Protein AF-A0A7R9JAC0-F1 (afdb_monomer)

InterPro domains:
  IPR019527 RZZ complex, subunit KNTC1/ROD, C-terminal [PF10493] (324-515)
  IPR019527 RZZ complex, subunit KNTC1/ROD, C-terminal [PF10493] (550-724)
  IPR052802 Kinetochore-associated protein 1 [PTHR15688] (11-512)
  IPR055405 KNTC1, third ARM-repeats domain [PF24515] (65-275)

pLDDT: mean 70.03, std 12.66, range [23.19, 86.62]

Foldseek 3Di:
DVVLVVCLVVLLVVLVVCLVVVVLVVLVVVLVVLVVVVVVCVVVPPDDPVCVPPVVVSSVSSLVSSLLSNLVDQLPDPHRPLVVNLVSLVSDDPVVSVVSLVVQCVVCLQPLSSNLSSLSSVLVNCVVVVPCPCNVVSLLSNLLSVVLVVCPVVPDGSNCSSVDDPVVVLVSLLLDPPNDLVNLVVSCVSVVHDSQVSLLVSLLNLLAVDDFDWDFDADPVRDTATDRPDDLPVSLVRNVVSVVPHDPVCLVVVVVSLVVSVLQHQQLPLSSVLSSLVVCCVRPVPHPPLSNVLSVLQNVDWADAADDPLNVVVVCVSDPPDDDDPSRRTTDGRVVLVVPPVVSVLVRCLLRQALVCLVSCLVSCVSSVHDSLSSLLSRLLNHLCVVQVPDQPDDEDADDDDPVVVVSNVVSLVRDPDLVSSLVSLVSSLVSDHQYLVSLVSLVVSLVSLVVNCVVPVDPVSVVVNVVSLLVNQLSVQCHLCVVVVNNDPVLNVCSSPVVVSLQVLLPDVVLVPPQDDDDDDDDPPDDPPDDPDDDQPDDDDGPSLVSVLCSLVVNDDLVVSLLVLLCVQPPPPDPPDALSSNLSSLVSNVSNDDQVVNCVNNVDHPVVSVVSSVLSVLQNLCVVVVHHDDPCSVVDDLVVVLVVLCVSCVQDPSSLLSSLVSCLVVVPDDLVRLQSSLQNCLVVLVLVSLVVRLVSCPVPPVNCPHPSSVSSVVSNVCVVVVD

Secondary structure (DSSP, 8-state):
-HHHHHHHHHHHHHHHHHHHTT-HHHHHHHHHHHHHHHHTTTTSTTS-HHIIIIIHHHHHHHHHHHHHHHHHHHHTSSS--HHHHHHHHTTS-HHHHHHHHHHHHHHHTT-HHHHHHHHHHHHHHHHHHT--TTHHHHHHHHHHHHHHHHGGGGT--HHHHHH--HHHHHHHHHT-TT--HHHHHHHHHHHT--HHHHHHHHHHHHHHS----EEEEE-TTS-EEEEE-S-HHHHHHHHHHHHHHS-GGGHHHHHHHHHHHHHHS-TT-HHHHHHHHHHHHHHH----HHHHHHHHHHHHPPPSSPPPHHHHHHHHHHSTT-PPPGGGGTS--SHHHHS--HHHHHHHHHTT--TTTHHHHHHHHHHHT--HHHHHHHHHHHHHHHHHSS---SS-B-S-S-HHHHHHHHHHHTT-S-HHHHHHHHHHHHHHSPTBHHHHHHHHHHHHHHHHHHHHH--HHHHHHHHHHHHHHHHHHHHHHHHHTT---HHHHHHTT-HHHHHHHHHH-HHHHTTTSS-----------TT--------SS--HHHHHHHHHHHHHS-HHHHHHHHHHHHH--S-TT--HHHHHHHHHHHHHHS-HHHHHHHHSS-HHHHHHHHHHHHHHHHHHHTT----GGGTTS-HHHHHHHHHHH-TT-HHHHHHHHHHHHHTT---HHHHHHHHHHHHHTT-HHHHHHHHHHHTT-HHHHTSHHHHHHHHHHHHHHHH-

Mean predicted aligned error: 19.66 Å

Organism: Timema californicum (NCBI:txid61474)

Structure (mmCIF, N/CA/C/O backbone):
data_AF-A0A7R9JAC0-F1
#
_entry.id   AF-A0A7R9JAC0-F1
#
loop_
_atom_site.group_PDB
_atom_site.id
_atom_site.type_symbol
_atom_site.label_atom_id
_atom_site.label_alt_id
_atom_site.label_comp_id
_atom_site.label_asym_id
_atom_site.label_entity_id
_atom_site.label_seq_id
_atom_site.pdbx_PDB_ins_code
_atom_site.Cartn_x
_atom_site.Cartn_y
_atom_site.Cartn_z
_atom_site.occupancy
_atom_site.B_iso_or_equiv
_atom_site.auth_seq_id
_atom_site.auth_comp_id
_atom_site.auth_asym_id
_atom_site.auth_atom_id
_atom_site.pdbx_PDB_model_num
ATOM 1 N N . MET A 1 1 ? -44.634 -33.102 89.431 1.00 35.59 1 MET A N 1
ATOM 2 C CA . MET A 1 1 ? -43.216 -32.984 89.009 1.00 35.59 1 MET A CA 1
ATOM 3 C C . MET A 1 1 ? -42.682 -34.256 88.358 1.00 35.59 1 MET A C 1
ATOM 5 O O . MET A 1 1 ? -42.260 -34.156 87.219 1.00 35.59 1 MET A O 1
ATOM 9 N N . ALA A 1 2 ? -42.752 -35.435 88.994 1.00 31.80 2 ALA A N 1
ATOM 10 C CA . ALA A 1 2 ? -42.293 -36.702 88.397 1.00 31.80 2 ALA A CA 1
ATOM 11 C C . ALA A 1 2 ? -42.975 -37.049 87.053 1.00 31.80 2 ALA A C 1
ATOM 13 O O . ALA A 1 2 ? -42.302 -37.477 86.126 1.00 31.80 2 ALA A O 1
ATOM 14 N N . ALA A 1 3 ? -44.275 -36.771 86.895 1.00 39.00 3 ALA A N 1
ATOM 15 C CA . ALA A 1 3 ? -44.980 -36.955 85.618 1.00 39.00 3 ALA A CA 1
ATOM 16 C C . ALA A 1 3 ? -44.474 -36.017 84.502 1.00 39.00 3 ALA A C 1
ATOM 18 O O . ALA A 1 3 ? -44.334 -36.452 83.366 1.00 39.00 3 ALA A O 1
ATOM 19 N N . ILE A 1 4 ? -44.131 -34.767 84.847 1.00 45.56 4 ILE A N 1
ATOM 20 C CA . ILE A 1 4 ? -43.569 -33.763 83.921 1.00 45.56 4 ILE A CA 1
ATOM 21 C C . ILE A 1 4 ? -42.129 -34.141 83.528 1.00 45.56 4 ILE A C 1
ATOM 23 O O . ILE A 1 4 ? -41.740 -33.997 82.375 1.00 45.56 4 ILE A O 1
ATOM 27 N N . LEU A 1 5 ? -41.359 -34.674 84.481 1.00 38.34 5 LEU A N 1
ATOM 28 C CA . LEU A 1 5 ? -40.018 -35.237 84.291 1.00 38.34 5 LEU A CA 1
ATOM 29 C C . LEU A 1 5 ? -40.042 -36.459 83.359 1.00 38.34 5 LEU A C 1
ATOM 31 O O . LEU A 1 5 ? -39.348 -36.473 82.352 1.00 38.34 5 LEU A O 1
ATOM 35 N N . VAL A 1 6 ? -40.884 -37.460 83.643 1.00 40.97 6 VAL A N 1
ATOM 36 C CA . VAL A 1 6 ? -41.015 -38.677 82.819 1.00 40.97 6 VAL A CA 1
ATOM 37 C C . VAL A 1 6 ? -41.537 -38.346 81.420 1.00 40.97 6 VAL A C 1
ATOM 39 O O . VAL A 1 6 ? -41.094 -38.958 80.448 1.00 40.97 6 VAL A O 1
ATOM 42 N N . SER A 1 7 ? -42.427 -37.356 81.289 1.00 50.53 7 SER A N 1
ATOM 43 C CA . SER A 1 7 ? -42.820 -36.855 79.975 1.00 50.53 7 SER A CA 1
ATOM 44 C C . SER A 1 7 ? -41.661 -36.141 79.279 1.00 50.53 7 SER A C 1
ATOM 46 O O . SER A 1 7 ? -41.383 -36.471 78.138 1.00 50.53 7 SER A O 1
ATOM 48 N N . ALA A 1 8 ? -40.918 -35.246 79.941 1.00 46.00 8 ALA A N 1
ATOM 49 C CA . ALA A 1 8 ? -39.802 -34.518 79.322 1.00 46.00 8 ALA A CA 1
ATOM 50 C C . ALA A 1 8 ? -38.689 -35.459 78.815 1.00 46.00 8 ALA A C 1
ATOM 52 O O . ALA A 1 8 ? -38.255 -35.333 77.668 1.00 46.00 8 ALA A O 1
ATOM 53 N N . PHE A 1 9 ? -38.311 -36.464 79.614 1.00 45.25 9 PHE A N 1
ATOM 54 C CA . PHE A 1 9 ? -37.323 -37.486 79.246 1.00 45.25 9 PHE A CA 1
ATOM 55 C C . PHE A 1 9 ? -37.780 -38.391 78.090 1.00 45.25 9 PHE A C 1
ATOM 57 O O . PHE A 1 9 ? -36.957 -38.797 77.271 1.00 45.25 9 PHE A O 1
ATOM 64 N N . LYS A 1 10 ? -39.083 -38.696 77.981 1.00 54.47 10 LYS A N 1
ATOM 65 C CA . LYS A 1 10 ? -39.647 -39.455 76.846 1.00 54.47 10 LYS A CA 1
ATOM 66 C C . LYS A 1 10 ? -39.870 -38.594 75.601 1.00 54.47 10 LYS A C 1
ATOM 68 O O . LYS A 1 10 ? -39.819 -39.117 74.492 1.00 54.47 10 LYS A O 1
ATOM 73 N N . ILE A 1 11 ? -40.094 -37.289 75.762 1.00 56.78 11 ILE A N 1
ATOM 74 C CA . ILE A 1 11 ? -40.355 -36.359 74.656 1.00 56.78 11 ILE A CA 1
ATOM 75 C C . ILE A 1 11 ? -39.083 -36.098 73.840 1.00 56.78 11 ILE A C 1
ATOM 77 O O . ILE A 1 11 ? -39.183 -35.969 72.629 1.00 56.78 11 ILE A O 1
ATOM 81 N N . SER A 1 12 ? -37.887 -36.082 74.437 1.00 53.69 12 SER A N 1
ATOM 82 C CA . SER A 1 12 ? -36.631 -35.864 73.690 1.00 53.69 12 SER A CA 1
ATOM 83 C C . SER A 1 12 ? -36.384 -36.879 72.548 1.00 53.69 12 SER A C 1
ATOM 85 O O . SER A 1 12 ? -36.234 -36.456 71.397 1.00 53.69 12 SER A O 1
ATOM 87 N N . PRO A 1 13 ? -36.416 -38.210 72.779 1.00 58.22 13 PRO A N 1
ATOM 88 C CA . PRO A 1 13 ? -36.330 -39.186 71.691 1.00 58.22 13 PRO A CA 1
ATOM 89 C C . PRO A 1 13 ? -37.547 -39.135 70.756 1.00 58.22 13 PRO A C 1
ATOM 91 O O . PRO A 1 13 ? -37.382 -39.311 69.552 1.00 58.22 13 PRO A O 1
ATOM 94 N N . LEU A 1 14 ? -38.743 -38.826 71.274 1.00 60.69 14 LEU A N 1
ATOM 95 C CA . LEU A 1 14 ? -39.956 -38.669 70.465 1.00 60.69 14 LEU A CA 1
ATOM 96 C C . LEU A 1 14 ? -39.835 -37.503 69.472 1.00 60.69 14 LEU A C 1
ATOM 98 O O . LEU A 1 14 ? -40.202 -37.645 68.316 1.00 60.69 14 LEU A O 1
ATOM 102 N N . VAL A 1 15 ? -39.259 -36.373 69.881 1.00 57.81 15 VAL A N 1
ATOM 103 C CA . VAL A 1 15 ? -38.991 -35.211 69.020 1.00 57.81 15 VAL A CA 1
ATOM 104 C C . VAL A 1 15 ? -37.997 -35.566 67.918 1.00 57.81 15 VAL A C 1
ATOM 106 O O . VAL A 1 15 ? -38.201 -35.175 66.772 1.00 57.81 15 VAL A O 1
ATOM 109 N N . ASN A 1 16 ? -36.972 -36.364 68.227 1.00 59.00 16 ASN A N 1
ATOM 110 C CA . ASN A 1 16 ? -36.024 -36.847 67.221 1.00 59.00 16 ASN A CA 1
ATOM 111 C C . ASN A 1 16 ? -36.681 -37.806 66.210 1.00 59.00 16 ASN A C 1
ATOM 113 O O . ASN A 1 16 ? -36.340 -37.767 65.028 1.00 59.00 16 ASN A O 1
ATOM 117 N N . ILE A 1 17 ? -37.622 -38.649 66.650 1.00 59.38 17 ILE A N 1
ATOM 118 C CA . ILE A 1 17 ? -38.405 -39.540 65.777 1.00 59.38 17 ILE A CA 1
ATOM 119 C C . ILE A 1 17 ? -39.371 -38.722 64.912 1.00 59.38 17 ILE A C 1
ATOM 121 O O . ILE A 1 17 ? -39.333 -38.833 63.693 1.00 59.38 17 ILE A O 1
ATOM 125 N N . LEU A 1 18 ? -40.139 -37.810 65.512 1.00 59.94 18 LEU A N 1
ATOM 126 C CA . LEU A 1 18 ? -41.065 -36.918 64.806 1.00 59.94 18 LEU A CA 1
ATOM 127 C C . LEU A 1 18 ? -40.346 -36.006 63.800 1.00 59.94 18 LEU A C 1
ATOM 129 O O . LEU A 1 18 ? -40.906 -35.670 62.759 1.00 59.94 18 LEU A O 1
ATOM 133 N N . GLN A 1 19 ? -39.097 -35.620 64.082 1.00 57.91 19 GLN A N 1
ATOM 134 C CA . GLN A 1 19 ? -38.242 -34.908 63.135 1.00 57.91 19 GLN A CA 1
ATOM 135 C C . GLN A 1 19 ? -37.812 -35.801 61.961 1.00 57.91 19 GLN A C 1
ATOM 137 O O . GLN A 1 19 ? -37.778 -35.319 60.830 1.00 57.91 19 GLN A O 1
ATOM 142 N N . ARG A 1 20 ? -37.473 -37.074 62.212 1.00 57.97 20 ARG A N 1
ATOM 143 C CA . ARG A 1 20 ? -37.121 -38.048 61.160 1.00 57.97 20 ARG A CA 1
ATOM 144 C C . ARG A 1 20 ? -38.319 -38.411 60.279 1.00 57.97 20 ARG A C 1
ATOM 146 O O . ARG A 1 20 ? -38.132 -38.614 59.088 1.00 57.97 20 ARG A O 1
ATOM 153 N N . GLU A 1 21 ? -39.516 -38.452 60.854 1.00 66.88 21 GLU A N 1
ATOM 154 C CA . GLU A 1 21 ? -40.770 -38.818 60.180 1.00 66.88 21 GLU A CA 1
ATOM 155 C C . GLU A 1 21 ? -41.539 -37.611 59.605 1.00 66.88 21 GLU A C 1
ATOM 157 O O . GLU A 1 21 ? -42.663 -37.751 59.136 1.00 66.88 21 GLU A O 1
ATOM 162 N N . GLU A 1 22 ? -40.948 -36.410 59.616 1.00 63.81 22 GLU A N 1
ATOM 163 C CA . GLU A 1 22 ? -41.544 -35.184 59.055 1.00 63.81 22 GLU A CA 1
ATOM 164 C C . GLU A 1 22 ? -42.886 -34.738 59.687 1.00 63.81 22 GLU A C 1
ATOM 166 O O . GLU A 1 22 ? -43.666 -33.983 59.097 1.00 63.81 22 GLU A O 1
ATOM 171 N N . HIS A 1 23 ? -43.152 -35.115 60.935 1.00 70.81 23 HIS A N 1
ATOM 172 C CA . HIS A 1 23 ? -44.379 -34.776 61.658 1.00 70.81 23 HIS A CA 1
ATOM 173 C C . HIS A 1 23 ? -44.309 -33.378 62.322 1.00 70.81 23 HIS A C 1
ATOM 175 O O . HIS A 1 23 ? -44.326 -33.216 63.547 1.00 70.81 23 HIS A O 1
ATOM 181 N N . TYR A 1 24 ? -44.234 -32.325 61.499 1.00 65.69 24 TYR A N 1
ATOM 182 C CA . TYR A 1 24 ? -44.005 -30.937 61.944 1.00 65.69 24 TYR A CA 1
ATOM 183 C C . TYR A 1 24 ? -45.182 -30.281 62.682 1.00 65.69 24 TYR A C 1
ATOM 185 O O . TYR A 1 24 ? -44.966 -29.438 63.550 1.00 65.69 24 TYR A O 1
ATOM 193 N N . PHE A 1 25 ? -46.424 -30.665 62.378 1.00 63.97 25 PHE A N 1
ATOM 194 C CA . PHE A 1 25 ? -47.607 -30.129 63.065 1.00 63.97 25 PHE A CA 1
ATOM 195 C C . PHE A 1 25 ? -47.641 -30.547 64.543 1.00 63.97 25 PHE A C 1
ATOM 197 O O . PHE A 1 25 ? -47.858 -29.728 65.432 1.00 63.97 25 PHE A O 1
ATOM 204 N N . THR A 1 26 ? -47.317 -31.806 64.819 1.00 63.38 26 THR A N 1
ATOM 205 C CA . THR A 1 26 ? -47.134 -32.337 66.176 1.00 63.38 26 THR A CA 1
ATOM 206 C C . THR A 1 26 ? -45.950 -31.693 66.892 1.00 63.38 26 THR A C 1
ATOM 208 O O . THR A 1 26 ? -46.056 -31.397 68.077 1.00 63.38 26 THR A O 1
ATOM 211 N N . LEU A 1 27 ? -44.850 -31.383 66.194 1.00 66.25 27 LEU A N 1
ATOM 212 C CA . LEU A 1 27 ? -43.740 -30.617 66.781 1.00 66.25 27 LEU A CA 1
ATOM 213 C C . LEU A 1 27 ? -44.171 -29.201 67.202 1.00 66.25 27 LEU A C 1
ATOM 215 O O . LEU A 1 27 ? -43.768 -28.737 68.267 1.00 66.25 27 LEU A O 1
ATOM 219 N N . LEU A 1 28 ? -45.022 -28.534 66.413 1.00 64.44 28 LEU A N 1
ATOM 220 C CA . LEU A 1 28 ? -45.601 -27.232 66.763 1.00 64.44 28 LEU A CA 1
ATOM 221 C C . LEU A 1 28 ? -46.513 -27.328 67.994 1.00 64.44 28 LEU A C 1
ATOM 223 O O . LEU A 1 28 ? -46.417 -26.494 68.891 1.00 64.44 28 LEU A O 1
ATOM 227 N N . GLN A 1 29 ? -47.358 -28.360 68.068 1.00 66.62 29 GLN A N 1
ATOM 228 C CA . GLN A 1 29 ? -48.211 -28.616 69.233 1.00 66.62 29 GLN A CA 1
ATOM 229 C C . GLN A 1 29 ? -47.390 -28.880 70.502 1.00 66.62 29 GLN A C 1
ATOM 231 O O . GLN A 1 29 ? -47.723 -28.352 71.561 1.00 66.62 29 GLN A O 1
ATOM 236 N N . VAL A 1 30 ? -46.285 -29.625 70.395 1.00 67.19 30 VAL A N 1
ATOM 237 C CA . VAL A 1 30 ? -45.339 -29.844 71.503 1.00 67.19 30 VAL A CA 1
ATOM 238 C C . VAL A 1 30 ? -44.697 -28.524 71.950 1.00 67.19 30 VAL A C 1
ATOM 240 O O . VAL A 1 30 ? -44.568 -28.282 73.149 1.00 67.19 30 VAL A O 1
ATOM 243 N N . LEU A 1 31 ? -44.342 -27.639 71.015 1.00 67.75 31 LEU A N 1
ATOM 244 C CA . LEU A 1 31 ? -43.775 -26.316 71.310 1.00 67.75 31 LEU A CA 1
ATOM 245 C C . LEU A 1 31 ? -44.787 -25.366 71.965 1.00 67.75 31 LEU A C 1
ATOM 247 O O . LEU A 1 31 ? -44.444 -24.657 72.909 1.00 67.75 31 LEU A O 1
ATOM 251 N N . LEU A 1 32 ? -46.036 -25.371 71.498 1.00 65.19 32 LEU A N 1
ATOM 252 C CA . LEU A 1 32 ? -47.132 -24.613 72.103 1.00 65.19 32 LEU A CA 1
ATOM 253 C C . LEU A 1 32 ? -47.416 -25.113 73.521 1.00 65.19 32 LEU A C 1
ATOM 255 O O . LEU A 1 32 ? -47.450 -24.302 74.441 1.00 65.19 32 LEU A O 1
ATOM 259 N N . ALA A 1 33 ? -47.514 -26.433 73.711 1.00 65.94 33 ALA A N 1
ATOM 260 C CA . ALA A 1 33 ? -47.693 -27.053 75.023 1.00 65.94 33 ALA A CA 1
ATOM 261 C C . ALA A 1 33 ? -46.543 -26.696 75.982 1.00 65.94 33 ALA A C 1
ATOM 263 O O . ALA A 1 33 ? -46.777 -26.345 77.142 1.00 65.94 33 ALA A O 1
ATOM 264 N N . TYR A 1 34 ? -45.303 -26.703 75.486 1.00 68.25 34 TYR A N 1
ATOM 265 C CA . TYR A 1 34 ? -44.129 -26.255 76.229 1.00 68.25 34 TYR A CA 1
ATOM 266 C C . TYR A 1 34 ? -44.223 -24.776 76.630 1.00 68.25 34 TYR A C 1
ATOM 268 O O . TYR A 1 34 ? -44.046 -24.445 77.802 1.00 68.25 34 TYR A O 1
ATOM 276 N N . ASN A 1 35 ? -44.530 -23.880 75.686 1.00 64.81 35 ASN A N 1
ATOM 277 C CA . ASN A 1 35 ? -44.639 -22.446 75.957 1.00 64.81 35 ASN A CA 1
ATOM 278 C C . ASN A 1 35 ? -45.784 -22.142 76.929 1.00 64.81 35 ASN A C 1
ATOM 280 O O . ASN A 1 35 ? -45.596 -21.334 77.834 1.00 64.81 35 ASN A O 1
ATOM 284 N N . THR A 1 36 ? -46.925 -22.834 76.828 1.00 63.31 36 THR A N 1
ATOM 285 C CA . THR A 1 36 ? -48.008 -22.726 77.817 1.00 63.31 36 THR A CA 1
ATOM 286 C C . THR A 1 36 ? -47.572 -23.228 79.192 1.00 63.31 36 THR A C 1
ATOM 288 O O . THR A 1 36 ? -47.821 -22.560 80.193 1.00 63.31 36 THR A O 1
ATOM 291 N N . ALA A 1 37 ? -46.837 -24.344 79.264 1.00 62.00 37 ALA A N 1
ATOM 292 C CA . ALA A 1 37 ? -46.314 -24.870 80.523 1.00 62.00 37 ALA A CA 1
ATOM 293 C C . ALA A 1 37 ? -45.280 -23.926 81.167 1.00 62.00 37 ALA A C 1
ATOM 295 O O . ALA A 1 37 ? -45.246 -23.793 82.389 1.00 62.00 37 ALA A O 1
ATOM 296 N N . MET A 1 38 ? -44.468 -23.234 80.360 1.00 61.59 38 MET A N 1
ATOM 297 C CA . MET A 1 38 ? -43.506 -22.226 80.821 1.00 61.59 38 MET A CA 1
ATOM 298 C C . MET A 1 38 ? -44.163 -20.889 81.189 1.00 61.59 38 MET A C 1
ATOM 300 O O . MET A 1 38 ? -43.736 -20.251 82.150 1.00 61.59 38 MET A O 1
ATOM 304 N N . TYR A 1 39 ? -45.217 -20.470 80.487 1.00 57.50 39 TYR A N 1
ATOM 305 C CA . TYR A 1 39 ? -45.991 -19.270 80.818 1.00 57.50 39 TYR A CA 1
ATOM 306 C C . TYR A 1 39 ? -46.729 -19.447 82.153 1.00 57.50 39 TYR A C 1
ATOM 308 O O . TYR A 1 39 ? -46.588 -18.628 83.061 1.00 57.50 39 TYR A O 1
ATOM 316 N N . HIS A 1 40 ? -47.379 -20.599 82.353 1.00 56.12 40 HIS A N 1
ATOM 317 C CA . HIS A 1 40 ? -47.977 -20.984 83.637 1.00 56.12 40 HIS A CA 1
ATOM 318 C C . HIS A 1 40 ? -46.945 -21.256 84.751 1.00 56.12 40 HIS A C 1
ATOM 320 O O . HIS A 1 40 ? -47.332 -21.472 85.895 1.00 56.12 40 HIS A O 1
ATOM 326 N N . ARG A 1 41 ? -45.633 -21.214 84.464 1.00 55.75 41 ARG A N 1
ATOM 327 C CA . ARG A 1 41 ? -44.547 -21.376 85.449 1.00 55.75 41 ARG A CA 1
ATOM 328 C C . ARG A 1 41 ? -44.141 -20.065 86.124 1.00 55.75 41 ARG A C 1
ATOM 330 O O . ARG A 1 41 ? -43.498 -20.121 87.173 1.00 55.75 41 ARG A O 1
ATOM 337 N N . GLN A 1 42 ? -44.506 -18.890 85.591 1.00 51.41 42 GLN A N 1
ATOM 338 C CA . GLN A 1 42 ? -44.229 -17.610 86.268 1.00 51.41 42 GLN A CA 1
ATOM 339 C C . GLN A 1 42 ? -44.843 -17.542 87.682 1.00 51.41 42 GLN A C 1
ATOM 341 O O . GLN A 1 42 ? -44.298 -16.843 88.531 1.00 51.41 42 GLN A O 1
ATOM 346 N N . SER A 1 43 ? -45.867 -18.351 87.977 1.00 48.72 43 SER A N 1
ATOM 347 C CA . SER A 1 43 ? -46.468 -18.509 89.310 1.00 48.72 43 SER A CA 1
ATOM 348 C C . SER A 1 43 ? -45.754 -19.507 90.246 1.00 48.72 43 SER A C 1
ATOM 350 O O . SER A 1 43 ? -46.060 -19.536 91.432 1.00 48.72 43 SER A O 1
ATOM 352 N N . LEU A 1 44 ? -44.791 -20.311 89.767 1.00 49.44 44 LEU A N 1
ATOM 353 C CA . LEU A 1 44 ? -44.183 -21.439 90.510 1.00 49.44 44 LEU A CA 1
ATOM 354 C C . LEU A 1 44 ? -42.671 -21.289 90.781 1.00 49.44 44 LEU A C 1
ATOM 356 O O . LEU A 1 44 ? -42.025 -22.216 91.273 1.00 49.44 44 LEU A O 1
ATOM 360 N N . LYS A 1 45 ? -42.073 -20.130 90.474 1.00 47.81 45 LYS A N 1
ATOM 361 C CA . LYS A 1 45 ? -40.614 -19.897 90.543 1.00 47.81 45 LYS A CA 1
ATOM 362 C C . LYS A 1 45 ? -39.978 -19.971 91.941 1.00 47.81 45 LYS A C 1
ATOM 364 O O . LYS A 1 45 ? -38.754 -19.913 92.020 1.00 47.81 45 LYS A O 1
ATOM 369 N N . GLN A 1 46 ? -40.737 -20.106 93.027 1.00 48.72 46 GLN A N 1
ATOM 370 C CA . GLN A 1 46 ? -40.182 -19.900 94.369 1.00 48.72 46 GLN A CA 1
ATOM 371 C C . GLN A 1 46 ? -39.657 -21.140 95.118 1.00 48.72 46 GLN A C 1
ATOM 373 O O . GLN A 1 46 ? -39.089 -20.932 96.182 1.00 48.72 46 GLN A O 1
ATOM 378 N N . GLN A 1 47 ? -39.764 -22.394 94.637 1.00 50.59 47 GLN A N 1
ATOM 379 C CA . GLN A 1 47 ? -39.557 -23.528 95.574 1.00 50.59 47 GLN A CA 1
ATOM 380 C C . GLN A 1 47 ? -38.737 -24.777 95.175 1.00 50.59 47 GLN A C 1
ATOM 382 O O . GLN A 1 47 ? -38.741 -25.714 95.961 1.00 50.59 47 GLN A O 1
ATOM 387 N N . ASN A 1 48 ? -37.980 -24.873 94.067 1.00 55.84 48 ASN A N 1
ATOM 388 C CA . ASN A 1 48 ? -37.176 -26.105 93.852 1.00 55.84 48 ASN A CA 1
ATOM 389 C C . ASN A 1 48 ? -35.829 -25.939 93.122 1.00 55.84 48 ASN A C 1
ATOM 391 O O . ASN A 1 48 ? -35.796 -25.638 91.929 1.00 55.84 48 ASN A O 1
ATOM 395 N N . SER A 1 49 ? -34.723 -26.243 93.821 1.00 53.62 49 SER A N 1
ATOM 396 C CA . SER A 1 49 ? -33.347 -26.310 93.284 1.00 53.62 49 SER A CA 1
ATOM 397 C C . SER A 1 49 ? -33.160 -27.454 92.275 1.00 53.62 49 SER A C 1
ATOM 399 O O . SER A 1 49 ? -32.553 -27.257 91.226 1.00 53.62 49 SER A O 1
ATOM 401 N N . PHE A 1 50 ? -33.794 -28.607 92.515 1.00 53.94 50 PHE A N 1
ATOM 402 C CA . PHE A 1 50 ? -33.741 -29.786 91.637 1.00 53.94 50 PHE A CA 1
ATOM 403 C C . PHE A 1 50 ? -34.309 -29.529 90.230 1.00 53.94 50 PHE A C 1
ATOM 405 O O . PHE A 1 50 ? -33.824 -30.064 89.231 1.00 53.94 50 PHE A O 1
ATOM 412 N N . TYR A 1 51 ? -35.334 -28.678 90.132 1.00 56.44 51 TYR A N 1
ATOM 413 C CA . TYR A 1 51 ? -35.945 -28.325 88.851 1.00 56.44 51 TYR A CA 1
ATOM 414 C C . TYR A 1 51 ? -34.977 -27.505 87.984 1.00 56.44 51 TYR A C 1
ATOM 416 O O . TYR A 1 51 ? -34.873 -27.745 86.782 1.00 56.44 51 TYR A O 1
ATOM 424 N N . LYS A 1 52 ? -34.250 -26.568 88.605 1.00 57.25 52 LYS A N 1
ATOM 425 C CA . LYS A 1 52 ? -33.260 -25.707 87.945 1.00 57.25 52 LYS A CA 1
ATOM 426 C C . LYS A 1 52 ? -32.054 -26.495 87.422 1.00 57.25 52 LYS A C 1
ATOM 428 O O . LYS A 1 52 ? -31.543 -26.169 86.359 1.00 57.25 52 LYS A O 1
ATOM 433 N N . GLU A 1 53 ? -31.616 -27.525 88.150 1.00 55.22 53 GLU A N 1
ATOM 434 C CA . GLU A 1 53 ? -30.397 -28.277 87.815 1.00 55.22 53 GLU A CA 1
ATOM 435 C C . GLU A 1 53 ? -30.600 -29.407 86.796 1.00 55.22 53 GLU A C 1
ATOM 437 O O . GLU A 1 53 ? -29.703 -29.645 85.992 1.00 55.22 53 GLU A O 1
ATOM 442 N N . LYS A 1 54 ? -31.745 -30.109 86.804 1.00 58.69 54 LYS A N 1
ATOM 443 C CA . LYS A 1 54 ? -31.960 -31.288 85.933 1.00 58.69 54 LYS A CA 1
ATOM 444 C C . LYS A 1 54 ? -33.078 -31.132 84.906 1.00 58.69 54 LYS A C 1
ATOM 446 O O . LYS A 1 54 ? -32.926 -31.549 83.767 1.00 58.69 54 LYS A O 1
ATOM 451 N N . VAL A 1 55 ? -34.194 -30.512 85.285 1.00 61.53 55 VAL A N 1
ATOM 452 C CA . VAL A 1 55 ? -35.408 -30.481 84.448 1.00 61.53 55 VAL A CA 1
ATOM 453 C C . VAL A 1 55 ? -35.352 -29.361 83.417 1.00 61.53 55 VAL A C 1
ATOM 455 O O . VAL A 1 55 ? -35.690 -29.556 82.255 1.00 61.53 55 VAL A O 1
ATOM 458 N N . GLU A 1 56 ? -34.902 -28.183 83.839 1.00 64.25 56 GLU A N 1
ATOM 459 C CA . GLU A 1 56 ? -34.737 -27.004 82.990 1.00 64.25 56 GLU A CA 1
ATOM 460 C C . GLU A 1 56 ? -33.777 -27.211 81.799 1.00 64.25 56 GLU A C 1
ATOM 462 O O . GLU A 1 56 ? -34.173 -26.862 80.685 1.00 64.25 56 GLU A O 1
ATOM 467 N N . PRO A 1 57 ? -32.581 -27.820 81.951 1.00 66.19 57 PRO A N 1
ATOM 468 C CA . PRO A 1 57 ? -31.696 -28.074 80.810 1.00 66.19 57 PRO A CA 1
ATOM 469 C C . PRO A 1 57 ? -32.251 -29.108 79.819 1.00 66.19 57 PRO A C 1
ATOM 471 O O . PRO A 1 57 ? -32.074 -28.950 78.611 1.00 66.19 57 PRO A O 1
ATOM 474 N N . GLU A 1 58 ? -32.965 -30.134 80.283 1.00 65.62 58 GLU A N 1
ATOM 475 C CA . GLU A 1 58 ? -33.581 -31.130 79.396 1.00 65.62 58 GLU A CA 1
ATOM 476 C C . GLU A 1 58 ? -34.779 -30.570 78.636 1.00 65.62 58 GLU A C 1
ATOM 478 O O . GLU A 1 58 ? -34.892 -30.758 77.426 1.00 65.62 58 GLU A O 1
ATOM 483 N N . LEU A 1 59 ? -35.632 -29.807 79.314 1.00 65.62 59 LEU A N 1
ATOM 484 C CA . LEU A 1 59 ? -36.720 -29.052 78.697 1.00 65.62 59 LEU A CA 1
ATOM 485 C C . LEU A 1 59 ? -36.194 -28.059 77.653 1.00 65.62 59 LEU A C 1
ATOM 487 O O . LEU A 1 59 ? -36.729 -27.985 76.546 1.00 65.62 59 LEU A O 1
ATOM 491 N N . TYR A 1 60 ? -35.099 -27.362 77.963 1.00 68.31 60 TYR A N 1
ATOM 492 C CA . TYR A 1 60 ? -34.426 -26.486 77.010 1.00 68.31 60 TYR A CA 1
ATOM 493 C C . TYR A 1 60 ? -33.851 -27.263 75.818 1.00 68.31 60 TYR A C 1
ATOM 495 O O . TYR A 1 60 ? -33.933 -26.792 74.686 1.00 68.31 60 TYR A O 1
ATOM 503 N N . SER A 1 61 ? -33.332 -28.479 76.030 1.00 69.44 61 SER A N 1
ATOM 504 C CA . SER A 1 61 ? -32.848 -29.347 74.946 1.00 69.44 61 SER A CA 1
ATOM 505 C C . SER A 1 61 ? -33.972 -29.787 73.997 1.00 69.44 61 SER A C 1
ATOM 507 O O . SER A 1 61 ? -33.793 -29.774 72.779 1.00 69.44 61 SER A O 1
ATOM 509 N N . VAL A 1 62 ? -35.157 -30.088 74.538 1.00 69.56 62 VAL A N 1
ATOM 510 C CA . VAL A 1 62 ? -36.358 -30.422 73.763 1.00 69.56 62 VAL A CA 1
ATOM 511 C C . VAL A 1 62 ? -36.823 -29.212 72.958 1.00 69.56 62 VAL A C 1
ATOM 513 O O . VAL A 1 62 ? -37.016 -29.324 71.748 1.00 69.56 62 VAL A O 1
ATOM 516 N N . LEU A 1 63 ? -36.929 -28.039 73.596 1.00 70.62 63 LEU A N 1
ATOM 517 C CA . LEU A 1 63 ? -37.259 -26.786 72.913 1.00 70.62 63 LEU A CA 1
ATOM 518 C C . LEU A 1 63 ? -36.266 -26.499 71.783 1.00 70.62 63 LEU A C 1
ATOM 520 O O . LEU A 1 63 ? -36.675 -26.197 70.666 1.00 70.62 63 LEU A O 1
ATOM 524 N N . LYS A 1 64 ? -34.969 -26.656 72.041 1.00 72.38 64 LYS A N 1
ATOM 525 C CA . LYS A 1 64 ? -33.903 -26.439 71.063 1.00 72.38 64 LYS A CA 1
ATOM 526 C C . LYS A 1 64 ? -34.029 -27.356 69.847 1.00 72.38 64 LYS A C 1
ATOM 528 O O . LYS A 1 64 ? -33.898 -26.875 68.722 1.00 72.38 64 LYS A O 1
ATOM 533 N N . ASN A 1 65 ? -34.320 -28.639 70.052 1.00 72.75 65 ASN A N 1
ATOM 534 C CA . ASN A 1 65 ? -34.506 -29.598 68.961 1.00 72.75 65 ASN A CA 1
ATOM 535 C C . ASN A 1 65 ? -35.775 -29.292 68.149 1.00 72.75 65 ASN A C 1
ATOM 537 O O . ASN A 1 65 ? -35.726 -29.278 66.918 1.00 72.75 65 ASN A O 1
ATOM 541 N N . CYS A 1 66 ? -36.882 -28.956 68.819 1.00 70.81 66 CYS A N 1
ATOM 542 C CA . CYS A 1 66 ? -38.125 -28.555 68.159 1.00 70.81 66 CYS A CA 1
ATOM 543 C C . CYS A 1 66 ? -37.954 -27.264 67.344 1.00 70.81 66 CYS A C 1
ATOM 545 O O . CYS A 1 66 ? -38.348 -27.215 66.178 1.00 70.81 66 CYS A O 1
ATOM 547 N N . VAL A 1 67 ? -37.321 -26.238 67.925 1.00 74.75 67 VAL A N 1
ATOM 548 C CA . VAL A 1 67 ? -37.009 -24.975 67.240 1.00 74.75 67 VAL A CA 1
ATOM 549 C C . VAL A 1 67 ? -36.102 -25.235 66.043 1.00 74.75 67 VAL A C 1
ATOM 551 O O . VAL A 1 67 ? -36.376 -24.721 64.965 1.00 74.75 67 VAL A O 1
ATOM 554 N N . HIS A 1 68 ? -35.071 -26.073 66.179 1.00 74.75 68 HIS A N 1
ATOM 555 C CA . HIS A 1 68 ? -34.178 -26.415 65.073 1.00 74.75 68 HIS A CA 1
ATOM 556 C C . HIS A 1 68 ? -34.917 -27.103 63.912 1.00 74.75 68 HIS A C 1
ATOM 558 O O . HIS A 1 68 ? -34.765 -26.700 62.757 1.00 74.75 68 HIS A O 1
ATOM 564 N N . ALA A 1 69 ? -35.744 -28.110 64.208 1.00 71.88 69 ALA A N 1
ATOM 565 C CA . ALA A 1 69 ? -36.500 -28.857 63.204 1.00 71.88 69 ALA A CA 1
ATOM 566 C C . ALA A 1 69 ? -37.517 -27.973 62.461 1.00 71.88 69 ALA A C 1
ATOM 568 O O . ALA A 1 69 ? -37.593 -28.007 61.229 1.00 71.88 69 ALA A O 1
ATOM 569 N N . LEU A 1 70 ? -38.268 -27.150 63.200 1.00 73.75 70 LEU A N 1
ATOM 570 C CA . LEU A 1 70 ? -39.262 -26.243 62.626 1.00 73.75 70 LEU A CA 1
ATOM 571 C C . LEU A 1 70 ? -38.611 -25.091 61.862 1.00 73.75 70 LEU A C 1
ATOM 573 O O . LEU A 1 70 ? -39.054 -24.767 60.762 1.00 73.75 70 LEU A O 1
ATOM 577 N N . PHE A 1 71 ? -37.529 -24.517 62.393 1.00 79.38 71 PHE A N 1
ATOM 578 C CA . PHE A 1 71 ? -36.790 -23.444 61.735 1.00 79.38 71 PHE A CA 1
ATOM 579 C C . PHE A 1 71 ? -36.305 -23.874 60.350 1.00 79.38 71 PHE A C 1
ATOM 581 O O . PHE A 1 71 ? -36.562 -23.170 59.379 1.00 79.38 71 PHE A O 1
ATOM 588 N N . LEU A 1 72 ? -35.665 -25.044 60.227 1.00 74.56 72 LEU A N 1
ATOM 589 C CA . LEU A 1 72 ? -35.177 -25.530 58.934 1.00 74.56 72 LEU A CA 1
ATOM 590 C C . LEU A 1 72 ? -36.319 -25.790 57.941 1.00 74.56 72 LEU A C 1
ATOM 592 O O . LEU A 1 72 ? -36.196 -25.430 56.771 1.00 74.56 72 LEU A O 1
ATOM 596 N N . LYS A 1 73 ? -37.446 -26.365 58.384 1.00 75.69 73 LYS A N 1
ATOM 597 C CA . LYS A 1 73 ? -38.589 -26.642 57.496 1.00 75.69 73 LYS A CA 1
ATOM 598 C C . LYS A 1 73 ? -39.245 -25.359 56.990 1.00 75.69 73 LYS A C 1
ATOM 600 O O . LYS A 1 73 ? -39.513 -25.251 55.794 1.00 75.69 73 LYS A O 1
ATOM 605 N N . VAL A 1 74 ? -39.479 -24.390 57.877 1.00 75.88 74 VAL A N 1
ATOM 606 C CA . VAL A 1 74 ? -40.131 -23.121 57.520 1.00 75.88 74 VAL A CA 1
ATOM 607 C C . VAL A 1 74 ? -39.186 -22.239 56.706 1.00 75.88 74 VAL A C 1
ATOM 609 O O . VAL A 1 74 ? -39.582 -21.748 55.650 1.00 75.88 74 VAL A O 1
ATOM 612 N N . ALA A 1 75 ? -37.916 -22.113 57.107 1.00 73.25 75 ALA A N 1
ATOM 613 C CA . ALA A 1 75 ? -36.927 -21.310 56.386 1.00 73.25 75 ALA A CA 1
ATOM 614 C C . ALA A 1 75 ? -36.606 -21.868 54.985 1.00 73.25 75 ALA A C 1
ATOM 616 O O . ALA A 1 75 ? -36.260 -21.105 54.082 1.00 73.25 75 ALA A O 1
ATOM 617 N N . TRP A 1 76 ? -36.722 -23.186 54.773 1.00 76.56 76 TRP A N 1
ATOM 618 C CA . TRP A 1 76 ? -36.518 -23.823 53.463 1.00 76.56 76 TRP A CA 1
ATOM 619 C C . TRP A 1 76 ? -37.796 -24.016 52.639 1.00 76.56 76 TRP A C 1
ATOM 621 O O . TRP A 1 76 ? -37.726 -24.578 51.537 1.00 76.56 76 TRP A O 1
ATOM 631 N N . GLY A 1 77 ? -38.941 -23.551 53.142 1.00 71.75 77 GLY A N 1
ATOM 632 C CA . GLY A 1 77 ? -40.221 -23.598 52.446 1.00 71.75 77 GLY A CA 1
ATOM 633 C C . GLY A 1 77 ? -40.233 -22.786 51.145 1.00 71.75 77 GLY A C 1
ATOM 634 O O . GLY A 1 77 ? -39.398 -21.913 50.910 1.00 71.75 77 GLY A O 1
ATOM 635 N N . ARG A 1 78 ? -41.217 -23.055 50.272 1.00 67.06 78 ARG A N 1
ATOM 636 C CA . ARG A 1 78 ? -41.416 -22.278 49.026 1.00 67.06 78 ARG A CA 1
ATOM 637 C C . ARG A 1 78 ? -41.758 -20.807 49.305 1.00 67.06 78 ARG A C 1
ATOM 639 O O . ARG A 1 78 ? -41.395 -19.945 48.510 1.00 67.06 78 ARG A O 1
ATOM 646 N N . LYS A 1 79 ? -42.451 -20.548 50.416 1.00 73.19 79 LYS A N 1
ATOM 647 C CA . LYS A 1 79 ? -42.751 -19.227 50.976 1.00 73.19 79 LYS A CA 1
ATOM 648 C C . LYS A 1 79 ? -42.379 -19.267 52.464 1.00 73.19 79 LYS A C 1
ATOM 650 O O . LYS A 1 79 ? -43.179 -19.771 53.247 1.00 73.19 79 LYS A O 1
ATOM 655 N N . PRO A 1 80 ? -41.158 -18.863 52.838 1.00 77.38 80 PRO A N 1
ATOM 656 C CA . PRO A 1 80 ? -40.743 -18.879 54.231 1.00 77.38 80 PRO A CA 1
ATOM 657 C C . PRO A 1 80 ? -41.466 -17.777 55.003 1.00 77.38 80 PRO A C 1
ATOM 659 O O . PRO A 1 80 ? -41.478 -16.622 54.574 1.00 77.38 80 PRO A O 1
ATOM 662 N N . ASP A 1 81 ? -42.058 -18.145 56.136 1.00 81.00 81 ASP A N 1
ATOM 663 C CA . ASP A 1 81 ? -42.638 -17.201 57.086 1.00 81.00 81 ASP A CA 1
ATOM 664 C C . ASP A 1 81 ? -41.514 -16.631 57.962 1.00 81.00 81 ASP A C 1
ATOM 666 O O . ASP A 1 81 ? -41.008 -17.281 58.881 1.00 81.00 81 ASP A O 1
ATOM 670 N N . ILE A 1 82 ? -41.060 -15.431 57.596 1.00 77.94 82 ILE A N 1
ATOM 671 C CA . ILE A 1 82 ? -39.914 -14.772 58.228 1.00 77.94 82 ILE A CA 1
ATOM 672 C C . ILE A 1 82 ? -40.250 -14.402 59.676 1.00 77.94 82 ILE A C 1
ATOM 674 O O . ILE A 1 82 ? -39.412 -14.595 60.554 1.00 77.94 82 ILE A O 1
ATOM 678 N N . GLU A 1 83 ? -41.465 -13.921 59.937 1.00 76.81 83 GLU A N 1
ATOM 679 C CA . GLU A 1 83 ? -41.909 -13.500 61.268 1.00 76.81 83 GLU A CA 1
ATOM 680 C C . GLU A 1 83 ? -42.004 -14.700 62.209 1.00 76.81 83 GLU A C 1
ATOM 682 O O . GLU A 1 83 ? -41.469 -14.664 63.321 1.00 76.81 83 GLU A O 1
ATOM 687 N N . PHE A 1 84 ? -42.571 -15.810 61.731 1.00 79.50 84 PHE A N 1
ATOM 688 C CA . PHE A 1 84 ? -42.617 -17.050 62.494 1.00 79.50 84 PHE A CA 1
ATOM 689 C C . PHE A 1 84 ? -41.211 -17.597 62.777 1.00 79.50 84 PHE A C 1
ATOM 691 O O . PHE A 1 84 ? -40.899 -17.935 63.921 1.00 79.50 84 PHE A O 1
ATOM 698 N N . CYS A 1 85 ? -40.312 -17.617 61.789 1.00 79.94 85 CYS A N 1
ATOM 699 C CA . CYS A 1 85 ? -38.923 -18.028 62.006 1.00 79.94 85 CYS A CA 1
ATOM 700 C C . CYS A 1 85 ? -38.194 -17.146 63.030 1.00 79.94 85 CYS A C 1
ATOM 702 O O . CYS A 1 85 ? -37.465 -17.673 63.870 1.00 79.94 85 CYS A O 1
ATOM 704 N N . VAL A 1 86 ? -38.385 -15.826 62.989 1.00 79.50 86 VAL A N 1
ATOM 705 C CA . VAL A 1 86 ? -37.808 -14.903 63.977 1.00 79.50 86 VAL A CA 1
ATOM 706 C C . VAL A 1 86 ? -38.387 -15.176 65.365 1.00 79.50 86 VAL A C 1
ATOM 708 O O . VAL A 1 86 ? -37.623 -15.257 66.324 1.00 79.50 86 VAL A O 1
ATOM 711 N N . SER A 1 87 ? -39.698 -15.411 65.477 1.00 76.88 87 SER A N 1
ATOM 712 C CA . SER A 1 87 ? -40.343 -15.752 66.752 1.00 76.88 87 SER A CA 1
ATOM 713 C C . SER A 1 87 ? -39.780 -17.038 67.375 1.00 76.88 87 SER A C 1
ATOM 715 O O . SER A 1 87 ? -39.536 -17.083 68.578 1.00 76.88 87 SER A O 1
ATOM 717 N N . LEU A 1 88 ? -39.471 -18.049 66.553 1.00 77.25 88 LEU A N 1
ATOM 718 C CA . LEU A 1 88 ? -38.813 -19.280 66.991 1.00 77.25 88 LEU A CA 1
ATOM 719 C C . LEU A 1 88 ? -37.376 -19.032 67.474 1.00 77.25 88 LEU A C 1
ATOM 721 O O . LEU A 1 88 ? -36.948 -19.630 68.459 1.00 77.25 88 LEU A O 1
ATOM 725 N N . LEU A 1 89 ? -36.630 -18.147 66.805 1.00 79.81 89 LEU A N 1
ATOM 726 C CA . LEU A 1 89 ? -35.262 -17.795 67.200 1.00 79.81 89 LEU A CA 1
ATOM 727 C C . LEU A 1 89 ? -35.208 -16.959 68.485 1.00 79.81 89 LEU A C 1
ATOM 729 O O . LEU A 1 89 ? -34.247 -17.093 69.237 1.00 79.81 89 LEU A O 1
ATOM 733 N N . LEU A 1 90 ? -36.229 -16.147 68.777 1.00 79.62 90 LEU A N 1
ATOM 734 C CA . LEU A 1 90 ? -36.329 -15.387 70.033 1.00 79.62 90 LEU A CA 1
ATOM 735 C C . LEU A 1 90 ? -36.488 -16.285 71.275 1.00 79.62 90 LEU A C 1
ATOM 737 O O . LEU A 1 90 ? -36.235 -15.834 72.388 1.00 79.62 90 LEU A O 1
ATOM 741 N N . LEU A 1 91 ? -36.867 -17.558 71.101 1.00 76.75 91 LEU A N 1
ATOM 742 C CA . LEU A 1 91 ? -36.931 -18.549 72.185 1.00 76.75 91 LEU A CA 1
ATOM 743 C C . LEU A 1 91 ? -35.549 -19.111 72.573 1.00 76.75 91 LEU A C 1
ATOM 745 O O . LEU A 1 91 ? -35.425 -19.814 73.577 1.00 76.75 91 LEU A O 1
ATOM 749 N N . LEU A 1 92 ? -34.512 -18.835 71.776 1.00 78.06 92 LEU A N 1
ATOM 750 C CA . LEU A 1 92 ? -33.146 -19.316 71.981 1.00 78.06 92 LEU A CA 1
ATOM 751 C C . LEU A 1 92 ? -32.234 -18.208 72.521 1.00 78.06 92 LEU A C 1
ATOM 753 O O . LEU A 1 92 ? -32.542 -17.022 72.460 1.00 78.06 92 LEU A O 1
ATOM 757 N N . ASN A 1 93 ? -31.067 -18.595 73.045 1.00 78.50 93 ASN A N 1
ATOM 758 C CA . ASN A 1 93 ? -30.055 -17.622 73.453 1.00 78.50 93 ASN A CA 1
ATOM 759 C C . ASN A 1 93 ? -29.297 -17.051 72.232 1.00 78.50 93 ASN A C 1
ATOM 761 O O . ASN A 1 93 ? -29.154 -17.708 71.199 1.00 78.50 93 ASN A O 1
ATOM 765 N N . THR A 1 94 ? -28.753 -15.837 72.362 1.00 74.50 94 THR A N 1
ATOM 766 C CA . THR A 1 94 ? -28.084 -15.116 71.261 1.00 74.50 94 THR A CA 1
ATOM 767 C C . THR A 1 94 ? -26.914 -15.888 70.643 1.00 74.50 94 THR A C 1
ATOM 769 O O . THR A 1 94 ? -26.784 -15.925 69.420 1.00 74.50 94 THR A O 1
ATOM 772 N N . LYS A 1 95 ? -26.083 -16.556 71.457 1.00 75.94 95 LYS A N 1
ATOM 773 C CA . LYS A 1 95 ? -24.928 -17.347 70.984 1.00 75.94 95 LYS A CA 1
ATOM 774 C C . LYS A 1 95 ? -25.355 -18.538 70.120 1.00 75.94 95 LYS A C 1
ATOM 776 O O . LYS A 1 95 ? -24.721 -18.834 69.107 1.00 75.94 95 LYS A O 1
ATOM 78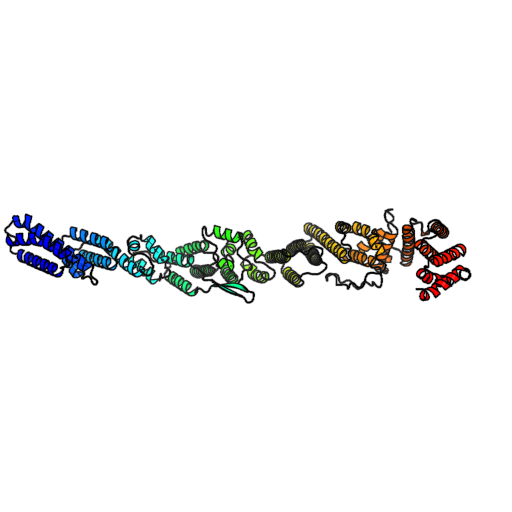1 N N . GLU A 1 96 ? -26.429 -19.217 70.504 1.00 74.69 96 GLU A N 1
ATOM 782 C CA . GLU A 1 96 ? -26.981 -20.349 69.766 1.00 74.69 96 GLU A CA 1
ATOM 783 C C . GLU A 1 96 ? -27.642 -19.908 68.469 1.00 74.69 96 GLU A C 1
ATOM 785 O O . GLU A 1 96 ? -27.413 -20.542 67.440 1.00 74.69 96 GLU A O 1
ATOM 790 N N . VAL A 1 97 ? -28.379 -18.795 68.481 1.00 78.25 97 VAL A N 1
ATOM 791 C CA . VAL A 1 97 ? -28.972 -18.226 67.265 1.00 78.25 97 VAL A CA 1
ATOM 792 C C . VAL A 1 97 ? -27.895 -17.921 66.226 1.00 78.25 97 VAL A C 1
ATOM 794 O O . VAL A 1 97 ? -28.037 -18.332 65.077 1.00 78.25 97 VAL A O 1
ATOM 797 N N . PHE A 1 98 ? -26.772 -17.303 66.611 1.00 75.94 98 PHE A N 1
ATOM 798 C CA . PHE A 1 98 ? -25.666 -17.068 65.673 1.00 75.94 98 PHE A CA 1
ATOM 799 C C . PHE A 1 98 ? -25.044 -18.368 65.149 1.00 75.94 98 PHE A C 1
ATOM 801 O O . PHE A 1 98 ? -24.752 -18.467 63.956 1.00 75.94 98 PHE A O 1
ATOM 808 N N . LYS A 1 99 ? -24.893 -19.399 65.992 1.00 78.94 99 LYS A N 1
ATOM 809 C CA . LYS A 1 99 ? -24.428 -20.726 65.548 1.00 78.94 99 LYS A CA 1
ATOM 810 C C . LYS A 1 99 ? -25.396 -21.346 64.532 1.00 78.94 99 LYS A C 1
ATOM 812 O O . LYS A 1 99 ? -24.957 -21.909 63.527 1.00 78.94 99 LYS A O 1
ATOM 817 N N . TYR A 1 100 ? -26.702 -21.215 64.751 1.00 75.56 100 TYR A N 1
ATOM 818 C CA . TYR A 1 100 ? -27.724 -21.706 63.828 1.00 75.56 100 TYR A CA 1
ATOM 819 C C . TYR A 1 100 ? -27.775 -20.916 62.524 1.00 75.56 100 TYR A C 1
ATOM 821 O O . TYR A 1 100 ? -27.801 -21.523 61.458 1.00 75.56 100 TYR A O 1
ATOM 829 N N . LEU A 1 101 ? -27.717 -19.587 62.577 1.00 77.88 101 LEU A N 1
ATOM 830 C CA . LEU A 1 101 ? -27.687 -18.756 61.376 1.00 77.88 101 LEU A CA 1
ATOM 831 C C . LEU A 1 101 ? -26.433 -19.044 60.543 1.00 77.88 101 LEU A C 1
ATOM 833 O O . LEU A 1 101 ? -26.554 -19.270 59.345 1.00 77.88 101 LEU A O 1
ATOM 837 N N . ASN A 1 102 ? -25.252 -19.157 61.159 1.00 79.25 102 ASN A N 1
ATOM 838 C CA . ASN A 1 102 ? -24.014 -19.469 60.435 1.00 79.25 102 ASN A CA 1
ATOM 839 C C . ASN A 1 102 ? -24.030 -20.874 59.807 1.00 79.25 102 ASN A C 1
ATOM 841 O O . ASN A 1 102 ? -23.602 -21.043 58.666 1.00 79.25 102 ASN A O 1
ATOM 845 N N . THR A 1 103 ? -24.566 -21.880 60.509 1.00 78.56 103 THR A N 1
ATOM 846 C CA . THR A 1 103 ? -24.725 -23.240 59.954 1.00 78.56 103 THR A CA 1
ATOM 847 C C . THR A 1 103 ? -25.805 -23.318 58.874 1.00 78.56 103 THR A C 1
ATOM 849 O O . THR A 1 103 ? -25.679 -24.090 57.926 1.00 78.56 103 THR A O 1
ATOM 852 N N . ALA A 1 104 ? -26.863 -22.512 58.972 1.00 75.38 104 ALA A N 1
ATOM 853 C CA . ALA A 1 104 ? -27.877 -22.402 57.931 1.00 75.38 104 ALA A CA 1
ATOM 854 C C . ALA A 1 104 ? -27.334 -21.674 56.692 1.00 75.38 104 ALA A C 1
ATOM 856 O O . ALA A 1 104 ? -27.604 -22.109 55.574 1.00 75.38 104 ALA A O 1
ATOM 857 N N . ILE A 1 105 ? -26.526 -20.624 56.870 1.00 75.44 105 ILE A N 1
ATOM 858 C CA . ILE A 1 105 ? -25.846 -19.905 55.784 1.00 75.44 105 ILE A CA 1
ATOM 859 C C . ILE A 1 105 ? -24.911 -20.854 55.028 1.00 75.44 105 ILE A C 1
ATOM 861 O O . ILE A 1 105 ? -25.030 -20.952 53.809 1.00 75.44 105 ILE A O 1
ATOM 865 N N . SER A 1 106 ? -24.054 -21.617 55.719 1.00 75.12 106 SER A N 1
ATOM 866 C CA . SER A 1 106 ? -23.135 -22.557 55.055 1.00 75.12 106 SER A CA 1
ATOM 867 C C . SER A 1 106 ? -23.865 -23.661 54.282 1.00 75.12 106 SER A C 1
ATOM 869 O O . SER A 1 106 ? -23.471 -24.001 53.171 1.00 75.12 106 SER A O 1
ATOM 871 N N . ARG A 1 107 ? -24.985 -24.172 54.808 1.00 75.00 107 ARG A N 1
ATOM 872 C CA . ARG A 1 107 ? -25.814 -25.193 54.137 1.00 75.00 107 ARG A CA 1
ATOM 873 C C . ARG A 1 107 ? -26.638 -24.665 52.959 1.00 75.00 107 ARG A C 1
ATOM 875 O O . ARG A 1 107 ? -27.146 -25.462 52.176 1.00 75.00 107 ARG A O 1
ATOM 882 N N . THR A 1 108 ? -26.832 -23.351 52.848 1.00 69.88 108 THR A N 1
ATOM 883 C CA . THR A 1 108 ? -27.715 -22.741 51.837 1.00 69.88 108 THR A CA 1
ATOM 884 C C . THR A 1 108 ? -26.975 -21.990 50.736 1.00 69.88 108 THR A C 1
ATOM 886 O O . THR A 1 108 ? -27.637 -21.454 49.848 1.00 69.88 108 THR A O 1
ATOM 889 N N . GLN A 1 109 ? -25.636 -22.011 50.726 1.00 67.62 109 GLN A N 1
ATOM 890 C CA . GLN A 1 109 ? -24.806 -21.359 49.699 1.00 67.62 109 GLN A CA 1
ATOM 891 C C . GLN A 1 109 ? -25.194 -21.763 48.264 1.00 67.62 109 GLN A C 1
ATOM 893 O O . GLN A 1 109 ? -25.127 -20.954 47.344 1.00 67.62 109 GLN A O 1
ATOM 898 N N . ASP A 1 110 ? -25.703 -22.981 48.090 1.00 65.81 110 ASP A N 1
ATOM 899 C CA . ASP A 1 110 ? -26.070 -23.542 46.787 1.00 65.81 110 ASP A CA 1
ATOM 900 C C . ASP A 1 110 ? -27.423 -23.035 46.268 1.00 65.81 110 ASP A C 1
ATOM 902 O O . ASP A 1 110 ? -27.732 -23.156 45.083 1.00 65.81 110 ASP A O 1
ATOM 906 N N . ASN A 1 111 ? -28.265 -22.477 47.144 1.00 73.00 111 ASN A N 1
ATOM 907 C CA . ASN A 1 111 ? -29.623 -22.067 46.808 1.00 73.00 111 ASN A CA 1
ATOM 908 C C . ASN A 1 111 ? -29.910 -20.644 47.292 1.00 73.00 111 ASN A C 1
ATOM 910 O O . ASN A 1 111 ? -30.359 -20.420 48.417 1.00 73.00 111 ASN A O 1
ATOM 914 N N . CYS A 1 112 ? -29.750 -19.689 46.373 1.00 70.62 112 CYS A N 1
ATOM 915 C CA . CYS A 1 112 ? -29.947 -18.260 46.608 1.00 70.62 112 CYS A CA 1
ATOM 916 C C . CYS A 1 112 ? -31.285 -17.908 47.292 1.00 70.62 112 CYS A C 1
ATOM 918 O O . CYS A 1 112 ? -31.319 -17.029 48.148 1.00 70.62 112 CYS A O 1
ATOM 920 N N . ARG A 1 113 ? -32.392 -18.601 46.975 1.00 74.81 113 ARG A N 1
ATOM 921 C CA . ARG A 1 113 ? -33.700 -18.315 47.604 1.00 74.81 113 ARG A CA 1
ATOM 922 C C . ARG A 1 113 ? -33.710 -18.670 49.092 1.00 74.81 113 ARG A C 1
ATOM 924 O O . ARG A 1 113 ? -34.260 -17.928 49.903 1.00 74.81 113 ARG A O 1
ATOM 931 N N . ARG A 1 114 ? -33.102 -19.804 49.448 1.00 76.31 114 ARG A N 1
ATOM 932 C CA . ARG A 1 114 ? -33.002 -20.255 50.843 1.00 76.31 114 ARG A CA 1
ATOM 933 C C . ARG A 1 114 ? -32.018 -19.384 51.618 1.00 76.31 114 ARG A C 1
ATOM 935 O O . ARG A 1 114 ? -32.340 -18.968 52.724 1.00 76.31 114 ARG A O 1
ATOM 942 N N . LEU A 1 115 ? -30.883 -19.045 51.006 1.00 79.12 115 LEU A N 1
ATOM 943 C CA . LEU A 1 115 ? -29.883 -18.160 51.601 1.00 79.12 115 LEU A CA 1
ATOM 944 C C . LEU A 1 115 ? -30.461 -16.772 51.906 1.00 79.12 115 LEU A C 1
ATOM 946 O O . LEU A 1 115 ? -30.347 -16.297 53.029 1.00 79.12 115 LEU A O 1
ATOM 950 N N . GLU A 1 116 ? -31.155 -16.153 50.949 1.00 79.50 116 GLU A N 1
ATOM 951 C CA . GLU A 1 116 ? -31.813 -14.856 51.148 1.00 79.50 116 GLU A CA 1
ATOM 952 C C . GLU A 1 116 ? -32.807 -14.887 52.315 1.00 79.50 116 GLU A C 1
ATOM 954 O O . GLU A 1 116 ? -32.872 -13.948 53.105 1.00 79.50 116 GLU A O 1
ATOM 959 N N . SER A 1 117 ? -33.571 -15.972 52.438 1.00 77.81 117 SER A N 1
ATOM 960 C CA . SER A 1 117 ? -34.569 -16.130 53.497 1.00 77.81 117 SER A CA 1
ATOM 961 C C . SER A 1 117 ? -33.906 -16.224 54.873 1.00 77.81 117 SER A C 1
ATOM 963 O O . SER A 1 117 ? -34.292 -15.502 55.788 1.00 77.81 117 SER A O 1
ATOM 965 N N . VAL A 1 118 ? -32.844 -17.028 54.999 1.00 81.31 118 VAL A N 1
ATOM 966 C CA . VAL A 1 118 ? -32.038 -17.140 56.228 1.00 81.31 118 VAL A CA 1
ATOM 967 C C . VAL A 1 118 ? -31.381 -15.803 56.593 1.00 81.31 118 VAL A C 1
ATOM 969 O O . VAL A 1 118 ? -31.394 -15.407 57.757 1.00 81.31 118 VAL A O 1
ATOM 972 N N . VAL A 1 119 ? -30.852 -15.071 55.608 1.00 82.00 119 VAL A N 1
ATOM 973 C CA . VAL A 1 119 ? -30.227 -13.756 55.818 1.00 82.00 119 VAL A CA 1
ATOM 974 C C . VAL A 1 119 ? -31.257 -12.711 56.265 1.00 82.00 119 VAL A C 1
ATOM 976 O O . VAL A 1 119 ? -30.990 -11.973 57.212 1.00 82.00 119 VAL A O 1
ATOM 979 N N . LYS A 1 120 ? -32.455 -12.673 55.660 1.00 81.00 120 LYS A N 1
ATOM 980 C CA . LYS A 1 120 ? -33.555 -11.786 56.088 1.00 81.00 120 LYS A CA 1
ATOM 981 C C . LYS A 1 120 ? -33.991 -12.067 57.524 1.00 81.00 120 LYS A C 1
ATOM 983 O O . LYS A 1 120 ? -34.171 -11.122 58.290 1.00 81.00 120 LYS A O 1
ATOM 988 N N . ILE A 1 121 ? -34.099 -13.343 57.899 1.00 82.12 121 ILE A N 1
ATOM 989 C CA . ILE A 1 121 ? -34.397 -13.751 59.276 1.00 82.12 121 ILE A CA 1
ATOM 990 C C . ILE A 1 121 ? -33.305 -13.247 60.235 1.00 82.12 121 ILE A C 1
ATOM 992 O O . ILE A 1 121 ? -33.620 -12.653 61.265 1.00 82.12 121 ILE A O 1
ATOM 996 N N . GLY A 1 122 ? -32.026 -13.411 59.878 1.00 81.81 122 GLY A N 1
ATOM 997 C CA . GLY A 1 122 ? -30.904 -12.910 60.678 1.00 81.81 122 GLY A CA 1
ATOM 998 C C . GLY A 1 122 ? -30.902 -11.385 60.841 1.00 81.81 122 GLY A C 1
ATOM 999 O O . GLY A 1 122 ? -30.665 -10.884 61.938 1.00 81.81 122 GLY A O 1
ATOM 1000 N N . LEU A 1 123 ? -31.224 -10.634 59.783 1.00 81.31 123 LEU A N 1
ATOM 1001 C CA . LEU A 1 123 ? -31.329 -9.171 59.837 1.00 81.31 123 LEU A CA 1
ATOM 1002 C C . LEU A 1 123 ? -32.498 -8.700 60.714 1.00 81.31 123 LEU A C 1
ATOM 1004 O O . LEU A 1 123 ? -32.327 -7.768 61.499 1.00 81.31 123 LEU A O 1
ATOM 1008 N N . MET A 1 124 ? -33.666 -9.345 60.620 1.00 79.44 124 MET A N 1
ATOM 1009 C CA . MET A 1 124 ? -34.811 -9.028 61.483 1.00 79.44 124 MET A CA 1
ATOM 1010 C C . MET A 1 124 ? -34.529 -9.360 62.951 1.00 79.44 124 MET A C 1
ATOM 1012 O O . MET A 1 124 ? -34.808 -8.541 63.823 1.00 79.44 124 MET A O 1
ATOM 1016 N N . TYR A 1 125 ? -33.903 -10.508 63.224 1.00 81.94 125 TYR A N 1
ATOM 1017 C CA . TYR A 1 125 ? -33.469 -10.878 64.571 1.00 81.94 125 TYR A CA 1
ATOM 1018 C C . TYR A 1 125 ? -32.475 -9.860 65.154 1.00 81.94 125 TYR A C 1
ATOM 1020 O O . TYR A 1 125 ? -32.620 -9.439 66.303 1.00 81.94 125 TYR A O 1
ATOM 1028 N N . ASN A 1 126 ? -31.495 -9.417 64.359 1.00 82.69 126 ASN A N 1
ATOM 1029 C CA . ASN A 1 126 ? -30.534 -8.395 64.777 1.00 82.69 126 ASN A CA 1
ATOM 1030 C C . ASN A 1 126 ? -31.214 -7.050 65.064 1.00 82.69 126 ASN A C 1
ATOM 1032 O O . ASN A 1 126 ? -30.860 -6.394 66.041 1.00 82.69 126 ASN A O 1
ATOM 1036 N N . LYS A 1 127 ? -32.211 -6.659 64.255 1.00 80.25 127 LYS A N 1
ATOM 1037 C CA . LYS A 1 127 ? -32.978 -5.418 64.442 1.00 80.25 127 LYS A CA 1
ATOM 1038 C C . LYS A 1 127 ? -33.780 -5.424 65.747 1.00 80.25 127 LYS A C 1
ATOM 1040 O O . LYS A 1 127 ? -33.773 -4.424 66.452 1.00 80.25 127 LYS A O 1
ATOM 1045 N N . ILE A 1 128 ? -34.442 -6.536 66.073 1.00 80.31 128 ILE A N 1
ATOM 1046 C CA . ILE A 1 128 ? -35.252 -6.671 67.298 1.00 80.31 128 ILE A CA 1
ATOM 1047 C C . ILE A 1 128 ? -34.371 -6.661 68.555 1.00 80.31 128 ILE A C 1
ATOM 1049 O O . ILE A 1 128 ? -34.756 -6.082 69.564 1.00 80.31 128 ILE A O 1
ATOM 1053 N N . ASN A 1 129 ? -33.177 -7.258 68.486 1.00 75.81 129 ASN A N 1
ATOM 1054 C CA . ASN A 1 129 ? -32.269 -7.377 69.632 1.00 75.81 129 ASN A CA 1
ATOM 1055 C C . ASN A 1 129 ? -31.205 -6.264 69.726 1.00 75.81 129 ASN A C 1
ATOM 1057 O O . ASN A 1 129 ? -30.349 -6.330 70.604 1.00 75.81 129 ASN A O 1
ATOM 1061 N N . GLY A 1 130 ? -31.209 -5.274 68.824 1.00 73.44 130 GLY A N 1
ATOM 1062 C CA . GLY A 1 130 ? -30.226 -4.178 68.814 1.00 73.44 130 GLY A CA 1
ATOM 1063 C C . GLY A 1 130 ? -28.780 -4.603 68.503 1.00 73.44 130 GLY A C 1
ATOM 1064 O O . GLY A 1 130 ? -27.836 -3.932 68.912 1.00 73.44 130 GLY A O 1
ATOM 1065 N N . LEU A 1 131 ? -28.578 -5.725 67.802 1.00 74.19 131 LEU A N 1
ATOM 1066 C CA . LEU A 1 131 ? -27.258 -6.307 67.518 1.00 74.19 131 LEU A CA 1
ATOM 1067 C C . LEU A 1 131 ? -26.723 -5.824 66.158 1.00 74.19 131 LEU A C 1
ATOM 1069 O O . LEU A 1 131 ? -26.881 -6.497 65.137 1.00 74.19 131 LEU A O 1
ATOM 1073 N N . PHE A 1 132 ? -26.087 -4.651 66.133 1.00 64.50 132 PHE A N 1
ATOM 1074 C CA . PHE A 1 132 ? -25.675 -3.987 64.886 1.00 64.50 132 PHE A CA 1
ATOM 1075 C C . PHE A 1 132 ? -24.333 -4.462 64.301 1.00 64.50 132 PHE A C 1
ATOM 1077 O O . PHE A 1 132 ? -24.135 -4.354 63.094 1.00 64.50 132 PHE A O 1
ATOM 1084 N N . GLU A 1 133 ? -23.437 -5.055 65.097 1.00 66.00 133 GLU A N 1
ATOM 1085 C CA . GLU A 1 133 ? -22.079 -5.435 64.651 1.00 66.00 133 GLU A CA 1
ATOM 1086 C C . GLU A 1 133 ? -22.066 -6.444 63.485 1.00 66.00 133 GLU A C 1
ATOM 1088 O O . GLU A 1 133 ? -21.226 -6.374 62.589 1.00 66.00 133 GLU A O 1
ATOM 1093 N N . ASN A 1 134 ? -23.028 -7.372 63.458 1.00 67.62 134 ASN A N 1
ATOM 1094 C CA . ASN A 1 134 ? -23.131 -8.407 62.421 1.00 67.62 134 ASN A CA 1
ATOM 1095 C C . ASN A 1 134 ? -24.069 -8.024 61.262 1.00 67.62 134 ASN A C 1
ATOM 1097 O O . ASN A 1 134 ? -24.136 -8.741 60.259 1.00 67.62 134 ASN A O 1
ATOM 1101 N N . ALA A 1 135 ? -24.790 -6.905 61.377 1.00 70.19 135 ALA A N 1
ATOM 1102 C CA . ALA A 1 135 ? -25.691 -6.409 60.342 1.00 70.19 135 ALA A CA 1
ATOM 1103 C C . ALA A 1 135 ? -25.000 -6.138 58.985 1.00 70.19 135 ALA A C 1
ATOM 1105 O O . ALA A 1 135 ? -25.536 -6.615 57.983 1.00 70.19 135 ALA A O 1
ATOM 1106 N N . PRO A 1 136 ? -23.817 -5.487 58.898 1.00 74.44 136 PRO A N 1
ATOM 1107 C CA . PRO A 1 136 ? -23.198 -5.183 57.603 1.00 74.44 136 PRO A CA 1
ATOM 1108 C C . PRO A 1 136 ? -22.770 -6.440 56.830 1.00 74.44 136 PRO A C 1
ATOM 1110 O O . PRO A 1 136 ? -22.950 -6.516 55.616 1.00 74.44 136 PRO A O 1
ATOM 1113 N N . LYS A 1 137 ? -22.287 -7.484 57.520 1.00 75.81 137 LYS A N 1
ATOM 1114 C CA . LYS A 1 137 ? -21.921 -8.765 56.882 1.00 75.81 137 LYS A CA 1
ATOM 1115 C C . LYS A 1 137 ? -23.137 -9.465 56.267 1.00 75.81 137 LYS A C 1
ATOM 1117 O O . LYS A 1 137 ? -23.067 -9.970 55.148 1.00 75.81 137 LYS A O 1
ATOM 1122 N N . LEU A 1 138 ? -24.262 -9.478 56.984 1.00 76.00 138 LEU A N 1
ATOM 1123 C CA . LEU A 1 138 ? -25.515 -10.054 56.491 1.00 76.00 138 LEU A CA 1
ATOM 1124 C C . LEU A 1 138 ? -26.134 -9.206 55.367 1.00 76.00 138 LEU A C 1
ATOM 1126 O O . LEU A 1 138 ? -26.645 -9.766 54.401 1.00 76.00 138 LEU A O 1
ATOM 1130 N N . GLN A 1 139 ? -26.042 -7.876 55.443 1.00 77.19 139 GLN A N 1
ATOM 1131 C CA . GLN A 1 139 ? -26.467 -6.977 54.363 1.00 77.19 139 GLN A CA 1
ATOM 1132 C C . GLN A 1 139 ? -25.660 -7.211 53.080 1.00 77.19 139 GLN A C 1
ATOM 1134 O O . GLN A 1 139 ? -26.251 -7.350 52.012 1.00 77.19 139 GLN A O 1
ATOM 1139 N N . MET A 1 140 ? -24.338 -7.369 53.182 1.00 76.31 140 MET A N 1
ATOM 1140 C CA . MET A 1 140 ? -23.487 -7.706 52.037 1.00 76.31 140 MET A CA 1
ATOM 1141 C C . MET A 1 140 ? -23.881 -9.049 51.401 1.00 76.31 140 MET A C 1
ATOM 1143 O O . MET A 1 140 ? -23.975 -9.163 50.180 1.00 76.31 140 MET A O 1
ATOM 1147 N N . LEU A 1 141 ? -24.188 -10.070 52.208 1.00 75.56 141 LEU A N 1
ATOM 1148 C CA . LEU A 1 141 ? -24.688 -11.353 51.696 1.00 75.56 141 LEU A CA 1
ATOM 1149 C C . LEU A 1 141 ? -26.051 -11.218 51.002 1.00 75.56 141 LEU A C 1
ATOM 1151 O O . LEU A 1 141 ? -26.298 -11.897 50.004 1.00 75.56 141 LEU A O 1
ATOM 1155 N N . LEU A 1 142 ? -26.925 -10.332 51.488 1.00 78.62 142 LEU A N 1
ATOM 1156 C CA . LEU A 1 142 ? -28.210 -10.042 50.852 1.00 78.62 142 LEU A CA 1
ATOM 1157 C C . LEU A 1 142 ? -28.023 -9.367 49.487 1.00 78.62 142 LEU A C 1
ATOM 1159 O O . LEU A 1 142 ? -28.677 -9.758 48.518 1.00 78.62 142 LEU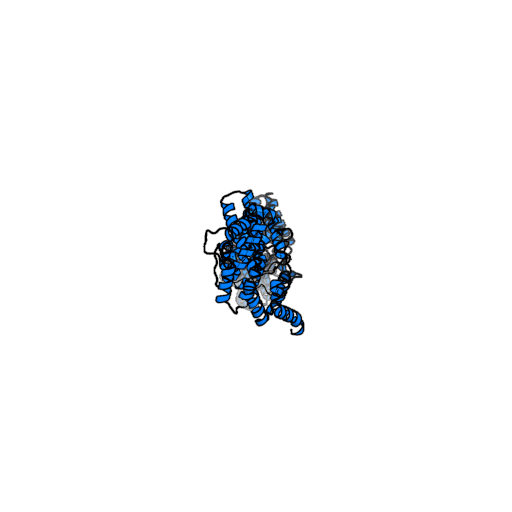 A O 1
ATOM 1163 N N . ILE A 1 143 ? -27.102 -8.405 49.400 1.00 76.38 143 ILE A N 1
ATOM 1164 C CA . ILE A 1 143 ? -26.721 -7.740 48.149 1.00 76.38 143 ILE A CA 1
ATOM 1165 C C . ILE A 1 143 ? -26.155 -8.775 47.170 1.00 76.38 143 ILE A C 1
ATOM 1167 O O . ILE A 1 143 ? -26.674 -8.917 46.062 1.00 76.38 143 ILE A O 1
ATOM 1171 N N . LYS A 1 144 ? -25.193 -9.606 47.592 1.00 75.94 144 LYS A N 1
ATOM 1172 C CA . LYS A 1 144 ? -24.673 -10.710 46.765 1.00 75.94 144 LYS A CA 1
ATOM 1173 C C . LYS A 1 144 ? -25.787 -11.660 46.299 1.00 75.94 144 LYS A C 1
ATOM 1175 O O . LYS A 1 144 ? -25.792 -12.080 45.142 1.00 75.94 144 LYS A O 1
ATOM 1180 N N . CYS A 1 145 ? -26.788 -11.949 47.137 1.00 74.38 145 CYS A N 1
ATOM 1181 C CA . CYS A 1 145 ? -27.961 -12.734 46.736 1.00 74.38 145 CYS A CA 1
ATOM 1182 C C . CYS A 1 145 ? -28.806 -12.028 45.662 1.00 74.38 145 CYS A C 1
ATOM 1184 O O . CYS A 1 145 ? -29.150 -12.671 44.665 1.00 74.38 145 CYS A O 1
ATOM 1186 N N . LYS A 1 146 ? -29.115 -10.731 45.830 1.00 79.44 146 LYS A N 1
ATOM 1187 C CA . LYS A 1 146 ? -29.837 -9.901 44.841 1.00 79.44 146 LYS A CA 1
ATOM 1188 C C . LYS A 1 146 ? -29.146 -9.986 43.482 1.00 79.44 146 LYS A C 1
ATOM 1190 O O . LYS A 1 146 ? -29.782 -10.342 42.488 1.00 79.44 146 LYS A O 1
ATOM 1195 N N . TRP A 1 147 ? -27.839 -9.747 43.461 1.00 75.56 147 TRP A N 1
ATOM 1196 C CA . TRP A 1 147 ? -27.058 -9.780 42.235 1.00 75.56 147 TRP A CA 1
ATOM 1197 C C . TRP A 1 147 ? -26.949 -11.180 41.644 1.00 75.56 147 TRP A C 1
ATOM 1199 O O . TRP A 1 147 ? -27.154 -11.339 40.447 1.00 75.56 147 TRP A O 1
ATOM 1209 N N . SER A 1 148 ? -26.774 -12.223 42.457 1.00 74.56 148 SER A N 1
ATOM 1210 C CA . SER A 1 148 ? -26.722 -13.599 41.950 1.00 74.56 148 SER A CA 1
ATOM 1211 C C . SER A 1 148 ? -27.996 -14.021 41.200 1.00 74.56 148 SER A C 1
ATOM 1213 O O . SER A 1 148 ? -27.932 -14.826 40.276 1.00 74.56 148 SER A O 1
ATOM 1215 N N . LYS A 1 149 ? -29.167 -13.462 41.547 1.00 73.19 149 LYS A N 1
ATOM 1216 C CA . LYS A 1 149 ? -30.409 -13.690 40.790 1.00 73.19 149 LYS A CA 1
ATOM 1217 C C . LYS A 1 149 ? -30.408 -12.977 39.444 1.00 73.19 149 LYS A C 1
ATOM 1219 O O . LYS A 1 149 ? -30.864 -13.574 38.474 1.00 73.19 149 LYS A O 1
ATOM 1224 N N . ARG A 1 150 ? -29.917 -11.733 39.390 1.00 71.50 150 ARG A N 1
ATOM 1225 C CA . ARG A 1 150 ? -29.784 -10.969 38.137 1.00 71.50 150 ARG A CA 1
ATOM 1226 C C . ARG A 1 150 ? -28.727 -11.584 37.219 1.00 71.50 150 ARG A C 1
ATOM 1228 O O . ARG A 1 150 ? -28.932 -11.635 36.015 1.00 71.50 150 ARG A O 1
ATOM 1235 N N . PHE A 1 151 ? -27.672 -12.157 37.797 1.00 68.88 151 PHE A N 1
ATOM 1236 C CA . PHE A 1 151 ? -26.590 -12.818 37.072 1.00 68.88 151 PHE A CA 1
ATOM 1237 C C . PHE A 1 151 ? -26.901 -14.247 36.593 1.00 68.88 151 PHE A C 1
ATOM 1239 O O . PHE A 1 151 ? -26.066 -14.871 35.940 1.00 68.88 151 PHE A O 1
ATOM 1246 N N . LYS A 1 152 ? -28.111 -14.774 36.831 1.00 65.12 152 LYS A N 1
ATOM 1247 C CA . LYS A 1 152 ? -28.511 -16.098 36.318 1.00 65.12 152 LYS A CA 1
ATOM 1248 C C . LYS A 1 152 ? -28.425 -16.209 34.795 1.00 65.12 152 LYS A C 1
ATOM 1250 O O . LYS A 1 152 ? -28.150 -17.288 34.284 1.00 65.12 152 LYS A O 1
ATOM 1255 N N . SER A 1 153 ? -28.639 -15.109 34.077 1.00 55.09 153 SER A N 1
ATOM 1256 C CA . SER A 1 153 ? -28.504 -15.040 32.617 1.00 55.09 153 SER A CA 1
ATOM 1257 C C . SER A 1 153 ? -27.050 -15.042 32.125 1.00 55.09 153 SER A C 1
ATOM 1259 O O . SER A 1 153 ? -26.819 -15.218 30.935 1.00 55.09 153 SER A O 1
ATOM 1261 N N . PHE A 1 154 ? -26.064 -14.896 33.014 1.00 57.19 154 PHE A N 1
ATOM 1262 C CA . PHE A 1 154 ? -24.652 -14.689 32.671 1.00 57.19 154 PHE A CA 1
ATOM 1263 C C . PHE A 1 154 ? -23.792 -15.955 32.836 1.00 57.19 154 PHE A C 1
ATOM 1265 O O . PHE A 1 154 ? -22.571 -15.880 32.766 1.00 57.19 154 PHE A O 1
ATOM 1272 N N . LYS A 1 155 ? -24.416 -17.128 33.038 1.00 57.09 155 LYS A N 1
ATOM 1273 C CA . LYS A 1 155 ? -23.767 -18.456 33.151 1.00 57.09 155 LYS A CA 1
ATOM 1274 C C . LYS A 1 155 ? -22.748 -18.626 34.298 1.00 57.09 155 LYS A C 1
ATOM 1276 O O . LYS A 1 155 ? -22.021 -19.614 34.302 1.00 57.09 155 LYS A O 1
ATOM 1281 N N . ILE A 1 156 ? -22.713 -17.735 35.291 1.00 60.66 156 ILE A N 1
ATOM 1282 C CA . ILE A 1 156 ? -21.847 -17.881 36.475 1.00 60.66 156 ILE A CA 1
ATOM 1283 C C . ILE A 1 156 ? -22.603 -18.640 37.577 1.00 60.66 156 ILE A C 1
ATOM 1285 O O . ILE A 1 156 ? -23.767 -18.344 37.863 1.00 60.66 156 ILE A O 1
ATOM 1289 N N . SER A 1 157 ? -21.955 -19.627 38.204 1.00 60.56 157 SER A N 1
ATOM 1290 C CA . SER A 1 157 ? -22.536 -20.400 39.307 1.00 60.56 157 SER A CA 1
ATOM 1291 C C . SER A 1 157 ? -22.764 -19.528 40.546 1.00 60.56 157 SER A C 1
ATOM 1293 O O . SER A 1 157 ? -21.954 -18.670 40.896 1.00 60.56 157 SER A O 1
ATOM 1295 N N . HIS A 1 158 ? -23.863 -19.784 41.262 1.00 60.19 158 HIS A N 1
ATOM 1296 C CA . HIS A 1 158 ? -24.203 -19.076 42.500 1.00 60.19 158 HIS A CA 1
ATOM 1297 C C . HIS A 1 158 ? -23.123 -19.198 43.582 1.00 60.19 158 HIS A C 1
ATOM 1299 O O . HIS A 1 158 ? -22.910 -18.239 44.322 1.00 60.19 158 HIS A O 1
ATOM 1305 N N . LYS A 1 159 ? -22.447 -20.351 43.675 1.00 59.59 159 LYS A N 1
ATOM 1306 C CA . LYS A 1 159 ? -21.375 -20.563 44.660 1.00 59.59 159 LYS A CA 1
ATOM 1307 C C . LYS A 1 159 ? -20.172 -19.672 44.367 1.00 59.59 159 LYS A C 1
ATOM 1309 O O . LYS A 1 159 ? -19.630 -19.052 45.277 1.00 59.59 159 LYS A O 1
ATOM 1314 N N . ASP A 1 160 ? -19.823 -19.563 43.092 1.00 61.25 160 ASP A N 1
ATOM 1315 C CA . ASP A 1 160 ? -18.676 -18.784 42.647 1.00 61.25 160 ASP A CA 1
ATOM 1316 C C . ASP A 1 160 ? -18.954 -17.295 42.888 1.00 61.25 160 ASP A C 1
ATOM 1318 O O . ASP A 1 160 ? -18.158 -16.620 43.524 1.00 61.25 160 ASP A O 1
ATOM 1322 N N . LEU A 1 161 ? -20.153 -16.801 42.558 1.00 61.62 161 LEU A N 1
ATOM 1323 C CA . LEU A 1 161 ? -20.582 -15.414 42.820 1.00 61.62 161 LEU A CA 1
ATOM 1324 C C . LEU A 1 161 ? -20.574 -14.991 44.295 1.00 61.62 161 LEU A C 1
ATOM 1326 O O . LEU A 1 161 ? -20.333 -13.821 44.595 1.00 61.62 161 LEU A O 1
ATOM 1330 N N . LEU A 1 162 ? -20.860 -15.907 45.222 1.00 63.75 162 LEU A N 1
ATOM 1331 C CA . LEU A 1 162 ? -20.820 -15.602 46.654 1.00 63.75 162 LEU A CA 1
ATOM 1332 C C . LEU A 1 162 ? -19.379 -15.463 47.164 1.00 63.75 162 LEU A C 1
ATOM 1334 O O . LEU A 1 162 ? -19.127 -14.622 48.035 1.00 63.75 162 LEU A O 1
ATOM 1338 N N . ASN A 1 163 ? -18.462 -16.239 46.585 1.00 65.44 163 ASN A N 1
ATOM 1339 C CA . ASN A 1 163 ? -17.052 -16.304 46.962 1.00 65.44 163 ASN A CA 1
ATOM 1340 C C . ASN A 1 163 ? -16.156 -15.343 46.170 1.00 65.44 163 ASN A C 1
ATOM 1342 O O . ASN A 1 163 ? -15.038 -15.094 46.600 1.00 65.44 163 ASN A O 1
ATOM 1346 N N . LEU A 1 164 ? -16.631 -14.802 45.044 1.00 62.81 164 LEU A N 1
ATOM 1347 C CA . LEU A 1 164 ? -15.870 -13.855 44.237 1.00 62.81 164 LEU A CA 1
ATOM 1348 C C . LEU A 1 164 ? -15.543 -12.582 45.027 1.00 62.81 164 LEU A C 1
ATOM 1350 O O . LEU A 1 164 ? -16.397 -11.997 45.712 1.00 62.81 164 LEU A O 1
ATOM 1354 N N . ASP A 1 165 ? -14.298 -12.147 44.859 1.00 64.31 165 ASP A N 1
ATOM 1355 C CA . ASP A 1 165 ? -13.827 -10.849 45.312 1.00 64.31 165 ASP A CA 1
ATOM 1356 C C . ASP A 1 165 ? -14.489 -9.729 44.510 1.00 64.31 165 ASP A C 1
ATOM 1358 O O . ASP A 1 165 ? -14.859 -9.881 43.341 1.00 64.31 165 ASP A O 1
ATOM 1362 N N . PHE A 1 166 ? -14.613 -8.569 45.149 1.00 62.28 166 PHE A N 1
ATOM 1363 C CA . PHE A 1 166 ? -15.241 -7.377 44.586 1.00 62.28 166 PHE A CA 1
ATOM 1364 C C . PHE A 1 166 ? -14.659 -6.973 43.214 1.00 62.28 166 PHE A C 1
ATOM 1366 O O . PHE A 1 166 ? -15.405 -6.647 42.291 1.00 62.28 166 PHE A O 1
ATOM 1373 N N . THR A 1 167 ? -13.336 -7.057 43.053 1.00 62.62 167 THR A N 1
ATOM 1374 C CA . THR A 1 167 ? -12.620 -6.732 41.806 1.00 62.62 167 THR A CA 1
ATOM 1375 C C . THR A 1 167 ? -13.001 -7.668 40.662 1.00 62.62 167 THR A C 1
ATOM 1377 O O . THR A 1 167 ? -13.289 -7.222 39.552 1.00 62.62 167 THR A O 1
ATOM 1380 N N . SER A 1 168 ? -13.092 -8.964 40.954 1.00 65.88 168 SER A N 1
ATOM 1381 C CA . SER A 1 168 ? -13.516 -9.982 39.992 1.00 65.88 168 SER A CA 1
ATOM 1382 C C . SER A 1 168 ? -14.993 -9.821 39.624 1.00 65.88 168 SER A C 1
ATOM 1384 O O . SER A 1 168 ? -15.387 -10.051 38.483 1.00 65.88 168 SER A O 1
ATOM 1386 N N . PHE A 1 169 ? -15.817 -9.369 40.574 1.00 67.62 169 PHE A N 1
ATOM 1387 C CA . PHE A 1 169 ? -17.226 -9.063 40.342 1.00 67.62 169 PHE A CA 1
ATOM 1388 C C . PHE A 1 169 ? -17.409 -7.869 39.395 1.00 67.62 169 PHE A C 1
ATOM 1390 O O . PHE A 1 169 ? -18.176 -7.957 38.435 1.00 67.62 169 PHE A O 1
ATOM 1397 N N . ARG A 1 170 ? -16.666 -6.779 39.633 1.00 68.94 170 ARG A N 1
ATOM 1398 C CA . ARG A 1 170 ? -16.629 -5.597 38.758 1.00 68.94 170 ARG A CA 1
ATOM 1399 C C . ARG A 1 170 ? -16.180 -5.972 37.348 1.00 68.94 170 ARG A C 1
ATOM 1401 O O . ARG A 1 170 ? -16.853 -5.602 36.392 1.00 68.94 170 ARG A O 1
ATOM 1408 N N . HIS A 1 171 ? -15.106 -6.754 37.225 1.00 70.94 171 HIS A N 1
ATOM 1409 C CA . HIS A 1 171 ? -14.628 -7.246 35.933 1.00 70.94 171 HIS A CA 1
ATOM 1410 C C . HIS A 1 171 ? -15.716 -8.052 35.207 1.00 70.94 171 HIS A C 1
ATOM 1412 O O . HIS A 1 171 ? -16.085 -7.715 34.092 1.00 70.94 171 HIS A O 1
ATOM 1418 N N . ASN A 1 172 ? -16.333 -9.039 35.862 1.00 68.44 172 ASN A N 1
ATOM 1419 C CA . ASN A 1 172 ? -17.374 -9.868 35.243 1.00 68.44 172 ASN A CA 1
ATOM 1420 C C . ASN A 1 172 ? -18.632 -9.085 34.829 1.00 68.44 172 ASN A C 1
ATOM 1422 O O . ASN A 1 172 ? -19.261 -9.434 33.829 1.00 68.44 172 ASN A O 1
ATOM 1426 N N . LEU A 1 173 ? -19.009 -8.039 35.576 1.00 70.88 173 LEU A N 1
ATOM 1427 C CA . LEU A 1 173 ? -20.097 -7.139 35.186 1.00 70.88 173 LEU A CA 1
ATOM 1428 C C . LEU A 1 173 ? -19.716 -6.359 33.923 1.00 70.88 173 LEU A C 1
ATOM 1430 O O . LEU A 1 173 ? -20.469 -6.374 32.951 1.00 70.88 173 LEU A O 1
ATOM 1434 N N . ILE A 1 174 ? -18.543 -5.724 33.927 1.00 71.19 174 ILE A N 1
ATOM 1435 C CA . ILE A 1 174 ? -18.048 -4.884 32.830 1.00 71.19 174 ILE A CA 1
ATOM 1436 C C . ILE A 1 174 ? -17.852 -5.703 31.551 1.00 71.19 174 ILE A C 1
ATOM 1438 O O . ILE A 1 174 ? -18.296 -5.278 30.490 1.00 71.19 174 ILE A O 1
ATOM 1442 N N . THR A 1 175 ? -17.285 -6.907 31.659 1.00 65.75 175 THR A N 1
ATOM 1443 C CA . THR A 1 175 ? -16.974 -7.780 30.518 1.00 65.75 175 THR A CA 1
ATOM 1444 C C . THR A 1 175 ? -18.218 -8.365 29.833 1.00 65.75 175 THR A C 1
ATOM 1446 O O . THR A 1 175 ? -18.142 -9.007 28.784 1.00 65.75 175 THR A O 1
ATOM 1449 N N . SER A 1 176 ? -19.400 -8.177 30.418 1.00 68.31 176 SER A N 1
ATOM 1450 C CA . SER A 1 176 ? -20.620 -8.812 29.940 1.00 68.31 176 SER A CA 1
ATOM 1451 C C . SER A 1 176 ? -21.327 -8.021 28.831 1.00 68.31 176 SER A C 1
ATOM 1453 O O . SER A 1 176 ? -21.591 -6.826 28.943 1.00 68.31 176 SER A O 1
ATOM 1455 N N . LYS A 1 177 ? -21.758 -8.721 27.771 1.00 63.22 177 LYS A N 1
ATOM 1456 C CA . LYS A 1 177 ? -22.507 -8.122 26.643 1.00 63.22 177 LYS A CA 1
ATOM 1457 C C . LYS A 1 177 ? -23.877 -7.540 27.036 1.00 63.22 177 LYS A C 1
ATOM 1459 O O . LYS A 1 177 ? -24.435 -6.732 26.298 1.00 63.22 177 LYS A O 1
ATOM 1464 N N . HIS A 1 178 ? -24.427 -7.957 28.178 1.00 65.44 178 HIS A N 1
ATOM 1465 C CA . HIS A 1 178 ? -25.731 -7.515 28.689 1.00 65.44 178 HIS A CA 1
ATOM 1466 C C . HIS A 1 178 ? -25.633 -6.412 29.750 1.00 65.44 178 HIS A C 1
ATOM 1468 O O . HIS A 1 178 ? -26.664 -6.017 30.293 1.00 65.44 178 HIS A O 1
ATOM 1474 N N . ALA A 1 179 ? -24.429 -5.924 30.067 1.00 67.94 179 ALA A N 1
ATOM 1475 C CA . ALA A 1 179 ? -24.279 -4.784 30.956 1.00 67.94 179 ALA A CA 1
ATOM 1476 C C . ALA A 1 179 ? -25.008 -3.567 30.369 1.00 67.94 179 ALA A C 1
ATOM 1478 O O . ALA A 1 179 ? -24.777 -3.175 29.221 1.00 67.94 179 ALA A O 1
ATOM 1479 N N . THR A 1 180 ? -25.912 -2.992 31.158 1.00 73.56 180 THR A N 1
ATOM 1480 C CA . THR A 1 180 ? -26.564 -1.713 30.875 1.00 73.56 180 THR A CA 1
ATOM 1481 C C . THR A 1 180 ? -26.065 -0.669 31.860 1.00 73.56 180 THR A C 1
ATOM 1483 O O . THR A 1 180 ? -25.615 -0.993 32.961 1.00 73.56 180 THR A O 1
ATOM 1486 N N . LEU A 1 181 ? -26.171 0.599 31.478 1.00 74.50 181 LEU A N 1
ATOM 1487 C CA . LEU A 1 181 ? -25.709 1.710 32.300 1.00 74.50 181 LEU A CA 1
ATOM 1488 C C . LEU A 1 181 ? -26.444 1.770 33.653 1.00 74.50 181 LEU A C 1
ATOM 1490 O O . LEU A 1 181 ? -25.827 2.025 34.687 1.00 74.50 181 LEU A O 1
ATOM 1494 N N . ASP A 1 182 ? -27.733 1.424 33.672 1.00 76.81 182 ASP A N 1
ATOM 1495 C CA . ASP A 1 182 ? -28.528 1.329 34.903 1.00 76.81 182 ASP A CA 1
ATOM 1496 C C . ASP A 1 182 ? -28.039 0.215 35.835 1.00 76.81 182 ASP A C 1
ATOM 1498 O O . ASP A 1 182 ? -27.998 0.397 37.051 1.00 76.81 182 ASP A O 1
ATOM 1502 N N . LEU A 1 183 ? -27.597 -0.922 35.280 1.00 76.25 183 LEU A N 1
ATOM 1503 C CA . LEU A 1 183 ? -26.990 -1.992 36.071 1.00 76.25 183 LEU A CA 1
ATOM 1504 C C . LEU A 1 183 ? -25.659 -1.541 36.682 1.00 76.25 183 LEU A C 1
ATOM 1506 O O . LEU A 1 183 ? -25.399 -1.847 37.840 1.00 76.25 183 LEU A O 1
ATOM 1510 N N . VAL A 1 184 ? -24.836 -0.783 35.956 1.00 77.50 184 VAL A N 1
ATOM 1511 C CA . VAL A 1 184 ? -23.576 -0.250 36.505 1.00 77.50 184 VAL A CA 1
ATOM 1512 C C . VAL A 1 184 ? -23.850 0.760 37.628 1.00 77.50 184 VAL A C 1
ATOM 1514 O O . VAL A 1 184 ? -23.228 0.673 38.684 1.00 77.50 184 VAL A O 1
ATOM 1517 N N . LYS A 1 185 ? -24.838 1.652 37.465 1.00 78.12 185 LYS A N 1
ATOM 1518 C CA . LYS A 1 185 ? -25.260 2.594 38.520 1.00 78.12 185 LYS A CA 1
ATOM 1519 C C . LYS A 1 185 ? -25.770 1.881 39.772 1.00 78.12 185 LYS A C 1
ATOM 1521 O O . LYS A 1 185 ? -25.340 2.204 40.878 1.00 78.12 185 LYS A O 1
ATOM 1526 N N . GLU A 1 186 ? -26.660 0.901 39.605 1.00 77.81 186 GLU A N 1
ATOM 1527 C CA . GLU A 1 186 ? -27.150 0.084 40.720 1.00 77.81 186 GLU A CA 1
ATOM 1528 C C . GLU A 1 186 ? -26.005 -0.664 41.416 1.00 77.81 186 GLU A C 1
ATOM 1530 O O . GLU A 1 186 ? -26.017 -0.798 42.637 1.00 77.81 186 GLU A O 1
ATOM 1535 N N . PHE A 1 187 ? -25.013 -1.142 40.659 1.00 78.69 187 PHE A N 1
ATOM 1536 C CA . PHE A 1 187 ? -23.850 -1.832 41.211 1.00 78.69 187 PHE A CA 1
ATOM 1537 C C . PHE A 1 187 ? -22.993 -0.900 42.068 1.00 78.69 187 PHE A C 1
ATOM 1539 O O . PHE A 1 187 ? -22.682 -1.236 43.210 1.00 78.69 187 PHE A O 1
ATOM 1546 N N . CYS A 1 188 ? -22.659 0.287 41.559 1.00 78.88 188 CYS A N 1
ATOM 1547 C CA . CYS A 1 188 ? -21.891 1.272 42.317 1.00 78.88 188 CYS A CA 1
ATOM 1548 C C . CYS A 1 188 ? -22.614 1.690 43.604 1.00 78.88 188 CYS A C 1
ATOM 1550 O O . CYS A 1 188 ? -21.976 1.791 44.649 1.00 78.88 188 CYS A O 1
ATOM 1552 N N . TYR A 1 189 ? -23.941 1.849 43.555 1.00 78.75 189 TYR A N 1
ATOM 1553 C CA . TYR A 1 189 ? -24.749 2.150 44.738 1.00 78.75 189 TYR A CA 1
ATOM 1554 C C . TYR A 1 189 ? -24.752 1.001 45.758 1.00 78.75 189 TYR A C 1
ATOM 1556 O O . TYR A 1 189 ? -24.472 1.218 46.934 1.00 78.75 189 TYR A O 1
ATOM 1564 N N . ASP A 1 190 ? -25.032 -0.229 45.318 1.00 76.50 190 ASP A N 1
ATOM 1565 C CA . ASP A 1 190 ? -25.155 -1.389 46.207 1.00 76.50 190 ASP A CA 1
ATOM 1566 C C . ASP A 1 190 ? -23.819 -1.760 46.883 1.00 76.50 190 ASP A C 1
ATOM 1568 O O . ASP A 1 190 ? -23.814 -2.234 48.019 1.00 76.50 190 ASP A O 1
ATOM 1572 N N . PHE A 1 191 ? -22.686 -1.559 46.202 1.00 73.06 191 PHE A N 1
ATOM 1573 C CA . PHE A 1 191 ? -21.351 -1.896 46.715 1.00 73.06 191 PHE A CA 1
ATOM 1574 C C . PHE A 1 191 ? -20.564 -0.690 47.256 1.00 73.06 191 PHE A C 1
ATOM 1576 O O . PHE A 1 191 ? -19.433 -0.871 47.703 1.00 73.06 191 PHE A O 1
ATOM 1583 N N . ASN A 1 192 ? -21.159 0.510 47.259 1.00 71.06 192 ASN A N 1
ATOM 1584 C CA . ASN A 1 192 ? -20.535 1.768 47.688 1.00 71.06 192 ASN A CA 1
ATOM 1585 C C . ASN A 1 192 ? -19.201 2.054 46.969 1.00 71.06 192 ASN A C 1
ATOM 1587 O O . ASN A 1 192 ? -18.173 2.312 47.596 1.00 71.06 192 ASN A O 1
ATOM 1591 N N . VAL A 1 193 ? -19.229 1.954 45.641 1.00 73.81 193 VAL A N 1
ATOM 1592 C CA . VAL A 1 193 ? -18.076 2.149 44.752 1.00 73.81 193 VAL A CA 1
ATOM 1593 C C . VAL A 1 193 ? -18.187 3.505 44.092 1.00 73.81 193 VAL A C 1
ATOM 1595 O O . VAL A 1 193 ? -19.293 3.939 43.760 1.00 73.81 193 VAL A O 1
ATOM 1598 N N . ASP A 1 194 ? -17.046 4.132 43.826 1.00 76.94 194 ASP A N 1
ATOM 1599 C CA . ASP A 1 194 ? -17.032 5.312 42.982 1.00 76.94 194 ASP A CA 1
ATOM 1600 C C . ASP A 1 194 ? -17.604 4.999 41.587 1.00 76.94 194 ASP A C 1
ATOM 1602 O O . ASP A 1 194 ? -17.202 4.061 40.890 1.00 76.94 194 ASP A O 1
ATOM 1606 N N . LEU A 1 195 ? -18.608 5.786 41.207 1.00 76.25 195 LEU A N 1
ATOM 1607 C CA . LEU A 1 195 ? -19.292 5.658 39.931 1.00 76.25 195 LEU A CA 1
ATOM 1608 C C . LEU A 1 195 ? -18.358 6.040 38.781 1.00 76.25 195 LEU A C 1
ATOM 1610 O O . LEU A 1 195 ? -18.406 5.394 37.738 1.00 76.25 195 LEU A O 1
ATOM 1614 N N . GLN A 1 196 ? -17.508 7.050 38.976 1.00 75.12 196 GLN A N 1
ATOM 1615 C CA . GLN A 1 196 ? -16.632 7.572 37.926 1.00 75.12 196 GLN A CA 1
ATOM 1616 C C . GLN A 1 196 ? -15.588 6.520 37.540 1.00 75.12 196 GLN A C 1
ATOM 1618 O O . GLN A 1 196 ? -15.496 6.142 36.372 1.00 75.12 196 GLN A O 1
ATOM 1623 N N . GLU A 1 197 ? -14.902 5.928 38.521 1.00 75.69 197 GLU A N 1
ATOM 1624 C CA . GLU A 1 197 ? -13.922 4.864 38.279 1.00 75.69 197 GLU A CA 1
ATOM 1625 C C . GLU A 1 197 ? -14.526 3.644 37.546 1.00 75.69 197 GLU A C 1
ATOM 1627 O O . GLU A 1 197 ? -13.934 3.096 36.610 1.00 75.69 197 GLU A O 1
ATOM 1632 N N . CYS A 1 198 ? -15.739 3.228 37.926 1.00 75.50 198 CYS A N 1
ATOM 1633 C CA . CYS A 1 198 ? -16.450 2.128 37.271 1.00 75.50 198 CYS A CA 1
ATOM 1634 C C . CYS A 1 198 ? -16.871 2.457 35.835 1.00 75.50 198 CYS A C 1
ATOM 1636 O O . CYS A 1 198 ? -16.732 1.602 34.958 1.00 75.50 198 CYS A O 1
ATOM 1638 N N . LEU A 1 199 ? -17.372 3.671 35.586 1.00 76.75 199 LEU A N 1
ATOM 1639 C CA . LEU A 1 199 ? -17.743 4.131 34.247 1.00 76.7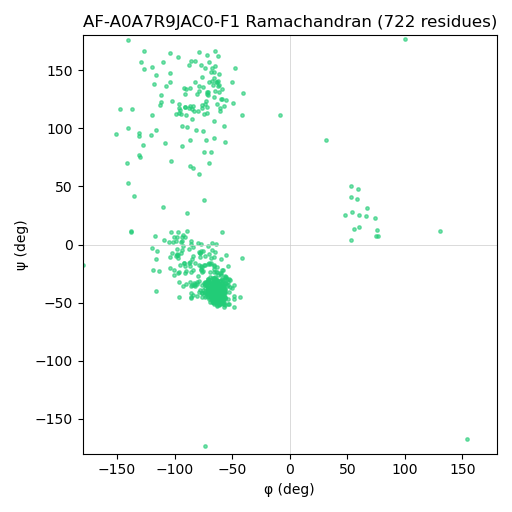5 199 LEU A CA 1
ATOM 1640 C C . LEU A 1 199 ? -16.520 4.221 33.329 1.00 76.75 199 LEU A C 1
ATOM 1642 O O . LEU A 1 199 ? -16.601 3.806 32.176 1.00 76.75 199 LEU A O 1
ATOM 1646 N N . MET A 1 200 ? -15.377 4.663 33.854 1.00 76.38 200 MET A N 1
ATOM 1647 C CA . MET A 1 200 ? -14.111 4.721 33.122 1.00 76.38 200 MET A CA 1
ATOM 1648 C C . MET A 1 200 ? -13.617 3.333 32.708 1.00 76.38 200 MET A C 1
ATOM 1650 O O . MET A 1 200 ? -13.297 3.117 31.540 1.00 76.38 200 MET A O 1
ATOM 1654 N N . SER A 1 201 ? -13.633 2.357 33.621 1.00 76.25 201 SER A N 1
ATOM 1655 C CA . SER A 1 201 ? -13.304 0.966 33.271 1.00 76.25 201 SER A CA 1
ATOM 1656 C C . SER A 1 201 ? -14.320 0.339 32.316 1.00 76.25 201 SER A C 1
ATOM 1658 O O . SER A 1 201 ? -13.958 -0.493 31.486 1.00 76.25 201 SER A O 1
ATOM 1660 N N . TYR A 1 202 ? -15.595 0.722 32.419 1.00 76.94 202 TYR A N 1
ATOM 1661 C CA . TYR A 1 202 ? -16.628 0.259 31.498 1.00 76.94 202 TYR A CA 1
ATOM 1662 C C . TYR A 1 202 ? -16.423 0.830 30.089 1.00 76.94 202 TYR A C 1
ATOM 1664 O O . TYR A 1 202 ? -16.518 0.087 29.116 1.00 76.94 202 TYR A O 1
ATOM 1672 N N . LEU A 1 203 ? -16.053 2.108 29.975 1.00 77.88 203 LEU A N 1
ATOM 1673 C CA . LEU A 1 203 ? -15.696 2.750 28.710 1.00 77.88 203 LEU A CA 1
ATOM 1674 C C . LEU A 1 203 ? -14.424 2.138 28.099 1.00 77.88 203 LEU A C 1
ATOM 1676 O O . LEU A 1 203 ? -14.416 1.818 26.911 1.00 77.88 203 LEU A O 1
ATOM 1680 N N . GLU A 1 204 ? -13.384 1.897 28.907 1.00 80.56 204 GLU A N 1
ATOM 1681 C CA . GLU A 1 204 ? -12.165 1.191 28.479 1.00 80.56 204 GLU A CA 1
ATOM 1682 C C . GLU A 1 204 ? -12.504 -0.189 27.903 1.00 80.56 204 GLU A C 1
ATOM 1684 O O . GLU A 1 204 ? -12.047 -0.542 26.814 1.00 80.56 204 GLU A O 1
ATOM 1689 N N . PHE A 1 205 ? -13.366 -0.949 28.585 1.00 79.00 205 PHE A N 1
ATOM 1690 C CA . PHE A 1 205 ? -13.807 -2.253 28.106 1.00 79.00 205 PHE A CA 1
ATOM 1691 C C . PHE A 1 205 ? -14.640 -2.162 26.823 1.00 79.00 205 PHE A C 1
ATOM 1693 O O . PHE A 1 205 ? -14.400 -2.927 25.894 1.00 79.00 205 PHE A O 1
ATOM 1700 N N . LEU A 1 206 ? -15.604 -1.242 26.727 1.00 74.94 206 LEU A N 1
ATOM 1701 C CA . LEU A 1 206 ? -16.455 -1.111 25.537 1.00 74.94 206 LEU A CA 1
ATOM 1702 C C . LEU A 1 206 ? -15.648 -0.797 24.273 1.00 74.94 206 LEU A C 1
ATOM 1704 O O . LEU A 1 206 ? -15.944 -1.342 23.212 1.00 74.94 206 LEU A O 1
ATOM 1708 N N . ILE A 1 207 ? -14.624 0.049 24.392 1.00 75.19 207 ILE A N 1
ATOM 1709 C CA . ILE A 1 207 ? -13.781 0.445 23.261 1.00 75.19 207 ILE A CA 1
ATOM 1710 C C . ILE A 1 207 ? -12.800 -0.677 22.877 1.00 75.19 207 ILE A C 1
ATOM 1712 O O . ILE A 1 207 ? -12.581 -0.925 21.693 1.00 75.19 207 ILE A O 1
ATOM 1716 N N . THR A 1 208 ? -12.223 -1.383 23.856 1.00 76.62 208 THR A N 1
ATOM 1717 C CA . THR A 1 208 ? -11.241 -2.459 23.601 1.00 76.62 208 THR A CA 1
ATOM 1718 C C . THR A 1 208 ? -11.874 -3.782 23.171 1.00 76.62 208 THR A C 1
ATOM 1720 O O . THR A 1 208 ? -11.275 -4.520 22.394 1.00 76.62 208 THR A O 1
ATOM 1723 N N . SER A 1 209 ? -13.083 -4.087 23.645 1.00 72.94 209 SER A N 1
ATOM 1724 C CA . SER A 1 209 ? -13.800 -5.335 23.341 1.00 72.94 209 SER A CA 1
ATOM 1725 C C . SER A 1 209 ? -14.611 -5.293 22.048 1.00 72.94 209 SER A C 1
ATOM 1727 O O . SER A 1 209 ? -15.283 -6.273 21.714 1.00 72.94 209 SER A O 1
ATOM 1729 N N . TRP A 1 210 ? -14.585 -4.167 21.331 1.00 74.81 210 TRP A N 1
ATOM 1730 C CA . TRP A 1 210 ? -15.303 -4.050 20.074 1.00 74.81 210 TRP A CA 1
ATOM 1731 C C . TRP A 1 210 ? -14.773 -5.047 19.045 1.00 74.81 210 TRP A C 1
ATOM 1733 O O . TRP A 1 210 ? -13.567 -5.210 18.891 1.00 74.81 210 TRP A O 1
ATOM 1743 N N . ASP A 1 211 ? -15.680 -5.705 18.329 1.00 70.25 211 ASP A N 1
ATOM 1744 C CA . ASP A 1 211 ? -15.334 -6.639 17.263 1.00 70.25 211 ASP A CA 1
ATOM 1745 C C . ASP A 1 211 ? -16.261 -6.400 16.057 1.00 70.25 211 ASP A C 1
ATOM 1747 O O . ASP A 1 211 ? -17.491 -6.531 16.177 1.00 70.25 211 ASP A O 1
ATOM 1751 N N . PRO A 1 212 ? -15.720 -5.985 14.899 1.00 69.06 212 PRO A N 1
ATOM 1752 C CA . PRO A 1 212 ? -16.503 -5.802 13.688 1.00 69.06 212 PRO A CA 1
ATOM 1753 C C . PRO A 1 212 ? -16.930 -7.155 13.107 1.00 69.06 212 PRO A C 1
ATOM 1755 O O . PRO A 1 212 ? -16.107 -7.939 12.638 1.00 69.06 212 PRO A O 1
ATOM 1758 N N . HIS A 1 213 ? -18.239 -7.404 13.027 1.00 65.81 213 HIS A N 1
ATOM 1759 C CA . HIS A 1 213 ? -18.745 -8.480 12.178 1.00 65.81 213 HIS A CA 1
ATOM 1760 C C . HIS A 1 213 ? -18.608 -8.072 10.711 1.00 65.81 213 HIS A C 1
ATOM 1762 O O . HIS A 1 213 ? -19.257 -7.129 10.249 1.00 65.81 213 HIS A O 1
ATOM 1768 N N . ILE A 1 214 ? -17.735 -8.785 10.002 1.00 64.06 214 ILE A N 1
ATOM 1769 C CA . ILE A 1 214 ? -17.499 -8.608 8.573 1.00 64.06 214 ILE A CA 1
ATOM 1770 C C . ILE A 1 214 ? -18.329 -9.627 7.810 1.00 64.06 214 ILE A C 1
ATOM 1772 O O . ILE A 1 214 ? -18.141 -10.835 7.965 1.00 64.06 214 ILE A O 1
ATOM 1776 N N . VAL A 1 215 ? -19.201 -9.131 6.941 1.00 63.62 215 VAL A N 1
ATOM 1777 C CA . VAL A 1 215 ? -19.834 -9.951 5.912 1.00 63.62 215 VAL A CA 1
ATOM 1778 C C . VAL A 1 215 ? -18.960 -9.881 4.670 1.00 63.62 215 VAL A C 1
ATOM 1780 O O . VAL A 1 215 ? -18.738 -8.802 4.124 1.00 63.62 215 VAL A O 1
ATOM 1783 N N . VAL A 1 216 ? -18.441 -11.035 4.253 1.00 68.25 216 VAL A N 1
ATOM 1784 C CA . VAL A 1 216 ? -17.665 -11.164 3.019 1.00 68.25 216 VAL A CA 1
ATOM 1785 C C . VAL A 1 216 ? -18.640 -11.370 1.867 1.00 68.25 216 VAL A C 1
ATOM 1787 O O . VAL A 1 216 ? -19.265 -12.423 1.748 1.00 68.25 216 VAL A O 1
ATOM 1790 N N . SER A 1 217 ? -18.786 -10.347 1.039 1.00 59.81 217 SER A N 1
ATOM 1791 C CA . SER A 1 217 ? -19.491 -10.411 -0.238 1.00 59.81 217 SER A CA 1
ATOM 1792 C C . SER A 1 217 ? -18.488 -10.618 -1.376 1.00 59.81 217 SER A C 1
ATOM 1794 O O . SER A 1 217 ? -17.286 -10.446 -1.185 1.00 59.81 217 SER A O 1
ATOM 1796 N N . LYS A 1 218 ? -18.951 -11.066 -2.545 1.00 63.81 218 LYS A N 1
ATOM 1797 C CA . LYS A 1 218 ? -18.108 -11.173 -3.741 1.00 63.81 218 LYS A CA 1
ATOM 1798 C C . LYS A 1 218 ? -18.570 -10.153 -4.766 1.00 63.81 218 LYS A C 1
ATOM 1800 O O . LYS A 1 218 ? -19.746 -10.146 -5.123 1.00 63.81 218 LYS A O 1
ATOM 1805 N N . ASP A 1 219 ? -17.636 -9.360 -5.268 1.00 59.53 219 ASP A N 1
ATOM 1806 C CA . ASP A 1 219 ? -17.874 -8.424 -6.359 1.00 59.53 219 ASP A CA 1
ATOM 1807 C C . ASP A 1 219 ? -18.229 -9.120 -7.669 1.00 59.53 219 ASP A C 1
ATOM 1809 O O . ASP A 1 219 ? -17.928 -10.297 -7.880 1.00 59.53 219 ASP A O 1
ATOM 1813 N N . ALA A 1 220 ? -18.729 -8.336 -8.630 1.00 54.31 220 ALA A N 1
ATOM 1814 C CA . ALA A 1 220 ? -18.929 -8.747 -10.022 1.00 54.31 220 ALA A CA 1
ATOM 1815 C C . ALA A 1 220 ? -17.661 -9.324 -10.697 1.00 54.31 220 ALA A C 1
ATOM 1817 O O . ALA A 1 220 ? -17.763 -10.027 -11.699 1.00 54.31 220 ALA A O 1
ATOM 1818 N N . LYS A 1 221 ? -16.465 -9.056 -10.147 1.00 53.38 221 LYS A N 1
ATOM 1819 C CA . LYS A 1 221 ? -15.167 -9.606 -10.591 1.00 53.38 221 LYS A CA 1
ATOM 1820 C C . LYS A 1 221 ? -14.685 -10.814 -9.766 1.00 53.38 221 LYS A C 1
ATOM 1822 O O . LYS A 1 221 ? -13.555 -11.257 -9.942 1.00 53.38 221 LYS A O 1
ATOM 1827 N N . GLY A 1 222 ? -15.502 -11.326 -8.844 1.00 54.66 222 GLY A N 1
ATOM 1828 C CA . GLY A 1 222 ? -15.174 -12.452 -7.962 1.00 54.66 222 GLY A CA 1
ATOM 1829 C C . GLY A 1 222 ? -14.251 -12.115 -6.783 1.00 54.66 222 GLY A C 1
ATOM 1830 O O . GLY A 1 222 ? -13.822 -13.034 -6.084 1.00 54.66 222 GLY A O 1
ATOM 1831 N N . LYS A 1 223 ? -13.940 -10.831 -6.551 1.00 56.12 223 LYS A N 1
ATOM 1832 C CA . LYS A 1 223 ? -13.096 -10.370 -5.437 1.00 56.12 223 LYS A CA 1
ATOM 1833 C C . LYS A 1 223 ? -13.912 -10.328 -4.141 1.00 56.12 223 LYS A C 1
ATOM 1835 O O . LYS A 1 223 ? -15.061 -9.907 -4.162 1.00 56.12 223 LYS A O 1
ATOM 1840 N N . GLU A 1 224 ? -13.338 -10.806 -3.040 1.00 63.56 224 GLU A N 1
ATOM 1841 C CA . GLU A 1 224 ? -13.968 -10.763 -1.714 1.00 63.56 224 GLU A CA 1
ATOM 1842 C C . GLU A 1 224 ? -13.939 -9.324 -1.164 1.00 63.56 224 GLU A C 1
ATOM 1844 O O . GLU A 1 224 ? -12.859 -8.761 -0.986 1.00 63.56 224 GLU A O 1
ATOM 1849 N N . GLU A 1 225 ? -15.104 -8.748 -0.869 1.00 56.47 225 GLU A N 1
ATOM 1850 C CA . GLU A 1 225 ? -15.272 -7.464 -0.181 1.00 56.47 225 GLU A CA 1
ATOM 1851 C C . GLU A 1 225 ? -15.874 -7.680 1.209 1.00 56.47 225 GLU A C 1
ATOM 1853 O O . GLU A 1 225 ? -16.952 -8.259 1.360 1.00 56.47 225 GLU A O 1
ATOM 1858 N N . GLY A 1 226 ? -15.175 -7.212 2.243 1.00 58.62 226 GLY A N 1
ATOM 1859 C CA . GLY A 1 226 ? -15.631 -7.281 3.626 1.00 58.62 226 GLY A CA 1
ATOM 1860 C C . GLY A 1 226 ? -16.356 -6.007 4.052 1.00 58.62 226 GLY A C 1
ATOM 1861 O O . GLY A 1 226 ? -15.708 -5.022 4.400 1.00 58.62 226 GLY A O 1
ATOM 1862 N N . THR A 1 227 ? -17.688 -6.031 4.105 1.00 56.53 227 THR A N 1
ATOM 1863 C CA . THR A 1 227 ? -18.477 -4.921 4.664 1.00 56.53 227 THR A CA 1
ATOM 1864 C C . THR A 1 227 ? -18.721 -5.140 6.154 1.00 56.53 227 THR A C 1
ATOM 1866 O O . THR A 1 227 ? -19.177 -6.212 6.561 1.00 56.53 227 THR A O 1
ATOM 1869 N N . VAL A 1 228 ? -18.435 -4.130 6.979 1.00 62.66 228 VAL A N 1
ATOM 1870 C CA . VAL A 1 228 ? -18.746 -4.161 8.416 1.00 62.66 228 VAL A CA 1
ATOM 1871 C C . VAL A 1 228 ? -20.224 -3.833 8.598 1.00 62.66 228 VAL A C 1
ATOM 1873 O O . VAL A 1 228 ? -20.654 -2.727 8.286 1.00 62.66 228 VAL A O 1
ATOM 1876 N N . THR A 1 229 ? -21.009 -4.790 9.093 1.00 55.84 229 THR A N 1
ATOM 1877 C CA . THR A 1 229 ? -22.472 -4.647 9.228 1.00 55.84 229 THR A CA 1
ATOM 1878 C C . THR A 1 229 ? -22.927 -4.258 10.633 1.00 55.84 229 THR A C 1
ATOM 1880 O O . THR A 1 229 ? -24.104 -3.973 10.842 1.00 55.84 229 THR A O 1
ATOM 1883 N N . ASN A 1 230 ? -22.030 -4.280 11.623 1.00 60.81 230 ASN A N 1
ATOM 1884 C CA . ASN A 1 230 ? -22.404 -4.021 13.012 1.00 60.81 230 ASN A CA 1
ATOM 1885 C C . ASN A 1 230 ? -22.787 -2.557 13.254 1.00 60.81 230 ASN A C 1
ATOM 1887 O O . ASN A 1 230 ? -22.136 -1.635 12.770 1.00 60.81 230 ASN A O 1
ATOM 1891 N N . SER A 1 231 ? -23.827 -2.367 14.070 1.00 55.59 231 SER A N 1
ATOM 1892 C CA . SER A 1 231 ? -24.421 -1.080 14.431 1.00 55.59 231 SER A CA 1
ATOM 1893 C C . SER A 1 231 ? -23.491 -0.221 15.300 1.00 55.59 231 SER A C 1
ATOM 1895 O O . SER A 1 231 ? -23.671 -0.128 16.519 1.00 55.59 231 SER A O 1
ATOM 1897 N N . GLU A 1 232 ? -22.520 0.434 14.655 1.00 61.84 232 GLU A N 1
ATOM 1898 C CA . GLU A 1 232 ? -21.612 1.449 15.220 1.00 61.84 232 GLU A CA 1
ATOM 1899 C C . GLU A 1 232 ? -22.391 2.434 16.114 1.00 61.84 232 GLU A C 1
ATOM 1901 O O . GLU A 1 232 ? -22.054 2.647 17.277 1.00 61.84 232 GLU A O 1
ATOM 1906 N N . GLU A 1 233 ? -23.543 2.907 15.637 1.00 62.47 233 GLU A N 1
ATOM 1907 C CA . GLU A 1 233 ? -24.393 3.885 16.324 1.00 62.47 233 GLU A CA 1
ATOM 1908 C C . GLU A 1 233 ? -24.876 3.456 17.715 1.00 62.47 233 GLU A C 1
ATOM 1910 O O . GLU A 1 233 ? -25.007 4.286 18.611 1.00 62.47 233 GLU A O 1
ATOM 1915 N N . THR A 1 234 ? -25.165 2.170 17.922 1.00 65.56 234 THR A N 1
ATOM 1916 C CA . THR A 1 234 ? -25.712 1.692 19.206 1.00 65.56 234 THR A CA 1
ATOM 1917 C C . THR A 1 234 ? -24.667 1.684 20.315 1.00 65.56 234 THR A C 1
ATOM 1919 O O . THR A 1 234 ? -24.990 1.953 21.471 1.00 65.56 234 THR A O 1
ATOM 1922 N N . LEU A 1 235 ? -23.413 1.397 19.965 1.00 69.56 235 LEU A N 1
ATOM 1923 C CA . LEU A 1 235 ? -22.288 1.428 20.893 1.00 69.56 235 LEU A CA 1
ATOM 1924 C C . LEU A 1 235 ? -21.816 2.860 21.119 1.00 69.56 235 LEU A C 1
ATOM 1926 O O . LEU A 1 235 ? -21.603 3.238 22.264 1.00 69.56 235 LEU A O 1
ATOM 1930 N N . LEU A 1 236 ? -21.759 3.673 20.060 1.00 68.81 236 LEU A N 1
ATOM 1931 C CA . LEU A 1 236 ? -21.455 5.100 20.172 1.00 68.81 236 LEU A CA 1
ATOM 1932 C C . LEU A 1 236 ? -22.450 5.827 21.082 1.00 68.81 236 LEU A C 1
ATOM 1934 O O . LEU A 1 236 ? -22.029 6.621 21.916 1.00 68.81 236 LEU A O 1
ATOM 1938 N N . LYS A 1 237 ? -23.753 5.522 20.980 1.00 74.25 237 LYS A N 1
ATOM 1939 C CA . LYS A 1 237 ? -24.774 6.054 21.899 1.00 74.25 237 LYS A CA 1
ATOM 1940 C C . LYS A 1 237 ? -24.478 5.673 23.346 1.00 74.25 237 LYS A C 1
ATOM 1942 O O . LYS A 1 237 ? -24.375 6.558 24.178 1.00 74.25 237 LYS A O 1
ATOM 1947 N N . LYS A 1 238 ? -24.226 4.388 23.625 1.00 73.88 238 LYS A N 1
ATOM 1948 C CA . LYS A 1 238 ? -23.863 3.931 24.978 1.00 73.88 238 LYS A CA 1
ATOM 1949 C C . LYS A 1 238 ? -22.617 4.629 25.518 1.00 73.88 238 LYS A C 1
ATOM 1951 O O . LYS A 1 238 ? -22.590 4.982 26.689 1.00 73.88 238 LYS A O 1
ATOM 1956 N N . CYS A 1 239 ? -21.589 4.805 24.692 1.00 74.06 239 CYS A N 1
ATOM 1957 C CA . CYS A 1 239 ? -20.368 5.482 25.113 1.00 74.06 239 CYS A CA 1
ATOM 1958 C C . CYS A 1 239 ? -20.611 6.979 25.367 1.00 74.06 239 CYS A C 1
ATOM 1960 O O . CYS A 1 239 ? -20.123 7.499 26.364 1.00 74.06 239 CYS A O 1
ATOM 1962 N N . ASN A 1 240 ? -21.418 7.651 24.541 1.00 75.62 240 ASN A N 1
ATOM 1963 C CA . ASN A 1 240 ? -21.803 9.047 24.772 1.00 75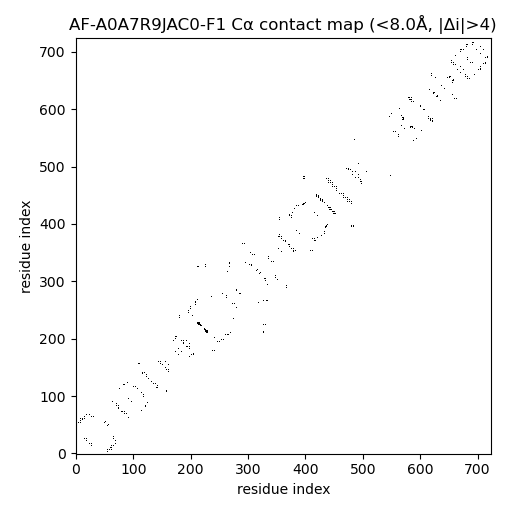.62 240 ASN A CA 1
ATOM 1964 C C . ASN A 1 240 ? -22.645 9.207 26.041 1.00 75.62 240 ASN A C 1
ATOM 1966 O O . ASN A 1 240 ? -22.345 10.080 26.844 1.00 75.62 240 ASN A O 1
ATOM 1970 N N . ASP A 1 241 ? -23.603 8.308 26.282 1.00 77.31 241 ASP A N 1
ATOM 1971 C CA . ASP A 1 241 ? -24.402 8.306 27.512 1.00 77.31 241 ASP A CA 1
ATOM 1972 C C . ASP A 1 241 ? -23.510 8.167 28.762 1.00 77.31 241 ASP A C 1
ATOM 1974 O O . ASP A 1 241 ? -23.812 8.735 29.808 1.00 77.31 241 ASP A O 1
ATOM 1978 N N . ILE A 1 242 ? -22.404 7.412 28.675 1.00 76.19 242 ILE A N 1
ATOM 1979 C CA . ILE A 1 242 ? -21.409 7.316 29.756 1.00 76.19 242 ILE A CA 1
ATOM 1980 C C . ILE A 1 242 ? -20.687 8.649 29.932 1.00 76.19 242 ILE A C 1
ATOM 1982 O O . ILE A 1 242 ? -20.593 9.131 31.058 1.00 76.19 242 ILE A O 1
ATOM 1986 N N . VAL A 1 243 ? -20.191 9.232 28.838 1.00 75.38 243 VAL A N 1
ATOM 1987 C CA . VAL A 1 243 ? -19.430 10.488 28.858 1.00 75.38 243 VAL A CA 1
ATOM 1988 C C . VAL A 1 243 ? -20.269 11.644 29.406 1.00 75.38 243 VAL A C 1
ATOM 1990 O O . VAL A 1 243 ? -19.757 12.410 30.214 1.00 75.38 243 VAL A O 1
ATOM 1993 N N . ASP A 1 244 ? -21.560 11.716 29.077 1.00 77.69 244 ASP A N 1
ATOM 1994 C CA . ASP A 1 244 ? -22.481 12.742 29.591 1.00 77.69 244 ASP A CA 1
ATOM 1995 C C . ASP A 1 244 ? -22.692 12.660 31.117 1.00 77.69 244 ASP A C 1
ATOM 1997 O O . ASP A 1 244 ? -23.063 13.642 31.762 1.00 77.69 244 ASP A O 1
ATOM 2001 N N . ILE A 1 245 ? -22.475 11.484 31.714 1.00 76.00 245 ILE A N 1
ATOM 2002 C CA . ILE A 1 245 ? -22.629 11.241 33.157 1.00 76.00 245 ILE A CA 1
ATOM 2003 C C . ILE A 1 245 ? -21.315 11.491 33.916 1.00 76.00 245 ILE A C 1
ATOM 2005 O O . ILE A 1 245 ? -21.333 11.672 35.142 1.00 76.00 245 ILE A O 1
ATOM 2009 N N . LEU A 1 246 ? -20.177 11.512 33.216 1.00 73.69 246 LEU A N 1
ATOM 2010 C CA . LEU A 1 246 ? -18.894 11.855 33.819 1.00 73.69 246 LEU A CA 1
ATOM 2011 C C . LEU A 1 246 ? -18.897 13.333 34.240 1.00 73.69 246 LEU A C 1
ATOM 2013 O O . LEU A 1 246 ? -19.404 14.205 33.534 1.00 73.69 246 LEU A O 1
ATOM 2017 N N . LYS A 1 247 ? -18.372 13.626 35.432 1.00 65.75 247 LYS A N 1
ATOM 2018 C CA . LYS A 1 247 ? -18.342 14.998 35.966 1.00 65.75 247 LYS A CA 1
ATOM 2019 C C . LYS A 1 247 ? -17.151 15.782 35.400 1.00 65.75 247 LYS A C 1
ATOM 2021 O O . LYS A 1 247 ? -16.146 15.202 35.006 1.00 65.75 247 LYS A O 1
ATOM 2026 N N . MET A 1 248 ? -17.253 17.116 35.420 1.00 56.38 248 MET A N 1
ATOM 2027 C CA . MET A 1 248 ? -16.226 18.046 34.909 1.00 56.38 248 MET A CA 1
ATOM 2028 C C . MET A 1 248 ? -14.836 17.861 35.549 1.00 56.38 248 MET A C 1
ATOM 2030 O O . MET A 1 248 ? -13.834 18.125 34.892 1.00 56.38 248 MET A O 1
ATOM 2034 N N . ASP A 1 249 ? -14.766 17.371 36.788 1.00 58.62 249 ASP A N 1
ATOM 2035 C CA . ASP A 1 249 ? -13.504 17.178 37.517 1.00 58.62 249 ASP A CA 1
ATOM 2036 C C . ASP A 1 249 ? -12.685 15.966 37.011 1.00 58.62 249 ASP A C 1
ATOM 2038 O O . ASP A 1 249 ? -11.480 15.900 37.235 1.00 58.62 249 ASP A O 1
ATOM 2042 N N . ASP A 1 250 ? -13.303 15.035 36.270 1.00 64.31 250 ASP A N 1
ATOM 2043 C CA . ASP A 1 250 ? -12.673 13.796 35.778 1.00 64.31 250 ASP A CA 1
ATOM 2044 C C . ASP A 1 250 ? -12.238 13.868 34.302 1.00 64.31 250 ASP A C 1
ATOM 2046 O O . ASP A 1 250 ? -11.785 12.878 33.718 1.00 64.31 250 ASP A O 1
ATOM 2050 N N . ILE A 1 251 ? -12.344 15.045 33.679 1.00 69.94 251 ILE A N 1
ATOM 2051 C CA . ILE A 1 251 ? -11.990 15.259 32.268 1.00 69.94 251 ILE A CA 1
ATOM 2052 C C . ILE A 1 251 ? -10.508 14.953 32.008 1.00 69.94 251 ILE A C 1
ATOM 2054 O O . ILE A 1 251 ? -10.173 14.352 30.986 1.00 69.94 251 ILE A O 1
ATOM 2058 N N . ASP A 1 252 ? -9.613 15.307 32.930 1.00 74.56 252 ASP A N 1
ATOM 2059 C CA . ASP A 1 252 ? -8.181 15.027 32.775 1.00 74.56 252 ASP A CA 1
ATOM 2060 C C . ASP A 1 252 ? -7.875 13.527 32.903 1.00 74.56 252 ASP A C 1
ATOM 2062 O O . ASP A 1 252 ? -7.100 12.976 32.115 1.00 74.56 252 ASP A O 1
ATOM 2066 N N . SER A 1 253 ? -8.566 12.829 33.807 1.00 75.06 253 SER A N 1
ATOM 2067 C CA . SER A 1 253 ? -8.523 11.365 33.915 1.00 75.06 253 SER A CA 1
ATOM 2068 C C . SER A 1 253 ? -9.030 10.694 32.632 1.00 75.06 253 SER A C 1
ATOM 2070 O O . SER A 1 253 ? -8.440 9.717 32.161 1.00 75.06 253 SER A O 1
ATOM 2072 N N . LEU A 1 254 ? -10.077 11.249 32.010 1.00 77.25 254 LEU A N 1
ATOM 2073 C CA . LEU A 1 254 ? -10.591 10.802 30.715 1.00 77.25 254 LEU A CA 1
ATOM 2074 C C . LEU A 1 254 ? -9.579 11.017 29.589 1.00 77.25 254 LEU A C 1
ATOM 2076 O O . LEU A 1 254 ? -9.373 10.111 28.784 1.00 77.25 254 LEU A O 1
ATOM 2080 N N . LYS A 1 255 ? -8.875 12.150 29.552 1.00 78.56 255 LYS A N 1
ATOM 2081 C CA . LYS A 1 255 ? -7.808 12.394 28.566 1.00 78.56 255 LYS A CA 1
ATOM 2082 C C . LYS A 1 255 ? -6.662 11.393 28.690 1.00 78.56 255 LYS A C 1
ATOM 2084 O O . LYS A 1 255 ? -6.197 10.880 27.670 1.00 78.56 255 LYS A O 1
ATOM 2089 N N . ILE A 1 256 ? -6.232 11.083 29.915 1.00 81.25 256 ILE A N 1
ATOM 2090 C CA . ILE A 1 256 ? -5.195 10.072 30.177 1.00 81.25 256 ILE A CA 1
ATOM 2091 C C . ILE A 1 256 ? -5.670 8.687 29.719 1.00 81.25 256 ILE A C 1
ATOM 2093 O O . ILE A 1 256 ? -4.919 7.934 29.098 1.00 81.25 256 ILE A O 1
ATOM 2097 N N . LEU A 1 257 ? -6.937 8.351 29.960 1.00 78.62 257 LEU A N 1
ATOM 2098 C CA . LEU A 1 257 ? -7.503 7.094 29.486 1.00 78.62 257 LEU A CA 1
ATOM 2099 C C . LEU A 1 257 ? -7.583 7.048 27.951 1.00 78.62 257 LEU A C 1
ATOM 2101 O O . LEU A 1 257 ? -7.191 6.053 27.351 1.00 78.62 257 LEU A O 1
ATOM 2105 N N . LEU A 1 258 ? -8.007 8.131 27.294 1.00 82.12 258 LEU A N 1
ATOM 2106 C CA . LEU A 1 258 ? -8.060 8.226 25.831 1.00 82.12 258 LEU A CA 1
ATOM 2107 C C . LEU A 1 258 ? -6.669 8.198 25.180 1.00 82.12 258 LEU A C 1
ATOM 2109 O O . LEU A 1 258 ? -6.544 7.772 24.030 1.00 82.12 258 LEU A O 1
ATOM 2113 N N . SER A 1 259 ? -5.620 8.673 25.857 1.00 81.12 259 SER A N 1
ATOM 2114 C CA . SER A 1 259 ? -4.241 8.573 25.362 1.00 81.12 259 SER A CA 1
ATOM 2115 C C . SER A 1 259 ? -3.700 7.150 25.498 1.00 81.12 259 SER A C 1
ATOM 2117 O O . SER A 1 259 ? -3.122 6.636 24.541 1.00 81.12 259 SER A O 1
ATOM 2119 N N . LYS A 1 260 ? -3.988 6.475 26.617 1.00 84.00 260 LYS A N 1
ATOM 2120 C CA . LYS A 1 260 ? -3.687 5.051 26.821 1.00 84.00 260 LYS A CA 1
ATOM 2121 C C . LYS A 1 260 ? -4.437 4.155 25.829 1.00 84.00 260 LYS A C 1
ATOM 2123 O O . LYS A 1 260 ? -3.854 3.241 25.262 1.00 84.00 260 LYS A O 1
ATOM 2128 N N . LEU A 1 261 ? -5.718 4.428 25.586 1.00 81.19 261 LEU A N 1
ATOM 2129 C CA . LEU A 1 261 ? -6.536 3.671 24.637 1.00 81.19 261 LEU A CA 1
ATOM 2130 C C . LEU A 1 261 ? -6.030 3.799 23.198 1.00 81.19 261 LEU A C 1
ATOM 2132 O O . LEU A 1 261 ? -6.049 2.835 22.441 1.00 81.19 261 LEU A O 1
ATOM 2136 N N . TRP A 1 262 ? -5.535 4.976 22.817 1.00 79.81 262 TRP A N 1
ATOM 2137 C CA . TRP A 1 262 ? -5.017 5.207 21.468 1.00 79.81 262 TRP A CA 1
ATOM 2138 C C . TRP A 1 262 ? -3.890 4.240 21.080 1.00 79.81 262 TRP A C 1
ATOM 2140 O O . TRP A 1 262 ? -3.778 3.870 19.911 1.00 79.81 262 TRP A O 1
ATOM 2150 N N . THR A 1 263 ? -3.073 3.818 22.048 1.00 80.25 263 THR A N 1
ATOM 2151 C CA . THR A 1 263 ? -1.969 2.877 21.826 1.00 80.25 263 THR A CA 1
ATOM 2152 C C . THR A 1 263 ? -2.368 1.414 22.000 1.00 80.25 263 THR A C 1
ATOM 2154 O O . THR A 1 263 ? -1.699 0.554 21.437 1.00 80.25 263 THR A O 1
ATOM 2157 N N . SER A 1 264 ? -3.439 1.115 22.744 1.00 78.94 264 SER A N 1
ATOM 2158 C CA . SER A 1 264 ? -3.862 -0.261 23.043 1.00 78.94 264 SER A CA 1
ATOM 2159 C C . SER A 1 264 ? -4.961 -0.811 22.130 1.00 78.94 264 SER A C 1
ATOM 2161 O O . SER A 1 264 ? -5.236 -2.008 22.165 1.00 78.94 264 SER A O 1
ATOM 2163 N N . ILE A 1 265 ? -5.613 0.029 21.324 1.00 82.31 265 ILE A N 1
ATOM 2164 C CA . ILE A 1 265 ? -6.684 -0.407 20.420 1.00 82.31 265 ILE A CA 1
ATOM 2165 C C . ILE A 1 265 ? -6.121 -1.111 19.192 1.00 82.31 265 ILE A C 1
ATOM 2167 O O . ILE A 1 265 ? -5.090 -0.734 18.637 1.00 82.31 265 ILE A O 1
ATOM 2171 N N . ASN A 1 266 ? -6.853 -2.125 18.735 1.00 81.06 266 ASN A N 1
ATOM 2172 C CA . ASN A 1 266 ? -6.593 -2.801 17.476 1.00 81.06 266 ASN A CA 1
ATOM 2173 C C . ASN A 1 266 ? -6.605 -1.797 16.308 1.00 81.06 266 ASN A C 1
ATOM 2175 O O . ASN A 1 266 ? -7.627 -1.182 15.995 1.00 81.06 266 ASN A O 1
ATOM 2179 N N . PHE A 1 267 ? -5.472 -1.685 15.616 1.00 84.06 267 PHE A N 1
ATOM 2180 C CA . PHE A 1 267 ? -5.244 -0.695 14.565 1.00 84.06 267 PHE A CA 1
ATOM 2181 C C . PHE A 1 267 ? -6.080 -0.871 13.280 1.00 84.06 267 PHE A C 1
ATOM 2183 O O . PHE A 1 267 ? -5.951 -0.056 12.367 1.00 84.06 267 PHE A O 1
ATOM 2190 N N . TYR A 1 268 ? -6.961 -1.873 13.196 1.00 83.06 268 TYR A N 1
ATOM 2191 C CA . TYR A 1 268 ? -7.949 -2.020 12.114 1.00 83.06 268 TYR A CA 1
ATOM 2192 C C . TYR A 1 268 ? -9.349 -1.483 12.470 1.00 83.06 268 TYR A C 1
ATOM 2194 O O . TYR A 1 268 ? -10.222 -1.387 11.598 1.00 83.06 268 TYR A O 1
ATOM 2202 N N . TYR A 1 269 ? -9.592 -1.126 13.736 1.00 84.81 269 TYR A N 1
ATOM 2203 C CA . TYR A 1 269 ? -10.893 -0.655 14.224 1.00 84.81 269 TYR A CA 1
ATOM 2204 C C . TYR A 1 269 ? -11.047 0.855 14.035 1.00 84.81 269 TYR A C 1
ATOM 2206 O O . TYR A 1 269 ? -11.077 1.635 14.988 1.00 84.81 269 TYR A O 1
ATOM 2214 N N . TYR A 1 270 ? -11.126 1.278 12.771 1.00 84.06 270 TYR A N 1
ATOM 2215 C CA . TYR A 1 270 ? -11.223 2.684 12.365 1.00 84.06 270 TYR A CA 1
ATOM 2216 C C . TYR A 1 270 ? -12.372 3.439 13.049 1.00 84.06 270 TYR A C 1
ATOM 2218 O O . TYR A 1 270 ? -12.261 4.633 13.311 1.00 84.06 270 TYR A O 1
ATOM 2226 N N . GLU A 1 271 ? -13.469 2.745 13.341 1.00 83.56 271 GLU A N 1
ATOM 2227 C CA . GLU A 1 271 ? -14.649 3.233 14.057 1.00 83.56 271 GLU A CA 1
ATOM 2228 C C . GLU A 1 271 ? -14.287 3.714 15.469 1.00 83.56 271 GLU A C 1
ATOM 2230 O O . GLU A 1 271 ? -14.634 4.828 15.859 1.00 83.56 271 GLU A O 1
ATOM 2235 N N . MET A 1 272 ? -13.493 2.930 16.202 1.00 83.75 272 MET A N 1
ATOM 2236 C CA . MET A 1 272 ? -13.047 3.280 17.553 1.00 83.75 272 MET A CA 1
ATOM 2237 C C . MET A 1 272 ? -12.068 4.460 17.538 1.00 83.75 272 MET A C 1
ATOM 2239 O O . MET A 1 272 ? -12.180 5.362 18.366 1.00 83.75 272 MET A O 1
ATOM 2243 N N . TYR A 1 273 ? -11.156 4.522 16.560 1.00 83.44 273 TYR A N 1
ATOM 2244 C CA . TYR A 1 273 ? -10.275 5.687 16.390 1.00 83.44 273 TYR A CA 1
ATOM 2245 C C . TYR A 1 273 ? -11.047 6.952 16.010 1.00 83.44 273 TYR A C 1
ATOM 2247 O O . TYR A 1 273 ? -10.761 8.029 16.535 1.00 83.44 273 TYR A O 1
ATOM 2255 N N . SER A 1 274 ? -12.047 6.827 15.133 1.00 82.00 274 SER A N 1
ATOM 2256 C CA . SER A 1 274 ? -12.936 7.930 14.768 1.00 82.00 274 SER A CA 1
ATOM 2257 C C . SER A 1 274 ? -13.699 8.437 15.990 1.00 82.00 274 SER A C 1
ATOM 2259 O O . SER A 1 274 ? -13.789 9.648 16.194 1.00 82.00 274 SER A O 1
ATOM 2261 N N . TYR A 1 275 ? -14.186 7.524 16.834 1.00 80.06 275 TYR A N 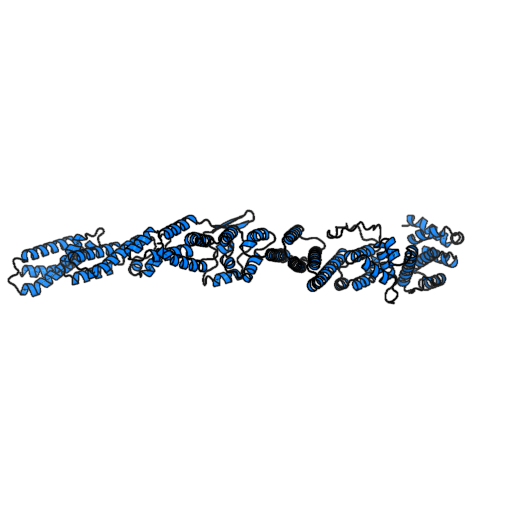1
ATOM 2262 C CA . TYR A 1 275 ? -14.865 7.874 18.073 1.00 80.06 275 TYR A CA 1
ATOM 2263 C C . TYR A 1 275 ? -13.951 8.587 19.068 1.00 80.06 275 TYR A C 1
ATOM 2265 O O . TYR A 1 275 ? -14.307 9.646 19.577 1.00 80.06 275 TYR A O 1
ATOM 2273 N N . ILE A 1 276 ? -12.743 8.068 19.302 1.00 80.44 276 ILE A N 1
ATOM 2274 C CA . ILE A 1 276 ? -11.773 8.721 20.192 1.00 80.44 276 ILE A CA 1
ATOM 2275 C C . ILE A 1 276 ? -11.429 10.118 19.682 1.00 80.44 276 ILE A C 1
ATOM 2277 O O . ILE A 1 276 ? -11.341 11.052 20.478 1.00 80.44 276 ILE A O 1
ATOM 2281 N N . ASN A 1 277 ? -11.271 10.290 18.368 1.00 81.19 277 ASN A N 1
ATOM 2282 C CA . ASN A 1 277 ? -11.026 11.606 17.788 1.00 81.19 277 ASN A CA 1
ATOM 2283 C C . ASN A 1 277 ? -12.224 12.554 17.998 1.00 81.19 277 ASN A C 1
ATOM 2285 O O . ASN A 1 277 ? -12.032 13.723 18.325 1.00 81.19 277 ASN A O 1
ATOM 2289 N N . GLN A 1 278 ? -13.457 12.050 17.880 1.00 80.62 278 GLN A N 1
ATOM 2290 C CA . GLN A 1 278 ? -14.676 12.815 18.160 1.00 80.62 278 GLN A CA 1
ATOM 2291 C C . GLN A 1 278 ? -14.793 13.208 19.642 1.00 80.62 278 GLN A C 1
ATOM 2293 O O . GLN A 1 278 ? -15.113 14.358 19.940 1.00 80.62 278 GLN A O 1
ATOM 2298 N N . LEU A 1 279 ? -14.486 12.302 20.574 1.00 76.81 279 LEU A N 1
ATOM 2299 C CA . LEU A 1 279 ? -14.466 12.611 22.007 1.00 76.81 279 LEU A CA 1
ATOM 2300 C C . LEU A 1 279 ? -13.391 13.645 22.348 1.00 76.81 279 LEU A C 1
ATOM 2302 O O . LEU A 1 279 ? -13.663 14.617 23.045 1.00 76.81 279 LEU A O 1
ATOM 2306 N N . ARG A 1 280 ? -12.178 13.499 21.804 1.00 76.75 280 ARG A N 1
ATOM 2307 C CA . ARG A 1 280 ? -11.108 14.494 21.981 1.00 76.75 280 ARG A CA 1
ATOM 2308 C C . ARG A 1 280 ? -11.513 15.870 21.453 1.00 76.75 280 ARG A C 1
ATOM 2310 O O . ARG A 1 280 ? -11.219 16.875 22.097 1.00 76.75 280 ARG A O 1
ATOM 2317 N N . GLN A 1 281 ? -12.234 15.920 20.330 1.00 79.38 281 GLN A N 1
ATOM 2318 C CA . GLN A 1 281 ? -12.781 17.167 19.795 1.00 79.38 281 GLN A CA 1
ATOM 2319 C C . GLN A 1 281 ? -13.749 17.838 20.781 1.00 79.38 281 GLN A C 1
ATOM 2321 O O . GLN A 1 281 ? -13.695 19.058 20.936 1.00 79.38 281 GLN A O 1
ATOM 2326 N N . GLN A 1 282 ? -14.621 17.068 21.435 1.00 75.00 282 GLN A N 1
ATOM 2327 C CA . GLN A 1 282 ? -15.571 17.598 22.419 1.00 75.00 282 GLN A CA 1
ATOM 2328 C C . GLN A 1 282 ? -14.874 18.114 23.686 1.00 75.00 282 GLN A C 1
ATOM 2330 O O . GLN A 1 282 ? -15.294 19.136 24.223 1.00 75.00 282 GLN A O 1
ATOM 2335 N N . LEU A 1 283 ? -13.806 17.445 24.131 1.00 72.75 283 LEU A N 1
ATOM 2336 C CA . LEU A 1 283 ? -13.112 17.766 25.383 1.00 72.75 283 LEU A CA 1
ATOM 2337 C C . LEU A 1 283 ? -12.129 18.940 25.258 1.00 72.75 283 LEU A C 1
ATOM 2339 O O . LEU A 1 283 ? -12.116 19.806 26.125 1.00 72.75 283 LEU A O 1
ATOM 2343 N N . ASP A 1 284 ? -11.316 18.984 24.197 1.00 67.69 284 ASP A N 1
ATOM 2344 C CA . ASP A 1 284 ? -10.197 19.940 24.086 1.00 67.69 284 ASP A CA 1
ATOM 2345 C C . ASP A 1 284 ? -10.293 20.897 22.892 1.00 67.69 284 ASP A C 1
ATOM 2347 O O . ASP A 1 284 ? -9.417 21.740 22.709 1.00 67.69 284 ASP A O 1
ATOM 2351 N N . LYS A 1 285 ? -11.313 20.776 22.028 1.00 65.75 285 LYS A N 1
ATOM 2352 C CA . LYS A 1 285 ? -11.398 21.482 20.728 1.00 65.75 285 LYS A CA 1
ATOM 2353 C C . LYS A 1 285 ? -10.172 21.292 19.809 1.00 65.75 285 LYS A C 1
ATOM 2355 O O . LYS A 1 285 ? -10.145 21.858 18.716 1.00 65.75 285 LYS A O 1
ATOM 2360 N N . CYS A 1 286 ? -9.186 20.474 20.186 1.00 56.50 286 CYS A N 1
ATOM 2361 C CA . CYS A 1 286 ? -8.077 20.052 19.337 1.00 56.50 286 CYS A CA 1
ATOM 2362 C C . CYS A 1 286 ? -8.599 19.053 18.304 1.00 56.50 286 CYS A C 1
ATOM 2364 O O . CYS A 1 286 ? -8.656 17.847 18.533 1.00 56.50 286 CYS A O 1
ATOM 2366 N N . PHE A 1 287 ? -9.027 19.583 17.164 1.00 56.41 287 PHE A N 1
ATOM 2367 C CA . PHE A 1 287 ? -9.497 18.792 16.043 1.00 56.41 287 PHE A CA 1
ATOM 2368 C C . PHE A 1 287 ? -8.338 18.457 15.106 1.00 56.41 287 PHE A C 1
ATOM 2370 O O . PHE A 1 287 ? -7.829 19.336 14.408 1.00 56.41 287 PHE A O 1
ATOM 2377 N N . ASP A 1 288 ? -7.949 17.183 15.040 1.00 70.62 288 ASP A N 1
ATOM 2378 C CA . ASP A 1 288 ? -7.039 16.733 13.992 1.00 70.62 288 ASP A CA 1
ATOM 2379 C C . ASP A 1 288 ? -7.836 16.357 12.731 1.00 70.62 288 ASP A C 1
ATOM 2381 O O . ASP A 1 288 ? -8.288 15.219 12.543 1.00 70.62 288 ASP A O 1
ATOM 2385 N N . PHE A 1 289 ? -8.029 17.354 11.857 1.00 74.88 289 PHE A N 1
ATOM 2386 C CA . PHE A 1 289 ? -8.663 17.179 10.544 1.00 74.88 289 PHE A CA 1
ATOM 2387 C C . PHE A 1 289 ? -7.942 16.115 9.706 1.00 74.88 289 PHE A C 1
ATOM 2389 O O . PHE A 1 289 ? -8.584 15.415 8.914 1.00 74.88 289 PHE A O 1
ATOM 2396 N N . LYS A 1 290 ? -6.625 15.946 9.898 1.00 80.19 290 LYS A N 1
ATOM 2397 C CA . LYS A 1 290 ? -5.841 14.968 9.143 1.00 80.19 290 LYS A CA 1
ATOM 2398 C C . LYS A 1 290 ? -6.279 13.558 9.508 1.00 80.19 290 LYS A C 1
ATOM 2400 O O . LYS A 1 290 ? -6.637 12.805 8.611 1.00 80.19 290 LYS A O 1
ATOM 2405 N N . ILE A 1 291 ? -6.374 13.238 10.799 1.00 81.69 291 ILE A N 1
ATOM 2406 C CA . ILE A 1 291 ? -6.800 11.912 11.280 1.00 81.69 291 ILE A CA 1
ATOM 2407 C C . ILE A 1 291 ? -8.185 11.536 10.746 1.00 81.69 291 ILE A C 1
ATOM 2409 O O . ILE A 1 291 ? -8.372 10.427 10.246 1.00 81.69 291 ILE A O 1
ATOM 2413 N N . LYS A 1 292 ? -9.157 12.457 10.800 1.00 82.19 292 LYS A N 1
ATOM 2414 C CA . LYS A 1 292 ? -10.510 12.188 10.287 1.00 82.19 292 LYS A CA 1
ATOM 2415 C C . LYS A 1 292 ? -10.487 11.855 8.795 1.00 82.19 292 LYS A C 1
ATOM 2417 O O . LYS A 1 292 ? -11.136 10.899 8.376 1.00 82.19 292 LYS A O 1
ATOM 2422 N N . THR A 1 293 ? -9.730 12.624 8.017 1.00 83.06 293 THR A N 1
ATOM 2423 C CA . THR A 1 293 ? -9.660 12.449 6.562 1.00 83.06 293 THR A CA 1
ATOM 2424 C C . THR A 1 293 ? -8.882 11.188 6.172 1.00 83.06 293 THR A C 1
ATOM 2426 O O . THR A 1 293 ? -9.265 10.485 5.237 1.00 83.06 293 THR A O 1
ATOM 2429 N N . MET A 1 294 ? -7.838 10.839 6.932 1.00 84.06 294 MET A N 1
ATOM 2430 C CA . MET A 1 294 ? -7.125 9.565 6.792 1.00 84.06 294 MET A CA 1
ATOM 2431 C C . MET A 1 294 ? -8.062 8.381 7.036 1.00 84.06 294 MET A C 1
ATOM 2433 O O . MET A 1 294 ? -8.129 7.473 6.214 1.00 84.06 294 MET A O 1
ATOM 2437 N N . LEU A 1 295 ? -8.821 8.401 8.136 1.00 84.69 295 LEU A N 1
ATOM 2438 C CA . LEU A 1 295 ? -9.758 7.327 8.472 1.00 84.69 295 LEU A CA 1
ATOM 2439 C C . LEU A 1 295 ? -10.889 7.213 7.447 1.00 84.69 295 LEU A C 1
ATOM 2441 O O . LEU A 1 295 ? -11.256 6.099 7.083 1.00 84.69 295 LEU A O 1
ATOM 2445 N N . SER A 1 296 ? -11.426 8.332 6.946 1.00 83.62 296 SER A N 1
ATOM 2446 C CA . SER A 1 296 ? -12.454 8.289 5.899 1.00 83.62 296 SER A CA 1
ATOM 2447 C C . SER A 1 296 ? -11.923 7.686 4.603 1.00 83.62 296 SER A C 1
ATOM 2449 O O . SER A 1 296 ? -12.604 6.859 4.005 1.00 83.62 296 SER A O 1
ATOM 2451 N N . PHE A 1 297 ? -10.696 8.039 4.205 1.00 86.31 297 PHE A N 1
ATOM 2452 C CA . PHE A 1 297 ? -10.052 7.453 3.033 1.00 86.31 297 PHE A CA 1
ATOM 2453 C C . PHE A 1 297 ? -9.825 5.947 3.218 1.00 86.31 297 PHE A C 1
ATOM 2455 O O . PHE A 1 297 ? -10.250 5.153 2.381 1.00 86.31 297 PHE A O 1
ATOM 2462 N N . LEU A 1 298 ? -9.240 5.535 4.347 1.00 85.25 298 LEU A N 1
ATOM 2463 C CA . LEU A 1 298 ? -8.975 4.125 4.644 1.00 85.25 298 LEU A CA 1
ATOM 2464 C C . LEU A 1 298 ? -10.256 3.283 4.758 1.00 85.25 298 LEU A C 1
ATOM 2466 O O . LEU A 1 298 ? -10.240 2.119 4.373 1.00 85.25 298 LEU A O 1
ATOM 2470 N N . LYS A 1 299 ? -11.376 3.854 5.230 1.00 82.38 299 LYS A N 1
ATOM 2471 C CA . LYS A 1 299 ? -12.692 3.186 5.220 1.00 82.38 299 LYS A CA 1
ATOM 2472 C C . LYS A 1 299 ? -13.195 2.901 3.796 1.00 82.38 299 LYS A C 1
ATOM 2474 O O . LYS A 1 299 ? -13.914 1.928 3.608 1.00 82.38 299 LYS A O 1
ATOM 2479 N N . THR A 1 300 ? -12.843 3.743 2.823 1.00 82.12 300 THR A N 1
ATOM 2480 C CA . THR A 1 300 ? -13.283 3.632 1.416 1.00 82.12 300 THR A CA 1
ATOM 2481 C C . THR A 1 300 ? -12.293 2.891 0.516 1.00 82.12 300 THR A C 1
ATOM 2483 O O . THR A 1 300 ? -12.642 2.478 -0.589 1.00 82.12 300 THR A O 1
ATOM 2486 N N . TYR A 1 301 ? -11.046 2.750 0.961 1.00 83.19 301 TYR A N 1
ATOM 2487 C CA . TYR A 1 301 ? -9.981 2.129 0.189 1.00 83.19 301 TYR A CA 1
ATOM 2488 C C . TYR A 1 301 ? -10.088 0.601 0.221 1.00 83.19 301 TYR A C 1
ATOM 2490 O O . TYR A 1 301 ? -10.206 -0.001 1.287 1.00 83.19 301 TYR A O 1
ATOM 2498 N N . HIS A 1 302 ? -9.989 -0.025 -0.954 1.00 77.81 302 HIS A N 1
ATOM 2499 C CA . HIS A 1 302 ? -10.058 -1.476 -1.103 1.00 77.81 302 HIS A CA 1
ATOM 2500 C C . HIS A 1 302 ? -8.662 -2.050 -1.296 1.00 77.81 302 HIS A C 1
ATOM 2502 O O . HIS A 1 302 ? -7.943 -1.689 -2.229 1.00 77.81 302 HIS A O 1
ATOM 2508 N N . ARG A 1 303 ? -8.301 -2.987 -0.422 1.00 81.62 303 ARG A N 1
ATOM 2509 C CA . ARG A 1 303 ? -6.970 -3.585 -0.378 1.00 81.62 303 ARG A CA 1
ATOM 2510 C C . ARG A 1 303 ? -6.624 -4.354 -1.662 1.00 81.62 303 ARG A C 1
ATOM 2512 O O . ARG A 1 303 ? -7.464 -5.063 -2.235 1.00 81.62 303 ARG A O 1
ATOM 2519 N N . VAL A 1 304 ? -5.384 -4.228 -2.131 1.00 78.06 304 VAL A N 1
ATOM 2520 C CA . VAL A 1 304 ? -4.896 -4.901 -3.345 1.00 78.06 304 VAL A CA 1
ATOM 2521 C C . VAL A 1 304 ? -4.399 -6.310 -3.024 1.00 78.06 304 VAL A C 1
ATOM 2523 O O . VAL A 1 304 ? -4.764 -7.246 -3.741 1.00 78.06 304 VAL A O 1
ATOM 2526 N N . ARG A 1 305 ? -3.617 -6.485 -1.949 1.00 76.38 305 ARG A N 1
ATOM 2527 C CA . ARG A 1 305 ? -3.033 -7.780 -1.548 1.00 76.38 305 ARG A CA 1
ATOM 2528 C C . ARG A 1 305 ? -3.350 -8.155 -0.102 1.00 76.38 305 ARG A C 1
ATOM 2530 O O . ARG A 1 305 ? -3.836 -7.347 0.669 1.00 76.38 305 ARG A O 1
ATOM 2537 N N . GLN A 1 306 ? -3.108 -9.413 0.265 1.00 81.19 306 GLN A N 1
ATOM 2538 C CA . GLN A 1 306 ? -3.261 -9.879 1.650 1.00 81.19 306 GLN A CA 1
ATOM 2539 C C . GLN A 1 306 ? -2.145 -9.324 2.564 1.00 81.19 306 GLN A C 1
ATOM 2541 O O . GLN A 1 306 ? -1.118 -8.888 2.049 1.00 81.19 306 GLN A O 1
ATOM 2546 N N . PRO A 1 307 ? -2.323 -9.354 3.900 1.00 81.06 307 PRO A N 1
ATOM 2547 C CA . PRO A 1 307 ? -1.320 -8.898 4.863 1.00 81.06 307 PRO A CA 1
ATOM 2548 C C . PRO A 1 307 ? 0.047 -9.571 4.720 1.00 81.06 307 PRO A C 1
ATOM 2550 O O . PRO A 1 307 ? 0.160 -10.801 4.817 1.00 81.06 307 PRO A O 1
ATOM 2553 N N . ASP A 1 308 ? 1.083 -8.748 4.558 1.00 81.31 308 ASP A N 1
ATOM 2554 C CA . ASP A 1 308 ? 2.471 -9.187 4.412 1.00 81.31 308 ASP A CA 1
ATOM 2555 C C . ASP A 1 308 ? 3.110 -9.565 5.755 1.00 81.31 308 ASP A C 1
ATOM 2557 O O . ASP A 1 308 ? 2.614 -9.233 6.834 1.00 81.31 308 ASP A O 1
ATOM 2561 N N . GLN A 1 309 ? 4.260 -10.249 5.707 1.00 83.38 309 GLN A N 1
ATOM 2562 C CA . GLN A 1 309 ? 4.968 -10.677 6.919 1.00 83.38 309 GLN A CA 1
ATOM 2563 C C . GLN A 1 309 ? 5.348 -9.493 7.821 1.00 83.38 309 GLN A C 1
ATOM 2565 O O . GLN A 1 309 ? 5.171 -9.571 9.030 1.00 83.38 309 GLN A O 1
ATOM 2570 N N . LEU A 1 310 ? 5.769 -8.369 7.236 1.00 82.38 310 LEU A N 1
ATOM 2571 C CA . LEU A 1 310 ? 6.117 -7.162 7.991 1.00 82.38 310 LEU A CA 1
ATOM 2572 C C . LEU A 1 310 ? 4.919 -6.602 8.777 1.00 82.38 310 LEU A C 1
ATOM 2574 O O . LEU A 1 310 ? 5.081 -6.115 9.891 1.00 82.38 310 LEU A O 1
ATOM 2578 N N . GLU A 1 311 ? 3.708 -6.702 8.231 1.00 83.88 311 GLU A N 1
ATOM 2579 C CA . GLU A 1 311 ? 2.479 -6.298 8.920 1.00 83.88 311 GLU A CA 1
ATOM 2580 C C . GLU A 1 311 ? 2.123 -7.252 10.060 1.00 83.88 311 GLU A C 1
ATOM 2582 O O . GLU A 1 311 ? 1.726 -6.803 11.135 1.00 83.88 311 GLU A O 1
ATOM 2587 N N . LYS A 1 312 ? 2.321 -8.561 9.860 1.00 83.56 312 LYS A N 1
ATOM 2588 C CA . LYS A 1 312 ? 2.162 -9.563 10.924 1.00 83.56 312 LYS A CA 1
ATOM 2589 C C . LYS A 1 312 ? 3.157 -9.331 12.056 1.00 83.56 312 LYS A C 1
ATOM 2591 O O . LYS A 1 312 ? 2.781 -9.437 13.217 1.00 83.56 312 LYS A O 1
ATOM 2596 N N . ASP A 1 313 ? 4.390 -8.956 11.737 1.00 84.06 313 ASP A N 1
ATOM 2597 C CA . ASP A 1 313 ? 5.408 -8.652 12.741 1.00 84.06 313 ASP A CA 1
ATOM 2598 C C . ASP A 1 313 ? 5.043 -7.380 13.531 1.00 84.06 313 ASP A C 1
ATOM 2600 O O . ASP A 1 313 ? 5.150 -7.366 14.757 1.00 84.06 313 ASP A O 1
ATOM 2604 N N . ILE A 1 314 ? 4.536 -6.334 12.859 1.00 80.94 314 ILE A N 1
ATOM 2605 C CA . ILE A 1 314 ? 4.003 -5.124 13.520 1.00 80.94 314 ILE A CA 1
ATOM 2606 C C . ILE A 1 314 ? 2.812 -5.476 14.422 1.00 80.94 314 ILE A C 1
ATOM 2608 O O . ILE A 1 314 ? 2.709 -4.965 15.538 1.00 80.94 314 ILE A O 1
ATOM 2612 N N . TRP A 1 315 ? 1.927 -6.366 13.967 1.00 83.56 315 TRP A N 1
ATOM 2613 C CA . TRP A 1 315 ? 0.811 -6.863 14.769 1.00 83.56 315 TRP A CA 1
ATOM 2614 C C . TRP A 1 315 ? 1.293 -7.592 16.023 1.00 83.56 315 TRP A C 1
ATOM 2616 O O . TRP A 1 315 ? 0.856 -7.257 17.120 1.00 83.56 315 TRP A O 1
ATOM 2626 N N . LEU A 1 316 ? 2.230 -8.529 15.886 1.00 84.25 316 LEU A N 1
ATOM 2627 C CA . LEU A 1 316 ? 2.776 -9.297 17.007 1.00 84.25 316 LEU A CA 1
ATOM 2628 C C . LEU A 1 316 ? 3.510 -8.415 18.027 1.00 84.25 316 LEU A C 1
ATOM 2630 O O . LEU A 1 316 ? 3.485 -8.718 19.218 1.00 84.25 316 LEU A O 1
ATOM 2634 N N . GLN A 1 317 ? 4.131 -7.318 17.580 1.00 82.81 317 GLN A N 1
ATOM 2635 C CA . GLN A 1 317 ? 4.744 -6.325 18.470 1.00 82.81 317 GLN A CA 1
ATOM 2636 C C . GLN A 1 317 ? 3.707 -5.570 19.308 1.00 82.81 317 GLN A C 1
ATOM 2638 O O . GLN A 1 317 ? 3.956 -5.300 20.481 1.00 82.81 317 GLN A O 1
ATOM 2643 N N . ALA A 1 318 ? 2.560 -5.222 18.722 1.00 78.25 318 ALA A N 1
ATOM 2644 C CA . ALA A 1 318 ? 1.501 -4.492 19.416 1.00 78.25 318 ALA A CA 1
ATOM 2645 C C . ALA A 1 318 ? 0.602 -5.408 20.271 1.00 78.25 318 ALA A C 1
ATOM 2647 O O . ALA A 1 318 ? 0.176 -5.015 21.355 1.00 78.25 318 ALA A O 1
ATOM 2648 N N . PHE A 1 319 ? 0.338 -6.632 19.803 1.00 80.56 319 PHE A N 1
ATOM 2649 C CA . PHE A 1 319 ? -0.585 -7.594 20.411 1.00 80.56 319 PHE A CA 1
ATOM 2650 C C . PHE A 1 319 ? 0.071 -8.974 20.560 1.00 80.56 319 PHE A C 1
ATOM 2652 O O . PHE A 1 319 ? -0.219 -9.898 19.789 1.00 80.56 319 PHE A O 1
ATOM 2659 N N . PRO A 1 320 ? 0.949 -9.150 21.562 1.00 72.62 320 PRO A N 1
ATOM 2660 C CA . PRO A 1 320 ? 1.578 -10.437 21.811 1.00 72.62 320 PRO A CA 1
ATOM 2661 C C . PRO A 1 320 ? 0.510 -11.486 22.156 1.00 72.62 320 PRO A C 1
ATOM 2663 O O . PRO A 1 320 ? -0.352 -11.259 23.005 1.00 72.62 320 PRO A O 1
ATOM 2666 N N . ASN A 1 321 ? 0.583 -12.647 21.500 1.00 72.06 321 ASN A N 1
ATOM 2667 C CA . ASN A 1 321 ? -0.316 -13.805 21.655 1.00 72.06 321 ASN A CA 1
ATOM 2668 C C . ASN A 1 321 ? -1.714 -13.692 21.016 1.00 72.06 321 ASN A C 1
ATOM 2670 O O . ASN A 1 321 ? -2.564 -14.535 21.295 1.00 72.06 321 ASN A O 1
ATOM 2674 N N . SER A 1 322 ? -1.966 -12.697 20.159 1.00 77.00 322 SER A N 1
ATOM 2675 C CA . SER A 1 322 ? -3.222 -12.603 19.396 1.00 77.00 322 SER A CA 1
ATOM 2676 C C . SER A 1 322 ? -3.005 -12.921 17.920 1.00 77.00 322 SER A C 1
ATOM 2678 O O . SER A 1 322 ? -2.054 -12.434 17.308 1.00 77.00 322 SER A O 1
ATOM 2680 N N . GLU A 1 323 ? -3.904 -13.704 17.325 1.00 78.19 323 GLU A N 1
ATOM 2681 C CA . GLU A 1 323 ? -3.907 -13.933 15.878 1.00 78.19 323 GLU A CA 1
ATOM 2682 C C . GLU A 1 323 ? -4.337 -12.676 15.113 1.00 78.19 323 GLU A C 1
ATOM 2684 O O . GLU A 1 323 ? -5.009 -11.791 15.649 1.00 78.19 323 GLU A O 1
ATOM 2689 N N . LEU A 1 324 ? -3.937 -12.598 13.842 1.00 79.50 324 LEU A N 1
ATOM 2690 C CA . LEU A 1 324 ? -4.298 -11.480 12.981 1.00 79.50 324 LEU A CA 1
ATOM 2691 C C . LEU A 1 324 ? -5.821 -11.487 12.735 1.00 79.50 324 LEU A C 1
ATOM 2693 O O . LEU A 1 324 ? -6.356 -12.502 12.281 1.00 79.50 324 LEU A O 1
ATOM 2697 N N . PRO A 1 325 ? -6.532 -10.373 12.984 1.00 80.81 325 PRO A N 1
ATOM 2698 C CA . PRO A 1 325 ? -7.977 -10.321 12.819 1.00 80.81 325 PRO A CA 1
ATOM 2699 C C . PRO A 1 325 ? -8.365 -10.480 11.346 1.00 80.81 325 PRO A C 1
ATOM 2701 O O . PRO A 1 325 ? -7.677 -9.987 10.450 1.00 80.81 325 PRO A O 1
ATOM 2704 N N . LEU A 1 326 ? -9.530 -11.081 11.085 1.00 77.62 326 LEU A N 1
ATOM 2705 C CA . LEU A 1 326 ? -10.062 -11.256 9.723 1.00 77.62 326 LEU A CA 1
ATOM 2706 C C . LEU A 1 326 ? -10.204 -9.924 8.964 1.00 77.62 326 LEU A C 1
ATOM 2708 O O . LEU A 1 326 ? -10.084 -9.887 7.742 1.00 77.62 326 LEU A O 1
ATOM 2712 N N . VAL A 1 327 ? -10.388 -8.823 9.698 1.00 80.19 327 VAL A N 1
ATOM 2713 C CA . VAL A 1 327 ? -10.440 -7.445 9.188 1.00 80.19 327 VAL A CA 1
ATOM 2714 C C . VAL A 1 327 ? -9.192 -7.051 8.404 1.00 80.19 327 VAL A C 1
ATOM 2716 O O . VAL A 1 327 ? -9.296 -6.315 7.423 1.00 80.19 327 VAL A O 1
ATOM 2719 N N . ALA A 1 328 ? -8.024 -7.574 8.783 1.00 81.81 328 ALA A N 1
ATOM 2720 C CA . ALA A 1 328 ? -6.758 -7.256 8.132 1.00 81.81 328 ALA A CA 1
ATOM 2721 C C . ALA A 1 328 ? -6.745 -7.653 6.646 1.00 81.81 328 ALA A C 1
ATOM 2723 O O . ALA A 1 328 ? -6.042 -7.046 5.843 1.00 81.81 328 ALA A O 1
ATOM 2724 N N . ARG A 1 329 ? -7.571 -8.629 6.244 1.00 80.31 329 ARG A N 1
ATOM 2725 C CA . ARG A 1 329 ? -7.686 -9.064 4.842 1.00 80.31 329 ARG A CA 1
ATOM 2726 C C . ARG A 1 329 ? -8.274 -7.990 3.925 1.00 80.31 329 ARG A C 1
ATOM 2728 O O . ARG A 1 329 ? -8.036 -8.039 2.722 1.00 80.31 329 ARG A O 1
ATOM 2735 N N . PHE A 1 330 ? -9.030 -7.046 4.485 1.00 79.00 330 PHE A N 1
ATOM 2736 C CA . PHE A 1 330 ? -9.772 -6.031 3.732 1.00 79.00 330 PHE A CA 1
ATOM 2737 C C . PHE A 1 330 ? -9.331 -4.600 4.052 1.00 79.00 330 PHE A C 1
ATOM 2739 O O . PHE A 1 330 ? -9.538 -3.710 3.234 1.00 79.00 330 PHE A O 1
ATOM 2746 N N . ARG A 1 331 ? -8.717 -4.369 5.219 1.00 85.31 331 ARG A N 1
ATOM 2747 C CA . ARG A 1 331 ? -8.307 -3.044 5.706 1.00 85.31 331 ARG A CA 1
ATOM 2748 C C . ARG A 1 331 ? -6.799 -2.961 5.927 1.00 85.31 331 ARG A C 1
ATOM 2750 O O . ARG A 1 331 ? -6.158 -3.958 6.245 1.00 85.31 331 ARG A O 1
ATOM 2757 N N . LEU A 1 332 ? -6.255 -1.751 5.805 1.00 85.12 332 LEU A N 1
ATOM 2758 C CA . LEU A 1 332 ? -4.859 -1.438 6.122 1.00 85.12 332 LEU A CA 1
ATOM 2759 C C . LEU A 1 332 ? -4.681 -1.073 7.610 1.00 85.12 332 LEU A C 1
ATOM 2761 O O . LEU A 1 332 ? -5.613 -0.584 8.250 1.00 85.12 332 LEU A O 1
ATOM 2765 N N . PRO A 1 333 ? -3.498 -1.259 8.200 1.00 86.12 333 PRO A N 1
ATOM 2766 C CA . PRO A 1 333 ? -3.275 -0.910 9.597 1.00 86.12 333 PRO A CA 1
ATOM 2767 C C . PRO A 1 333 ? -3.200 0.616 9.767 1.00 86.12 333 PRO A C 1
ATOM 2769 O O . PRO A 1 333 ? -2.366 1.257 9.139 1.00 86.12 333 PRO A O 1
ATOM 2772 N N . PHE A 1 334 ? -4.038 1.220 10.619 1.00 85.44 334 PHE A N 1
ATOM 2773 C CA . PHE A 1 334 ? -4.091 2.683 10.790 1.00 85.44 334 PHE A CA 1
ATOM 2774 C C . PHE A 1 334 ? -2.893 3.252 11.566 1.00 85.44 334 PHE A C 1
ATOM 2776 O O . PHE A 1 334 ? -2.304 4.251 11.155 1.00 85.44 334 PHE A O 1
ATOM 2783 N N . LEU A 1 335 ? -2.510 2.620 12.681 1.00 78.81 335 LEU A N 1
ATOM 2784 C CA . LEU A 1 335 ? -1.491 3.142 13.601 1.00 78.81 335 LEU A CA 1
ATOM 2785 C C . LEU A 1 335 ? -0.131 3.441 12.930 1.00 78.81 335 LEU A C 1
ATOM 2787 O O . LEU A 1 335 ? 0.427 4.505 13.210 1.00 78.81 335 LEU A O 1
ATOM 2791 N N . PRO A 1 336 ? 0.389 2.604 12.005 1.00 77.38 336 PRO A N 1
ATOM 2792 C CA . PRO A 1 336 ? 1.600 2.927 11.253 1.00 77.38 336 PRO A CA 1
ATOM 2793 C C . PRO A 1 336 ? 1.562 4.296 10.562 1.00 77.38 336 PRO A C 1
ATOM 2795 O O . PRO A 1 336 ? 2.586 4.973 10.539 1.00 77.38 336 PRO A O 1
ATOM 2798 N N . PHE A 1 337 ? 0.406 4.737 10.043 1.00 74.50 337 PHE A N 1
ATOM 2799 C CA . PHE A 1 337 ? 0.274 6.031 9.354 1.00 74.50 337 PHE A CA 1
ATOM 2800 C C . PHE A 1 337 ? 0.415 7.226 10.302 1.00 74.50 337 PHE A C 1
ATOM 2802 O O . PHE A 1 337 ? 0.793 8.313 9.872 1.00 74.50 337 PHE A O 1
ATOM 2809 N N . VAL A 1 338 ? 0.150 7.023 11.595 1.00 73.62 338 VAL A N 1
ATOM 2810 C CA . VAL A 1 338 ? 0.229 8.064 12.628 1.00 73.62 338 VAL A CA 1
ATOM 2811 C C . VAL A 1 338 ? 1.622 8.127 13.258 1.00 73.62 338 VAL A C 1
ATOM 2813 O O . VAL A 1 338 ? 2.097 9.210 13.587 1.00 73.62 338 VAL A O 1
ATOM 2816 N N . VAL A 1 339 ? 2.305 6.986 13.399 1.00 67.69 339 VAL A N 1
ATOM 2817 C CA . VAL A 1 339 ? 3.588 6.869 14.125 1.00 67.69 339 VAL A CA 1
ATOM 2818 C C . VAL A 1 339 ? 4.801 7.398 13.323 1.00 67.69 339 VAL A C 1
ATOM 2820 O O . VAL A 1 339 ? 5.916 7.429 13.828 1.00 67.69 339 VAL A O 1
ATOM 2823 N N . GLN A 1 340 ? 4.603 7.909 12.103 1.00 62.72 340 GLN A N 1
ATOM 2824 C CA . GLN A 1 340 ? 5.610 8.613 11.279 1.00 62.72 340 GLN A CA 1
ATOM 2825 C C . GLN A 1 340 ? 6.924 7.856 10.972 1.00 62.72 340 GLN A C 1
ATOM 2827 O O . GLN A 1 340 ? 7.854 8.459 10.433 1.00 62.72 340 GLN A O 1
ATOM 2832 N N . ASP A 1 341 ? 7.020 6.541 11.200 1.00 70.19 341 ASP A N 1
ATOM 2833 C CA . ASP A 1 341 ? 8.134 5.734 10.676 1.00 70.19 341 ASP A CA 1
ATOM 2834 C C . ASP A 1 341 ? 7.944 5.521 9.163 1.00 70.19 341 ASP A C 1
ATOM 2836 O O . ASP A 1 341 ? 7.454 4.489 8.690 1.00 70.19 341 ASP A O 1
ATOM 2840 N N . LYS A 1 342 ? 8.300 6.556 8.387 1.00 70.06 342 LYS A N 1
ATOM 2841 C CA . LYS A 1 342 ? 8.101 6.611 6.931 1.00 70.06 342 LYS A CA 1
ATOM 2842 C C . LYS A 1 342 ? 8.743 5.417 6.217 1.00 70.06 342 LYS A C 1
ATOM 2844 O O . LYS A 1 342 ? 8.197 4.940 5.231 1.00 70.06 342 LYS A O 1
ATOM 2849 N N . SER A 1 343 ? 9.863 4.895 6.721 1.00 72.25 343 SER A N 1
ATOM 2850 C CA . SER A 1 343 ? 10.581 3.771 6.101 1.00 72.25 343 SER A CA 1
ATOM 2851 C C . SER A 1 343 ? 9.760 2.479 6.111 1.00 72.25 343 SER A C 1
ATOM 2853 O O . SER A 1 343 ? 9.637 1.807 5.085 1.00 72.25 343 SER A O 1
ATOM 2855 N N . LYS A 1 344 ? 9.145 2.140 7.251 1.00 74.50 344 LYS A N 1
ATOM 2856 C CA . LYS A 1 344 ? 8.274 0.956 7.356 1.00 74.50 344 LYS A CA 1
ATOM 2857 C C . LYS A 1 344 ? 6.958 1.151 6.607 1.00 74.50 344 LYS A C 1
ATOM 2859 O O . LYS A 1 344 ? 6.482 0.212 5.975 1.00 74.50 344 LYS A O 1
ATOM 2864 N N . LEU A 1 345 ? 6.418 2.370 6.622 1.00 78.69 345 LEU A N 1
ATOM 2865 C CA . LEU A 1 345 ? 5.212 2.729 5.874 1.00 78.69 345 LEU A CA 1
ATOM 2866 C C . LEU A 1 345 ? 5.360 2.509 4.371 1.00 78.69 345 LEU A C 1
ATOM 2868 O O . LEU A 1 345 ? 4.494 1.891 3.762 1.00 78.69 345 LEU A O 1
ATOM 2872 N N . TRP A 1 346 ? 6.466 2.958 3.776 1.00 80.00 346 TRP A N 1
ATOM 2873 C CA . TRP A 1 346 ? 6.692 2.765 2.344 1.00 80.00 346 TRP A CA 1
ATOM 2874 C C . TRP A 1 346 ? 6.821 1.292 1.961 1.00 80.00 346 TRP A C 1
ATOM 2876 O O . TRP A 1 346 ? 6.381 0.918 0.880 1.00 80.00 346 TRP A O 1
ATOM 2886 N N . LYS A 1 347 ? 7.356 0.441 2.846 1.00 80.06 347 LYS A N 1
ATOM 2887 C CA . LYS A 1 347 ? 7.404 -1.012 2.618 1.00 80.06 347 LYS A CA 1
ATOM 2888 C C . LYS A 1 347 ? 6.017 -1.655 2.664 1.00 80.06 347 LYS A C 1
ATOM 2890 O O . LYS A 1 347 ? 5.741 -2.511 1.838 1.00 80.06 347 LYS A O 1
ATOM 2895 N N . LEU A 1 348 ? 5.150 -1.223 3.584 1.00 80.94 348 LEU A N 1
ATOM 2896 C CA . LEU A 1 348 ? 3.751 -1.672 3.637 1.00 80.94 348 LEU A CA 1
ATOM 2897 C C . LEU A 1 348 ? 2.956 -1.208 2.410 1.00 80.94 348 LEU A C 1
ATOM 2899 O O . LEU A 1 348 ? 2.164 -1.963 1.859 1.00 80.94 348 LEU A O 1
ATOM 2903 N N . LEU A 1 349 ? 3.169 0.038 1.983 1.00 81.69 349 LEU A N 1
ATOM 2904 C CA . LEU A 1 349 ? 2.473 0.622 0.839 1.00 81.69 349 LEU A CA 1
ATOM 2905 C C . LEU A 1 349 ? 3.006 0.137 -0.506 1.00 81.69 349 LEU A C 1
ATOM 2907 O O . LEU A 1 349 ? 2.280 0.245 -1.491 1.00 81.69 349 LEU A O 1
ATOM 2911 N N . ALA A 1 350 ? 4.237 -0.382 -0.565 1.00 79.69 350 ALA A N 1
ATOM 2912 C CA . ALA A 1 350 ? 4.870 -0.801 -1.812 1.00 79.69 350 ALA A CA 1
ATOM 2913 C C . ALA A 1 350 ? 3.934 -1.679 -2.641 1.00 79.69 350 ALA A C 1
ATOM 2915 O O . ALA A 1 350 ? 3.569 -1.336 -3.759 1.00 79.69 350 ALA A O 1
ATOM 2916 N N . HIS A 1 351 ? 3.424 -2.738 -2.027 1.00 78.88 351 HIS A N 1
ATOM 2917 C CA . HIS A 1 351 ? 2.595 -3.721 -2.710 1.00 78.88 351 HIS A CA 1
ATOM 2918 C C . HIS A 1 351 ? 1.130 -3.291 -2.920 1.00 78.88 351 HIS A C 1
ATOM 2920 O O . HIS A 1 351 ? 0.379 -3.986 -3.607 1.00 78.88 351 HIS A O 1
ATOM 2926 N N . GLU A 1 352 ? 0.727 -2.147 -2.362 1.00 83.88 352 GLU A N 1
ATOM 2927 C CA . GLU A 1 352 ? -0.605 -1.548 -2.521 1.00 83.88 352 GLU A CA 1
ATOM 2928 C C . GLU A 1 352 ? -0.636 -0.467 -3.616 1.00 83.88 352 GLU A C 1
ATOM 2930 O O . GLU A 1 352 ? -1.683 -0.203 -4.216 1.00 83.88 352 GLU A O 1
ATOM 2935 N N . LEU A 1 353 ? 0.513 0.148 -3.909 1.00 84.00 353 LEU A N 1
ATOM 2936 C CA . LEU A 1 353 ? 0.653 1.177 -4.930 1.00 84.00 353 LEU A CA 1
ATOM 2937 C C . LEU A 1 353 ? 0.880 0.546 -6.306 1.00 84.00 353 LEU A C 1
ATOM 2939 O O . LEU A 1 353 ? 1.894 -0.095 -6.565 1.00 84.00 353 LEU A O 1
ATOM 2943 N N . ASN A 1 354 ? -0.061 0.771 -7.219 1.00 84.31 354 ASN A N 1
ATOM 2944 C CA . ASN A 1 354 ? 0.039 0.365 -8.616 1.00 84.31 354 ASN A CA 1
ATOM 2945 C C . ASN A 1 354 ? -0.532 1.454 -9.546 1.00 84.31 354 ASN A C 1
ATOM 2947 O O . ASN A 1 354 ? -1.057 2.468 -9.085 1.00 84.31 354 ASN A O 1
ATOM 2951 N N . LEU A 1 355 ? -0.431 1.252 -10.862 1.00 80.94 355 LEU A N 1
ATOM 2952 C CA . LEU A 1 355 ? -0.906 2.200 -11.879 1.00 80.94 355 LEU A CA 1
ATOM 2953 C C . LEU A 1 355 ? -2.435 2.378 -11.897 1.00 80.94 355 LEU A C 1
ATOM 2955 O O . LEU A 1 355 ? -2.919 3.321 -12.513 1.00 80.94 355 LEU A O 1
ATOM 2959 N N . ASP A 1 356 ? -3.193 1.541 -11.188 1.00 80.12 356 ASP A N 1
ATOM 2960 C CA . ASP A 1 356 ? -4.643 1.691 -11.041 1.00 80.12 356 ASP A CA 1
ATOM 2961 C C . ASP A 1 356 ? -5.006 2.427 -9.731 1.00 80.12 356 ASP A C 1
ATOM 2963 O O . ASP A 1 356 ? -5.976 3.182 -9.687 1.00 80.12 356 ASP A O 1
ATOM 2967 N N . THR A 1 357 ? -4.214 2.263 -8.663 1.00 83.62 357 THR A N 1
ATOM 2968 C CA . THR A 1 357 ? -4.493 2.825 -7.329 1.00 83.62 357 THR A CA 1
ATOM 2969 C C . THR A 1 357 ? -3.795 4.155 -7.053 1.00 83.62 357 THR A C 1
ATOM 2971 O O . THR A 1 357 ? -4.289 4.923 -6.223 1.00 83.62 357 THR A O 1
ATOM 2974 N N . TYR A 1 358 ? -2.689 4.482 -7.733 1.00 85.75 358 TYR A N 1
ATOM 2975 C CA . TYR A 1 358 ? -1.856 5.647 -7.389 1.00 85.75 358 TYR A CA 1
ATOM 2976 C C . TYR A 1 358 ? -2.622 6.979 -7.412 1.00 85.75 358 TYR A C 1
ATOM 2978 O O . TYR A 1 358 ? -2.408 7.814 -6.536 1.00 85.75 358 TYR A O 1
ATOM 2986 N N . ASN A 1 359 ? -3.563 7.161 -8.347 1.00 84.25 359 ASN A N 1
ATOM 2987 C CA . ASN A 1 359 ? -4.371 8.382 -8.442 1.00 84.25 359 ASN A CA 1
ATOM 2988 C C . ASN A 1 359 ? -5.180 8.642 -7.165 1.00 84.25 359 ASN A C 1
ATOM 2990 O O . ASN A 1 359 ? -5.270 9.781 -6.715 1.00 84.25 359 ASN A O 1
ATOM 2994 N N . SER A 1 360 ? -5.714 7.588 -6.539 1.00 83.94 360 SER A N 1
ATOM 2995 C CA . SER A 1 360 ? -6.437 7.711 -5.269 1.00 83.94 360 SER A CA 1
ATOM 2996 C C . SER A 1 360 ? -5.509 8.170 -4.140 1.00 83.94 360 SER A C 1
ATOM 2998 O O . SER A 1 360 ? -5.842 9.097 -3.406 1.00 83.94 360 SER A O 1
ATOM 3000 N N . TRP A 1 361 ? -4.296 7.618 -4.074 1.00 86.00 361 TRP A N 1
ATOM 3001 C CA . TRP A 1 361 ? -3.285 7.981 -3.081 1.00 86.00 361 TRP A CA 1
ATOM 3002 C C . TRP A 1 361 ? -2.700 9.385 -3.292 1.00 86.00 361 TRP A C 1
ATOM 3004 O O . TRP A 1 361 ? -2.369 10.059 -2.316 1.00 86.00 361 TRP A O 1
ATOM 3014 N N . LEU A 1 362 ? -2.626 9.872 -4.536 1.00 85.06 362 LEU A N 1
ATOM 3015 C CA . LEU A 1 362 ? -2.195 11.241 -4.839 1.00 85.06 362 LEU A CA 1
ATOM 3016 C C . LEU A 1 362 ? -3.154 12.296 -4.269 1.00 85.06 362 LEU A C 1
ATOM 3018 O O . LEU A 1 362 ? -2.692 13.336 -3.803 1.00 85.06 362 LEU A O 1
ATOM 3022 N N . THR A 1 363 ? -4.467 12.031 -4.239 1.00 84.88 363 THR A N 1
ATOM 3023 C CA . THR A 1 363 ? -5.451 12.983 -3.680 1.00 84.88 363 THR A CA 1
ATOM 3024 C C . THR A 1 363 ? -5.269 13.228 -2.182 1.00 84.88 363 THR A C 1
ATOM 3026 O O . THR A 1 363 ? -5.550 14.320 -1.692 1.00 84.88 363 THR A O 1
ATOM 3029 N N . VAL A 1 364 ? -4.755 12.231 -1.457 1.00 84.06 364 VAL A N 1
ATOM 3030 C CA . VAL A 1 364 ? -4.556 12.278 -0.003 1.00 84.06 364 VAL A CA 1
ATOM 3031 C C . VAL A 1 364 ? -3.090 12.470 0.399 1.00 84.06 364 VAL A C 1
ATOM 3033 O O . VAL A 1 364 ? -2.788 12.522 1.592 1.00 84.06 364 VAL A O 1
ATOM 3036 N N . SER A 1 365 ? -2.167 12.620 -0.557 1.00 84.44 365 SER A N 1
ATOM 3037 C CA . SER A 1 365 ? -0.721 12.640 -0.284 1.00 84.44 365 SER A CA 1
ATOM 3038 C C . SER A 1 365 ? -0.308 13.755 0.683 1.00 84.44 365 SER A C 1
ATOM 3040 O O . SER A 1 365 ? 0.492 13.528 1.593 1.00 84.44 365 SER A O 1
ATOM 3042 N N . SER A 1 366 ? -0.921 14.934 0.558 1.00 83.12 366 SER A N 1
ATOM 3043 C CA . SER A 1 366 ? -0.689 16.089 1.434 1.00 83.12 366 SER A CA 1
ATOM 3044 C C . SER A 1 366 ? -1.107 15.831 2.885 1.00 83.12 366 SER A C 1
ATOM 3046 O O . SER A 1 366 ? -0.494 16.358 3.812 1.00 83.12 366 SER A O 1
ATOM 3048 N N . ILE A 1 367 ? -2.118 14.985 3.094 1.00 81.62 367 ILE A N 1
ATOM 3049 C CA . ILE A 1 367 ? -2.665 14.651 4.412 1.00 81.62 367 ILE A CA 1
ATOM 3050 C C . ILE A 1 367 ? -1.733 13.680 5.132 1.00 81.62 367 ILE A C 1
ATOM 3052 O O . ILE A 1 367 ? -1.405 13.894 6.299 1.00 81.62 367 ILE A O 1
ATOM 3056 N N . PHE A 1 368 ? -1.266 12.651 4.420 1.00 77.19 368 PHE A N 1
ATOM 3057 C CA . PHE A 1 368 ? -0.314 11.660 4.929 1.00 77.19 368 PHE A CA 1
ATOM 3058 C C . PHE A 1 368 ? 1.141 12.156 4.956 1.00 77.19 368 PHE A C 1
ATOM 3060 O O . PHE A 1 368 ? 2.010 11.490 5.516 1.00 77.19 368 PHE A O 1
ATOM 3067 N N . GLY A 1 369 ? 1.423 13.338 4.397 1.00 77.50 369 GLY A N 1
ATOM 3068 C CA . GLY A 1 369 ? 2.779 13.889 4.330 1.00 77.50 369 GLY A CA 1
ATOM 3069 C C . GLY A 1 369 ? 3.699 13.084 3.406 1.00 77.50 369 GLY A C 1
ATOM 3070 O O . GLY A 1 369 ? 4.904 12.973 3.670 1.00 77.50 369 GLY A O 1
ATOM 3071 N N . PHE A 1 370 ? 3.117 12.496 2.359 1.00 82.75 370 PHE A N 1
ATOM 3072 C CA . PHE A 1 370 ? 3.809 11.737 1.326 1.00 82.75 370 PHE A CA 1
ATOM 3073 C C . PHE A 1 370 ? 4.199 12.645 0.159 1.00 82.75 370 PHE A C 1
ATOM 3075 O O . PHE A 1 370 ? 3.394 13.432 -0.338 1.00 82.75 370 PHE A O 1
ATOM 3082 N N . GLU A 1 371 ? 5.439 12.503 -0.306 1.00 84.06 371 GLU A N 1
ATOM 3083 C CA . GLU A 1 371 ? 5.893 13.133 -1.545 1.00 84.06 371 GLU A CA 1
ATOM 3084 C C . GLU A 1 371 ? 5.235 12.438 -2.743 1.00 84.06 371 GLU A C 1
ATOM 3086 O O . GLU A 1 371 ? 5.267 11.207 -2.843 1.00 84.06 371 GLU A O 1
ATOM 3091 N N . LYS A 1 372 ? 4.663 13.218 -3.668 1.00 84.94 372 LYS A N 1
ATOM 3092 C CA . LYS A 1 372 ? 3.983 12.692 -4.864 1.00 84.94 372 LYS A CA 1
ATOM 3093 C C . LYS A 1 372 ? 4.903 11.797 -5.693 1.00 84.94 372 LYS A C 1
ATOM 3095 O O . LYS A 1 372 ? 4.526 10.679 -6.037 1.00 84.94 372 LYS A O 1
ATOM 3100 N N . ASP A 1 373 ? 6.143 12.235 -5.905 1.00 85.19 373 ASP A N 1
ATOM 3101 C CA . ASP A 1 373 ? 7.120 11.490 -6.700 1.00 85.19 373 ASP A CA 1
ATOM 3102 C C . ASP A 1 373 ? 7.438 10.105 -6.118 1.00 85.19 373 ASP A C 1
ATOM 3104 O O . ASP A 1 373 ? 7.737 9.174 -6.866 1.00 85.19 373 ASP A O 1
ATOM 3108 N N . TRP A 1 374 ? 7.379 9.941 -4.789 1.00 83.56 374 TRP A N 1
ATOM 3109 C CA . TRP A 1 374 ? 7.596 8.642 -4.143 1.00 83.56 374 TRP A CA 1
ATOM 3110 C C . TRP A 1 374 ? 6.453 7.669 -4.429 1.00 83.56 374 TRP A C 1
ATOM 3112 O O . TRP A 1 374 ? 6.714 6.503 -4.728 1.00 83.56 374 TRP A O 1
ATOM 3122 N N . ILE A 1 375 ? 5.207 8.153 -4.405 1.00 85.12 375 ILE A N 1
ATOM 3123 C CA . ILE A 1 375 ? 4.024 7.354 -4.751 1.00 85.12 375 ILE A CA 1
ATOM 3124 C C . ILE A 1 375 ? 4.147 6.858 -6.197 1.00 85.12 375 ILE A C 1
ATOM 3126 O O . ILE A 1 375 ? 4.019 5.660 -6.448 1.00 85.12 375 ILE A O 1
ATOM 3130 N N . CYS A 1 376 ? 4.472 7.756 -7.131 1.00 84.81 376 CYS A N 1
ATOM 3131 C CA . CYS A 1 376 ? 4.633 7.417 -8.545 1.00 84.81 376 CYS A CA 1
ATOM 3132 C C . CYS A 1 376 ? 5.808 6.452 -8.786 1.00 84.81 376 CYS A C 1
ATOM 3134 O O . CYS A 1 376 ? 5.664 5.471 -9.514 1.00 84.81 376 CYS A O 1
ATOM 3136 N N . THR A 1 377 ? 6.955 6.672 -8.130 1.00 85.50 377 THR A N 1
ATOM 3137 C CA . THR A 1 377 ? 8.139 5.796 -8.242 1.00 85.50 377 THR A CA 1
ATOM 3138 C C . THR A 1 377 ? 7.820 4.359 -7.833 1.00 85.50 377 THR A C 1
ATOM 3140 O O . THR A 1 377 ? 8.205 3.413 -8.520 1.00 85.50 377 THR A O 1
ATOM 3143 N N . ILE A 1 378 ? 7.130 4.185 -6.705 1.00 83.56 378 ILE A N 1
ATOM 3144 C CA . ILE A 1 378 ? 6.773 2.864 -6.186 1.00 83.56 378 ILE A CA 1
ATOM 3145 C C . ILE A 1 378 ? 5.717 2.208 -7.079 1.00 83.56 378 ILE A C 1
ATOM 3147 O O . ILE A 1 378 ? 5.910 1.063 -7.485 1.00 83.56 378 ILE A O 1
ATOM 3151 N N . ALA A 1 379 ? 4.662 2.943 -7.452 1.00 85.75 379 ALA A N 1
ATOM 3152 C CA . ALA A 1 379 ? 3.601 2.433 -8.319 1.00 85.75 379 ALA A CA 1
ATOM 3153 C C . ALA A 1 379 ? 4.147 1.899 -9.651 1.00 85.75 379 ALA A C 1
ATOM 3155 O O . ALA A 1 379 ? 3.740 0.829 -10.110 1.00 85.75 379 ALA A O 1
ATOM 3156 N N . LEU A 1 380 ? 5.110 2.609 -10.246 1.00 83.94 380 LEU A N 1
ATOM 3157 C CA . LEU A 1 380 ? 5.788 2.182 -11.467 1.00 83.94 380 LEU A CA 1
ATOM 3158 C C . LEU A 1 380 ? 6.638 0.922 -11.260 1.00 83.94 380 LEU A C 1
ATOM 3160 O O . LEU A 1 380 ? 6.558 -0.012 -12.054 1.00 83.94 380 LEU A O 1
ATOM 3164 N N . LYS A 1 381 ? 7.445 0.862 -10.196 1.00 83.19 381 LYS A N 1
ATOM 3165 C CA . LYS A 1 381 ? 8.293 -0.311 -9.925 1.00 83.19 381 LYS A CA 1
ATOM 3166 C C . LYS A 1 381 ? 7.462 -1.569 -9.685 1.00 83.19 381 LYS A C 1
ATOM 3168 O O . LYS A 1 381 ? 7.747 -2.612 -10.267 1.00 83.19 381 LYS A O 1
ATOM 3173 N N . GLU A 1 382 ? 6.425 -1.464 -8.864 1.00 81.62 382 GLU A N 1
ATOM 3174 C CA . GLU A 1 382 ? 5.622 -2.610 -8.430 1.00 81.62 382 GLU A CA 1
ATOM 3175 C C . GLU A 1 382 ? 4.702 -3.129 -9.537 1.00 81.62 382 GLU A C 1
ATOM 3177 O O . GLU A 1 382 ? 4.543 -4.341 -9.678 1.00 81.62 382 GLU A O 1
ATOM 3182 N N . THR A 1 383 ? 4.168 -2.256 -10.401 1.00 80.62 383 THR A N 1
ATOM 3183 C CA . THR A 1 383 ? 3.406 -2.707 -11.581 1.00 80.62 383 THR A CA 1
ATOM 3184 C C . THR A 1 383 ? 4.253 -3.468 -12.583 1.00 80.62 383 THR A C 1
ATOM 3186 O O . THR A 1 383 ? 3.825 -4.516 -13.069 1.00 80.62 383 THR A O 1
ATOM 3189 N N . VAL A 1 384 ? 5.455 -2.971 -12.868 1.00 77.00 384 VAL A N 1
ATOM 3190 C CA . VAL A 1 384 ? 6.399 -3.602 -13.796 1.00 77.00 384 VAL A CA 1
ATOM 3191 C C . VAL A 1 384 ? 6.835 -4.962 -13.248 1.00 77.00 384 VAL A C 1
ATOM 3193 O O . VAL A 1 384 ? 6.762 -5.956 -13.967 1.00 77.00 384 VAL A O 1
ATOM 3196 N N . ILE A 1 385 ? 7.178 -5.051 -11.958 1.00 76.00 385 ILE A N 1
ATOM 3197 C CA . ILE A 1 385 ? 7.521 -6.324 -11.302 1.00 76.00 385 ILE A CA 1
ATOM 3198 C C . ILE A 1 385 ? 6.334 -7.300 -11.324 1.00 76.00 385 ILE A C 1
ATOM 3200 O O . ILE A 1 385 ? 6.510 -8.467 -11.671 1.00 76.00 385 ILE A O 1
ATOM 3204 N N . ALA A 1 386 ? 5.123 -6.847 -10.988 1.00 73.31 386 ALA A N 1
ATOM 3205 C CA . ALA A 1 386 ? 3.947 -7.713 -10.920 1.00 73.31 386 ALA A CA 1
ATOM 3206 C C . ALA A 1 386 ? 3.495 -8.236 -12.294 1.00 73.31 386 ALA A C 1
ATOM 3208 O O . ALA A 1 386 ? 3.075 -9.389 -12.389 1.00 73.31 386 ALA A O 1
ATOM 3209 N N . ARG A 1 387 ? 3.574 -7.416 -13.353 1.00 71.69 387 ARG A N 1
ATOM 3210 C CA . ARG A 1 387 ? 3.150 -7.813 -14.708 1.00 71.69 387 ARG A CA 1
ATOM 3211 C C . ARG A 1 387 ? 4.205 -8.613 -15.470 1.00 71.69 387 ARG A C 1
ATOM 3213 O O . ARG A 1 387 ? 3.834 -9.498 -16.229 1.00 71.69 387 ARG A O 1
ATOM 3220 N N . LEU A 1 388 ? 5.493 -8.331 -15.268 1.00 65.81 388 LEU A N 1
ATOM 3221 C CA . LEU A 1 388 ? 6.586 -8.950 -16.036 1.00 65.81 388 LEU A CA 1
ATOM 3222 C C . LEU A 1 388 ? 7.345 -10.038 -15.266 1.00 65.81 388 LEU A C 1
ATOM 3224 O O . LEU A 1 388 ? 8.142 -10.770 -15.849 1.00 65.81 388 LEU A O 1
ATOM 3228 N N . GLY A 1 389 ? 7.108 -10.175 -13.958 1.00 57.91 389 GLY A N 1
ATOM 3229 C CA . GLY A 1 389 ? 7.698 -11.238 -13.142 1.00 57.91 389 GLY A CA 1
ATOM 3230 C C . GLY A 1 389 ? 7.169 -12.642 -13.459 1.00 57.91 389 GLY A C 1
ATOM 3231 O O . GLY A 1 389 ? 7.800 -13.620 -13.074 1.00 57.91 389 GLY A O 1
ATOM 3232 N N . THR A 1 390 ? 6.036 -12.756 -14.157 1.00 53.53 390 THR A N 1
ATOM 3233 C CA . THR A 1 390 ? 5.351 -14.032 -14.432 1.00 53.53 390 THR A CA 1
ATOM 3234 C C . THR A 1 390 ? 5.601 -14.581 -15.836 1.00 53.53 390 THR A C 1
ATOM 3236 O O . THR A 1 390 ? 5.553 -15.794 -16.016 1.00 53.53 390 THR A O 1
ATOM 3239 N N . VAL A 1 391 ? 5.908 -13.729 -16.821 1.00 53.97 391 VAL A N 1
ATOM 3240 C CA . VAL A 1 391 ? 6.175 -14.135 -18.210 1.00 53.97 391 VAL A CA 1
ATOM 3241 C C . VAL A 1 391 ? 7.332 -13.301 -18.751 1.00 53.97 391 VAL A C 1
ATOM 3243 O O . VAL A 1 391 ? 7.154 -12.151 -19.146 1.00 53.97 391 VAL A O 1
ATOM 3246 N N . ARG A 1 392 ? 8.538 -13.877 -18.766 1.00 59.88 392 ARG A N 1
ATOM 3247 C CA . ARG A 1 392 ? 9.645 -13.332 -19.556 1.00 59.88 392 ARG A CA 1
ATOM 3248 C C . ARG A 1 392 ? 9.651 -14.068 -20.891 1.00 59.88 392 ARG A C 1
ATOM 3250 O O . ARG A 1 392 ? 9.900 -15.271 -20.874 1.00 59.88 392 ARG A O 1
ATOM 3257 N N . PRO A 1 393 ? 9.346 -13.405 -22.016 1.00 61.47 393 PRO A N 1
ATOM 3258 C CA . PRO A 1 393 ? 9.516 -14.035 -23.313 1.00 61.47 393 PRO A CA 1
ATOM 3259 C C . PRO A 1 393 ? 10.987 -14.433 -23.491 1.00 61.47 393 PRO A C 1
ATOM 3261 O O . PRO A 1 393 ? 11.896 -13.666 -23.163 1.00 61.47 393 PRO A O 1
ATOM 3264 N N . GLU A 1 394 ? 11.215 -15.662 -23.951 1.00 58.25 394 GLU A N 1
ATOM 3265 C CA . GLU A 1 394 ? 12.549 -16.157 -24.273 1.00 58.25 394 GLU A CA 1
ATOM 3266 C C . GLU A 1 394 ? 13.000 -15.516 -25.592 1.00 58.25 394 GLU A C 1
ATOM 3268 O O . GLU A 1 394 ? 12.426 -15.769 -26.649 1.00 58.25 394 GLU A O 1
ATOM 3273 N N . GLY A 1 395 ? 14.016 -14.654 -25.524 1.00 67.56 395 GLY A N 1
ATOM 3274 C CA . GLY A 1 395 ? 14.591 -13.976 -26.689 1.00 67.56 395 GLY A CA 1
ATOM 3275 C C . GLY A 1 395 ? 14.118 -12.533 -26.900 1.00 67.56 395 GLY A C 1
ATOM 3276 O O . GLY A 1 395 ? 13.306 -11.989 -26.151 1.00 67.56 395 GLY A O 1
ATOM 3277 N N . TRP A 1 396 ? 14.692 -11.888 -27.919 1.00 72.88 396 TRP A N 1
ATOM 3278 C CA . TRP A 1 396 ? 14.448 -10.479 -28.233 1.00 72.88 396 TRP A CA 1
ATOM 3279 C C . TRP A 1 396 ? 13.083 -10.278 -28.906 1.00 72.88 396 TRP A C 1
ATOM 3281 O O . TRP A 1 396 ? 12.833 -10.804 -29.990 1.00 72.88 396 TRP A O 1
ATOM 3291 N N . CYS A 1 397 ? 12.200 -9.491 -28.288 1.00 72.25 397 CYS A N 1
ATOM 3292 C CA . CYS A 1 397 ? 10.847 -9.245 -28.788 1.00 72.25 397 CYS A CA 1
ATOM 3293 C C . CYS A 1 397 ? 10.778 -8.021 -29.711 1.00 72.25 397 CYS A C 1
ATOM 3295 O O . CYS A 1 397 ? 10.995 -6.889 -29.280 1.00 72.25 397 CYS A O 1
ATOM 3297 N N . LEU A 1 398 ? 10.390 -8.236 -30.970 1.00 68.56 398 LEU A N 1
ATOM 3298 C CA . LEU A 1 398 ? 10.220 -7.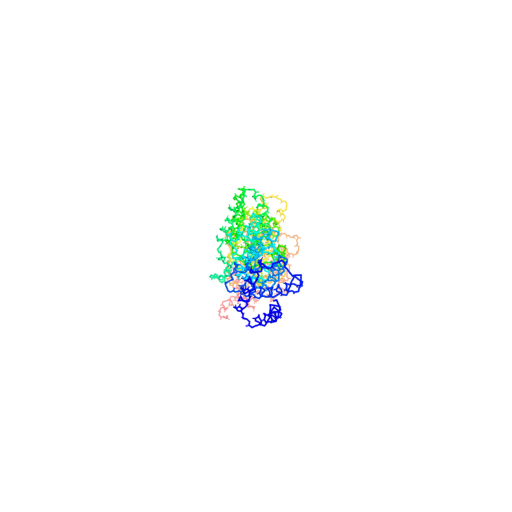169 -31.970 1.00 68.56 398 LEU A CA 1
ATOM 3299 C C . LEU A 1 398 ? 8.819 -6.525 -31.966 1.00 68.56 398 LEU A C 1
ATOM 3301 O O . LEU A 1 398 ? 8.572 -5.565 -32.692 1.00 68.56 398 LEU A O 1
ATOM 3305 N N . HIS A 1 399 ? 7.892 -7.031 -31.151 1.00 66.62 399 HIS A N 1
ATOM 3306 C CA . HIS A 1 399 ? 6.521 -6.524 -31.048 1.00 66.62 399 HIS A CA 1
ATOM 3307 C C . HIS A 1 399 ? 6.252 -5.953 -29.653 1.00 66.62 399 HIS A C 1
ATOM 3309 O O . HIS A 1 399 ? 6.767 -6.474 -28.664 1.00 66.62 399 HIS A O 1
ATOM 3315 N N . ARG A 1 400 ? 5.427 -4.897 -29.576 1.00 66.06 400 ARG A N 1
ATOM 3316 C CA . ARG A 1 400 ? 5.000 -4.310 -28.295 1.00 66.06 400 ARG A CA 1
ATOM 3317 C C . ARG A 1 400 ? 4.029 -5.244 -27.582 1.00 66.06 400 ARG A C 1
ATOM 3319 O O . ARG A 1 400 ? 3.027 -5.639 -28.176 1.00 66.06 400 ARG A O 1
ATOM 3326 N N . LEU A 1 401 ? 4.292 -5.548 -26.313 1.00 64.06 401 LEU A N 1
ATOM 3327 C CA . LEU A 1 401 ? 3.510 -6.530 -25.557 1.00 64.06 401 LEU A CA 1
ATOM 3328 C C . LEU A 1 401 ? 2.225 -5.938 -24.954 1.00 64.06 401 LEU A C 1
ATOM 3330 O O . LEU A 1 401 ? 1.208 -6.625 -24.908 1.00 64.06 401 LEU A O 1
ATOM 3334 N N . ASP A 1 402 ? 2.230 -4.671 -24.518 1.00 67.81 402 ASP A N 1
ATOM 3335 C CA . ASP A 1 402 ? 1.054 -4.042 -23.890 1.00 67.81 402 ASP A CA 1
ATOM 3336 C C . ASP A 1 402 ? 1.006 -2.521 -24.121 1.00 67.81 402 ASP A C 1
ATOM 3338 O O . ASP A 1 402 ? 1.572 -1.733 -23.366 1.00 67.81 402 ASP A O 1
ATOM 3342 N N . SER A 1 403 ? 0.275 -2.079 -25.149 1.00 72.88 403 SER A N 1
ATOM 3343 C CA . SER A 1 403 ? 0.129 -0.646 -25.467 1.00 72.88 403 SER A CA 1
ATOM 3344 C C . SER A 1 403 ? -0.626 0.156 -24.396 1.00 72.88 403 SER A C 1
ATOM 3346 O O . SER A 1 403 ? -0.477 1.378 -24.328 1.00 72.88 403 SER A O 1
ATOM 3348 N N . HIS A 1 404 ? -1.433 -0.495 -23.550 1.00 78.94 404 HIS A N 1
ATOM 3349 C CA . HIS A 1 404 ? -2.167 0.176 -22.478 1.00 78.94 404 HIS A CA 1
ATOM 3350 C C . HIS A 1 404 ? -1.244 0.517 -21.305 1.00 78.94 404 HIS A C 1
ATOM 3352 O O . HIS A 1 404 ? -1.306 1.630 -20.779 1.00 78.94 404 HIS A O 1
ATOM 3358 N N . LEU A 1 405 ? -0.348 -0.404 -20.935 1.00 77.38 405 LEU A N 1
ATOM 3359 C CA . LEU A 1 405 ? 0.646 -0.184 -19.882 1.00 77.38 405 LEU A CA 1
ATOM 3360 C C . LEU A 1 405 ? 1.521 1.040 -20.175 1.00 77.38 405 LEU A C 1
ATOM 3362 O O . LEU A 1 405 ? 1.722 1.872 -19.295 1.00 77.38 405 LEU A O 1
ATOM 3366 N N . PHE A 1 406 ? 1.982 1.198 -21.418 1.00 76.50 406 PHE A N 1
ATOM 3367 C CA . PHE A 1 406 ? 2.779 2.362 -21.819 1.00 76.50 406 PHE A CA 1
ATOM 3368 C C . PHE A 1 406 ? 2.029 3.681 -21.637 1.00 76.50 406 PHE A C 1
ATOM 3370 O O . PHE A 1 406 ? 2.586 4.627 -21.085 1.00 76.50 406 PHE A O 1
ATOM 3377 N N . ARG A 1 407 ? 0.744 3.730 -22.011 1.00 80.19 407 ARG A N 1
ATOM 3378 C CA . ARG A 1 407 ? -0.085 4.924 -21.802 1.00 80.19 407 ARG A CA 1
ATOM 3379 C C . ARG A 1 407 ? -0.238 5.249 -20.313 1.00 80.19 407 ARG A C 1
ATOM 3381 O O . ARG A 1 407 ? -0.172 6.416 -19.937 1.00 80.19 407 ARG A O 1
ATOM 3388 N N . GLN A 1 408 ? -0.417 4.235 -19.464 1.00 81.50 408 GLN A N 1
ATOM 3389 C CA . GLN A 1 408 ? -0.484 4.422 -18.010 1.00 81.50 408 GLN A CA 1
ATOM 3390 C C . GLN A 1 408 ? 0.853 4.913 -17.431 1.00 81.50 408 GLN A C 1
ATOM 3392 O O . GLN A 1 408 ? 0.855 5.786 -16.564 1.00 81.50 408 GLN A O 1
ATOM 3397 N N . ILE A 1 409 ? 1.985 4.398 -17.927 1.00 83.00 409 ILE A N 1
ATOM 3398 C CA . ILE A 1 409 ? 3.322 4.866 -17.537 1.00 83.00 409 ILE A CA 1
ATOM 3399 C C . ILE A 1 409 ? 3.481 6.342 -17.907 1.00 83.00 409 ILE A C 1
ATOM 3401 O O . ILE A 1 409 ? 3.801 7.141 -17.034 1.00 83.00 409 ILE A O 1
ATOM 3405 N N . GLU A 1 410 ? 3.196 6.731 -19.151 1.00 81.12 410 GLU A N 1
ATOM 3406 C CA . GLU A 1 410 ? 3.289 8.129 -19.593 1.00 81.12 410 GLU A CA 1
ATOM 3407 C C . GLU A 1 410 ? 2.405 9.062 -18.756 1.00 81.12 410 GLU A C 1
ATOM 3409 O O . GLU A 1 410 ? 2.864 10.114 -18.311 1.00 81.12 410 GLU A O 1
ATOM 3414 N N . GLN A 1 411 ? 1.167 8.657 -18.459 1.00 83.19 411 GLN A N 1
ATOM 3415 C CA . GLN A 1 411 ? 0.279 9.415 -17.574 1.00 83.19 411 GLN A CA 1
ATOM 3416 C C . GLN A 1 411 ? 0.862 9.560 -16.164 1.00 83.19 411 GLN A C 1
ATOM 3418 O O . GLN A 1 411 ? 0.827 10.654 -15.606 1.00 83.19 411 GLN A O 1
ATOM 3423 N N . CYS A 1 412 ? 1.448 8.505 -15.597 1.00 84.19 412 CYS A N 1
ATOM 3424 C CA . CYS A 1 412 ? 2.123 8.577 -14.302 1.00 84.19 412 CYS A CA 1
ATOM 3425 C C . CYS A 1 412 ? 3.338 9.525 -14.343 1.00 84.19 412 CYS A C 1
ATOM 3427 O O . CYS A 1 412 ? 3.544 10.306 -13.414 1.00 84.19 412 CYS A O 1
ATOM 3429 N N . MET A 1 413 ? 4.090 9.535 -15.450 1.00 80.94 413 MET A N 1
ATOM 3430 C CA . MET A 1 413 ? 5.260 10.401 -15.631 1.00 80.94 413 MET A CA 1
ATOM 3431 C C . MET A 1 413 ? 4.919 11.898 -15.653 1.00 80.94 413 MET A C 1
ATOM 3433 O O . MET A 1 413 ? 5.749 12.712 -15.255 1.00 80.94 413 MET A O 1
ATOM 3437 N N . THR A 1 414 ? 3.705 12.276 -16.070 1.00 82.62 414 THR A N 1
ATOM 3438 C CA . THR A 1 414 ? 3.242 13.680 -16.019 1.00 82.62 414 THR A CA 1
ATOM 3439 C C . THR A 1 414 ? 3.015 14.216 -14.605 1.00 82.62 414 THR A C 1
ATOM 3441 O O . THR A 1 414 ? 2.928 15.425 -14.430 1.00 82.62 414 THR A O 1
ATOM 3444 N N . GLN A 1 415 ? 2.930 13.339 -13.600 1.00 82.12 415 GLN A N 1
ATOM 3445 C CA . GLN A 1 415 ? 2.669 13.715 -12.207 1.00 82.12 415 GLN A CA 1
ATOM 3446 C C . GLN A 1 415 ? 3.948 13.936 -11.382 1.00 82.12 415 GLN A C 1
ATOM 3448 O O . GLN A 1 415 ? 3.844 14.223 -10.190 1.00 82.12 415 GLN A O 1
ATOM 3453 N N . PHE A 1 416 ? 5.135 13.751 -11.974 1.00 81.19 416 PHE A N 1
ATOM 3454 C CA . PHE A 1 416 ? 6.412 13.977 -11.294 1.00 81.19 416 PHE A CA 1
ATOM 3455 C C . PHE A 1 416 ? 6.769 15.463 -11.267 1.00 81.19 416 PHE A C 1
ATOM 3457 O O . PHE A 1 416 ? 6.828 16.104 -12.315 1.00 81.19 416 PHE A O 1
ATOM 3464 N N . ASP A 1 417 ? 7.106 15.963 -10.080 1.00 82.56 417 ASP A N 1
ATOM 3465 C CA . ASP A 1 417 ? 7.648 17.310 -9.894 1.00 82.56 417 ASP A CA 1
ATOM 3466 C C . ASP A 1 417 ? 9.183 17.304 -10.083 1.00 82.56 417 ASP A C 1
ATOM 3468 O O . ASP A 1 417 ? 9.753 18.236 -10.649 1.00 82.56 417 ASP A O 1
ATOM 3472 N N . ASN A 1 418 ? 9.873 16.232 -9.659 1.00 84.31 418 ASN A N 1
ATOM 3473 C CA . ASN A 1 418 ? 11.328 16.092 -9.790 1.00 84.31 418 ASN A CA 1
ATOM 3474 C C . ASN A 1 418 ? 11.748 15.231 -11.002 1.00 84.31 418 ASN A C 1
ATOM 3476 O O . ASN A 1 418 ? 11.600 14.001 -11.007 1.00 84.31 418 ASN A O 1
ATOM 3480 N N . LEU A 1 419 ? 12.378 15.871 -11.996 1.00 83.06 419 LEU A N 1
ATOM 3481 C CA . LEU A 1 419 ? 12.860 15.218 -13.220 1.00 83.06 419 LEU A CA 1
ATOM 3482 C C . LEU A 1 419 ? 14.011 14.215 -12.999 1.00 83.06 419 LEU A C 1
ATOM 3484 O O . LEU A 1 419 ? 14.108 13.231 -13.735 1.00 83.06 419 LEU A O 1
ATOM 3488 N N . GLU A 1 420 ? 14.858 14.403 -11.981 1.00 84.31 420 GLU A N 1
ATOM 3489 C CA . GLU A 1 420 ? 15.927 13.451 -11.639 1.00 84.31 420 GLU A CA 1
ATOM 3490 C C . GLU A 1 420 ? 15.329 12.108 -11.214 1.00 84.31 420 GLU A C 1
ATOM 3492 O O . GLU A 1 420 ? 15.728 11.038 -11.684 1.00 84.31 420 GLU A O 1
ATOM 3497 N N . ARG A 1 421 ? 14.331 12.166 -10.325 1.00 84.69 421 ARG A N 1
ATOM 3498 C CA . ARG A 1 421 ? 13.668 10.980 -9.776 1.00 84.69 421 ARG A CA 1
ATOM 3499 C C . ARG A 1 421 ? 12.811 10.284 -10.830 1.00 84.69 421 ARG A C 1
ATOM 3501 O O . ARG A 1 421 ? 12.792 9.051 -10.872 1.00 84.69 421 ARG A O 1
ATOM 3508 N N . ALA A 1 422 ? 12.172 11.055 -11.708 1.00 85.56 422 ALA A N 1
ATOM 3509 C CA . ALA A 1 422 ? 11.505 10.555 -12.904 1.00 85.56 422 ALA A CA 1
ATOM 3510 C C . ALA A 1 422 ? 12.475 9.744 -13.788 1.00 85.56 422 ALA A C 1
ATOM 3512 O O . ALA A 1 422 ? 12.212 8.579 -14.093 1.00 85.56 422 ALA A O 1
ATOM 3513 N N . GLY A 1 423 ? 13.642 10.312 -14.116 1.00 83.94 423 GLY A N 1
ATOM 3514 C CA . GLY A 1 423 ? 14.681 9.634 -14.898 1.00 83.94 423 GLY A CA 1
ATOM 3515 C C . GLY A 1 423 ? 15.220 8.369 -14.219 1.00 83.94 423 GLY A C 1
ATOM 3516 O O . GLY A 1 423 ? 15.302 7.315 -14.845 1.00 83.94 423 GLY A O 1
ATOM 3517 N N . ALA A 1 424 ? 15.520 8.428 -12.919 1.00 84.38 424 ALA A N 1
ATOM 3518 C CA . ALA A 1 424 ? 15.992 7.267 -12.159 1.00 84.38 424 ALA A CA 1
ATOM 3519 C C . ALA A 1 424 ? 14.949 6.133 -12.094 1.00 84.38 424 ALA A C 1
ATOM 3521 O O . ALA A 1 424 ? 15.303 4.951 -12.152 1.00 84.38 424 ALA A O 1
ATOM 3522 N N . SER A 1 425 ? 13.663 6.481 -12.000 1.00 84.25 425 SER A N 1
ATOM 3523 C CA . SER A 1 425 ? 12.559 5.516 -12.018 1.00 84.25 425 SER A CA 1
ATOM 3524 C C . SER A 1 425 ? 12.443 4.837 -13.380 1.00 84.25 425 SER A C 1
ATOM 3526 O O . SER A 1 425 ? 12.401 3.610 -13.439 1.00 84.25 425 SER A O 1
ATOM 3528 N N . LEU A 1 426 ? 12.490 5.606 -14.472 1.00 85.44 426 LEU A N 1
ATOM 3529 C CA . LEU A 1 426 ? 12.491 5.068 -15.835 1.00 85.44 426 LEU A CA 1
ATOM 3530 C C . LEU A 1 426 ? 13.710 4.183 -16.109 1.00 85.44 426 LEU A C 1
ATOM 3532 O O . LEU A 1 426 ? 13.560 3.118 -16.699 1.00 85.44 426 LEU A O 1
ATOM 3536 N N . TYR A 1 427 ? 14.895 4.558 -15.620 1.00 84.88 427 TYR A N 1
ATOM 3537 C CA . TYR A 1 427 ? 16.098 3.731 -15.736 1.00 84.88 427 TYR A CA 1
ATOM 3538 C C . TYR A 1 427 ? 15.929 2.380 -15.031 1.00 84.88 427 TYR A C 1
ATOM 3540 O O . TYR A 1 427 ? 16.291 1.333 -15.569 1.00 84.88 427 TYR A O 1
ATOM 3548 N N . HIS A 1 428 ? 15.331 2.379 -13.835 1.00 84.56 428 HIS A N 1
ATOM 3549 C CA . HIS A 1 428 ? 15.009 1.140 -13.134 1.00 84.56 428 HIS A CA 1
ATOM 3550 C C . HIS A 1 428 ? 14.024 0.282 -13.933 1.00 84.56 428 HIS A C 1
ATOM 3552 O O . HIS A 1 428 ? 14.229 -0.924 -14.045 1.00 84.56 428 HIS A O 1
ATOM 3558 N N . ILE A 1 429 ? 12.977 0.885 -14.501 1.00 84.06 429 ILE A N 1
ATOM 3559 C CA . ILE A 1 429 ? 11.991 0.171 -15.320 1.00 84.06 429 ILE A CA 1
ATOM 3560 C C . ILE A 1 429 ? 12.663 -0.420 -16.560 1.00 84.06 429 ILE A C 1
ATOM 3562 O O . ILE A 1 429 ? 12.522 -1.614 -16.788 1.00 84.06 429 ILE A O 1
ATOM 3566 N N . ALA A 1 430 ? 13.467 0.354 -17.296 1.00 83.50 430 ALA A N 1
ATOM 3567 C CA . ALA A 1 430 ? 14.172 -0.095 -18.501 1.00 83.50 430 ALA A CA 1
ATOM 3568 C C . ALA A 1 430 ? 15.016 -1.363 -18.273 1.00 83.50 430 ALA A C 1
ATOM 3570 O O . ALA A 1 430 ? 15.096 -2.225 -19.148 1.00 83.50 430 ALA A O 1
ATOM 3571 N N . ASN A 1 431 ? 15.613 -1.504 -17.085 1.00 82.06 431 ASN A N 1
ATOM 3572 C CA . ASN A 1 431 ? 16.395 -2.687 -16.711 1.00 82.06 431 ASN A CA 1
ATOM 3573 C C . ASN A 1 431 ? 15.534 -3.921 -16.386 1.00 82.06 431 ASN A C 1
ATOM 3575 O O . ASN A 1 431 ? 16.036 -5.039 -16.449 1.00 82.06 431 ASN A O 1
ATOM 3579 N N . HIS A 1 432 ? 14.264 -3.729 -16.023 1.00 78.50 432 HIS A N 1
ATOM 3580 C CA . HIS A 1 432 ? 13.323 -4.801 -15.677 1.00 78.50 432 HIS A CA 1
ATOM 3581 C C . HIS A 1 432 ? 12.325 -5.123 -16.803 1.00 78.50 432 HIS A C 1
ATOM 3583 O O . HIS A 1 432 ? 11.587 -6.101 -16.688 1.00 78.50 432 HIS A O 1
ATOM 3589 N N . MET A 1 433 ? 12.305 -4.336 -17.883 1.00 77.62 433 MET A N 1
ATOM 3590 C CA . MET A 1 433 ? 11.532 -4.637 -19.089 1.00 77.62 433 MET A CA 1
ATOM 3591 C C . MET A 1 433 ? 12.112 -5.853 -19.832 1.00 77.62 433 MET A C 1
ATOM 3593 O O . MET A 1 433 ? 13.330 -6.061 -19.809 1.00 77.62 433 MET A O 1
ATOM 3597 N N . PRO A 1 434 ? 11.272 -6.649 -20.520 1.00 76.06 434 PRO A N 1
ATOM 3598 C CA . PRO A 1 434 ? 11.747 -7.715 -21.391 1.00 76.06 434 PRO A CA 1
ATOM 3599 C C . PRO A 1 434 ? 12.598 -7.141 -22.528 1.00 76.06 434 PRO A C 1
ATOM 3601 O O . PRO A 1 434 ? 12.359 -6.031 -23.007 1.00 76.06 434 PRO A O 1
ATOM 3604 N N . GLN A 1 435 ? 13.597 -7.914 -22.952 1.00 79.19 435 GLN A N 1
ATOM 3605 C CA . GLN A 1 435 ? 14.488 -7.541 -24.047 1.00 79.19 435 GLN A CA 1
ATOM 3606 C C . GLN A 1 435 ? 13.683 -7.406 -25.342 1.00 79.19 435 GLN A C 1
ATOM 3608 O O . GLN A 1 435 ? 13.011 -8.350 -25.758 1.00 79.19 435 GLN A O 1
ATOM 3613 N N . GLY A 1 436 ? 13.711 -6.226 -25.958 1.00 77.25 436 GLY A N 1
ATOM 3614 C CA . GLY A 1 436 ? 12.863 -5.945 -27.110 1.00 77.25 436 GLY A CA 1
ATOM 3615 C C . GLY A 1 436 ? 12.533 -4.472 -27.311 1.00 77.25 436 GLY A C 1
ATOM 3616 O O . GLY A 1 436 ? 13.084 -3.582 -26.659 1.00 77.25 436 GLY A O 1
ATOM 3617 N N . VAL A 1 437 ? 11.560 -4.227 -28.187 1.00 75.19 437 VAL A N 1
ATOM 3618 C CA . VAL A 1 437 ? 11.047 -2.889 -28.538 1.00 75.19 437 VAL A CA 1
ATOM 3619 C C . VAL A 1 437 ? 10.524 -2.126 -27.319 1.00 75.19 437 VAL A C 1
ATOM 3621 O O . VAL A 1 437 ? 10.693 -0.908 -27.216 1.00 75.19 437 VAL A O 1
ATOM 3624 N N . ASP A 1 438 ? 9.935 -2.832 -26.358 1.00 80.00 438 ASP A N 1
ATOM 3625 C CA . ASP A 1 438 ? 9.409 -2.228 -25.136 1.00 80.00 438 ASP A CA 1
ATOM 3626 C C . ASP A 1 438 ? 10.532 -1.665 -24.245 1.00 80.00 438 ASP A C 1
ATOM 3628 O O . ASP A 1 438 ? 10.416 -0.555 -23.718 1.00 80.00 438 ASP A O 1
ATOM 3632 N N . GLN A 1 439 ? 11.664 -2.371 -24.139 1.00 83.44 439 GLN A N 1
ATOM 3633 C CA . GLN A 1 439 ? 12.854 -1.869 -23.447 1.00 83.44 439 GLN A CA 1
ATOM 3634 C C . GLN A 1 439 ? 13.440 -0.639 -24.151 1.00 83.44 439 GLN A C 1
ATOM 3636 O O . GLN A 1 439 ? 13.836 0.311 -23.474 1.00 83.44 439 GLN A O 1
ATOM 3641 N N . VAL A 1 440 ? 13.468 -0.627 -25.488 1.00 80.25 440 VAL A N 1
ATOM 3642 C CA . VAL A 1 440 ? 13.943 0.526 -26.273 1.00 80.25 440 VAL A CA 1
ATOM 3643 C C . VAL A 1 440 ? 13.070 1.752 -26.028 1.00 80.25 440 VAL A C 1
ATOM 3645 O O . VAL A 1 440 ? 13.594 2.825 -25.744 1.00 80.25 440 VAL A O 1
ATOM 3648 N N . THR A 1 441 ? 11.749 1.583 -26.060 1.00 79.81 441 THR A N 1
ATOM 3649 C CA . THR A 1 441 ? 10.787 2.681 -25.884 1.00 79.81 441 THR A CA 1
ATOM 3650 C C . THR A 1 441 ? 10.901 3.307 -24.487 1.00 79.81 441 THR A C 1
ATOM 3652 O O . THR A 1 441 ? 10.935 4.529 -24.348 1.00 79.81 441 THR A O 1
ATOM 3655 N N . ILE A 1 442 ? 11.039 2.495 -23.428 1.00 83.88 442 ILE A N 1
ATOM 3656 C CA . ILE A 1 442 ? 11.280 3.023 -22.072 1.00 83.88 442 ILE A CA 1
ATOM 3657 C C . ILE A 1 442 ? 12.668 3.670 -21.957 1.00 83.88 442 ILE A C 1
ATOM 3659 O O . ILE A 1 442 ? 12.803 4.704 -21.300 1.00 83.88 442 ILE A O 1
ATOM 3663 N N . ALA A 1 443 ? 13.703 3.101 -22.582 1.00 83.31 443 ALA A N 1
ATOM 3664 C CA . ALA A 1 443 ? 15.043 3.690 -22.579 1.00 83.31 443 ALA A CA 1
ATOM 3665 C C . ALA A 1 443 ? 15.077 5.051 -23.300 1.00 83.31 443 ALA A C 1
ATOM 3667 O O . ALA A 1 443 ? 15.770 5.963 -22.847 1.00 83.31 443 ALA A O 1
ATOM 3668 N N . GLU A 1 444 ? 14.290 5.215 -24.364 1.00 81.88 444 GLU A N 1
ATOM 3669 C CA . GLU A 1 444 ? 14.100 6.488 -25.063 1.00 81.88 444 GLU A CA 1
ATOM 3670 C C . GLU A 1 444 ? 13.427 7.527 -24.156 1.00 81.88 444 GLU A C 1
ATOM 3672 O O . GLU A 1 444 ? 13.932 8.642 -23.992 1.00 81.88 444 GLU A O 1
ATOM 3677 N N . LEU A 1 445 ? 12.320 7.151 -23.502 1.00 82.56 445 LEU A N 1
ATOM 3678 C CA . LEU A 1 445 ? 11.642 8.004 -22.523 1.00 82.56 445 LEU A CA 1
ATOM 3679 C C . LEU A 1 445 ? 12.594 8.398 -21.387 1.00 82.56 445 LEU A C 1
ATOM 3681 O O . LEU A 1 445 ? 12.651 9.568 -21.007 1.00 82.56 445 LEU A O 1
ATOM 3685 N N . CYS A 1 446 ? 13.395 7.453 -20.886 1.00 86.62 446 CYS A N 1
ATOM 3686 C CA . CYS A 1 446 ? 14.420 7.715 -19.879 1.00 86.62 446 CYS A CA 1
ATOM 3687 C C . CYS A 1 446 ? 15.420 8.765 -20.372 1.00 86.62 446 CYS A C 1
ATOM 3689 O O . CYS A 1 446 ? 15.669 9.744 -19.670 1.00 86.62 446 CYS A O 1
ATOM 3691 N N . TYR A 1 447 ? 15.958 8.601 -21.584 1.00 83.94 447 TYR A N 1
ATOM 3692 C CA . TYR A 1 447 ? 16.891 9.556 -22.178 1.00 83.94 447 TYR A CA 1
ATOM 3693 C C . TYR A 1 447 ? 16.274 10.952 -22.308 1.00 83.94 447 TYR A C 1
ATOM 3695 O O . TYR A 1 447 ? 16.903 11.936 -21.922 1.00 83.94 447 TYR A O 1
ATOM 3703 N N . ARG A 1 448 ? 15.020 11.046 -22.763 1.00 84.56 448 ARG A N 1
ATOM 3704 C CA . ARG A 1 448 ? 14.295 12.314 -22.927 1.00 84.56 448 ARG A CA 1
ATOM 3705 C C . ARG A 1 448 ? 14.138 13.071 -21.605 1.00 84.56 448 ARG A C 1
ATOM 3707 O O . ARG A 1 448 ? 14.426 14.265 -21.547 1.00 84.56 448 ARG A O 1
ATOM 3714 N N . TYR A 1 449 ? 13.723 12.386 -20.537 1.00 83.00 449 TYR A N 1
ATOM 3715 C CA . TYR A 1 449 ? 13.572 12.994 -19.209 1.00 83.00 449 TYR A CA 1
ATOM 3716 C C . TYR A 1 449 ? 14.923 13.353 -18.576 1.00 83.00 449 TYR A C 1
ATOM 3718 O O . TYR A 1 449 ? 15.068 14.442 -18.024 1.00 83.00 449 TYR A O 1
ATOM 3726 N N . THR A 1 450 ? 15.939 12.490 -18.701 1.00 84.69 450 THR A N 1
ATOM 3727 C CA . THR A 1 450 ? 17.297 12.784 -18.211 1.00 84.69 450 THR A CA 1
ATOM 3728 C C . THR A 1 450 ? 17.938 13.950 -18.969 1.00 84.69 450 THR A C 1
ATOM 3730 O O . THR A 1 450 ? 18.641 14.747 -18.355 1.00 84.69 450 THR A O 1
ATOM 3733 N N . LYS A 1 451 ? 17.670 14.097 -20.274 1.00 85.19 451 LYS A N 1
ATOM 3734 C CA . LYS A 1 451 ? 18.112 15.241 -21.084 1.00 85.19 451 LYS A CA 1
ATOM 3735 C C . LYS A 1 451 ? 17.537 16.556 -20.572 1.00 85.19 451 LYS A C 1
ATOM 3737 O O . LYS A 1 451 ? 18.309 17.457 -20.265 1.00 85.19 451 LYS A O 1
ATOM 3742 N N . ARG A 1 452 ? 16.217 16.620 -20.381 1.00 85.31 452 ARG A N 1
ATOM 3743 C CA . ARG A 1 452 ? 15.551 17.807 -19.818 1.00 85.31 452 ARG A CA 1
ATOM 3744 C C . ARG A 1 452 ? 16.095 18.170 -18.435 1.00 85.31 452 ARG A C 1
ATOM 3746 O O . ARG A 1 452 ? 16.397 19.327 -18.176 1.00 85.31 452 ARG A O 1
ATOM 3753 N N . TRP A 1 453 ? 16.295 17.175 -17.572 1.00 85.38 453 TRP A N 1
ATOM 3754 C CA . TRP A 1 453 ? 16.894 17.390 -16.254 1.00 85.38 453 TRP A CA 1
ATOM 3755 C C . TRP A 1 453 ? 18.326 17.951 -16.327 1.00 85.38 453 TRP A C 1
ATOM 3757 O O . TRP A 1 453 ? 18.668 18.883 -15.598 1.00 85.38 453 TRP A O 1
ATOM 3767 N N . ALA A 1 454 ? 19.167 17.405 -17.211 1.00 85.06 454 ALA A N 1
ATOM 3768 C CA . ALA A 1 454 ? 20.545 17.861 -17.374 1.00 85.06 454 ALA A CA 1
ATOM 3769 C C . ALA A 1 454 ? 20.638 19.291 -17.930 1.00 85.06 454 ALA A C 1
ATOM 3771 O O . ALA A 1 454 ? 21.550 20.027 -17.550 1.00 85.06 454 ALA A O 1
ATOM 3772 N N . GLU A 1 455 ? 19.692 19.687 -18.784 1.00 86.12 455 GLU A N 1
ATOM 3773 C CA . GLU A 1 455 ? 19.557 21.056 -19.294 1.00 86.12 455 GLU A CA 1
ATOM 3774 C C . GLU A 1 455 ? 19.151 22.037 -18.179 1.00 86.12 455 GLU A C 1
ATOM 3776 O O . GLU A 1 455 ? 19.745 23.108 -18.068 1.00 86.12 455 GLU A O 1
ATOM 3781 N N . GLU A 1 456 ? 18.214 21.656 -17.302 1.00 84.00 456 GLU A N 1
ATOM 3782 C CA . GLU A 1 456 ? 17.729 22.511 -16.205 1.00 84.00 456 GLU A CA 1
ATOM 3783 C C . GLU A 1 456 ? 18.759 22.718 -15.083 1.00 84.00 456 GLU A C 1
ATOM 3785 O O . GLU A 1 456 ? 18.892 23.823 -14.558 1.00 84.00 456 GLU A O 1
ATOM 3790 N N . VAL A 1 457 ? 19.492 21.668 -14.697 1.00 80.38 457 VAL A N 1
ATOM 3791 C CA . VAL A 1 457 ? 20.343 21.687 -13.490 1.00 80.38 457 VAL A CA 1
ATOM 3792 C C . VAL A 1 457 ? 21.827 21.922 -13.815 1.00 80.38 457 VAL A C 1
ATOM 3794 O O . VAL A 1 457 ? 22.569 22.393 -12.956 1.00 80.38 457 VAL A O 1
ATOM 3797 N N . SER A 1 458 ? 22.278 21.651 -15.050 1.00 75.75 458 SER A N 1
ATOM 3798 C CA . SER A 1 458 ? 23.640 21.927 -15.555 1.00 75.75 458 SER A CA 1
ATOM 3799 C C . SER A 1 458 ? 24.812 21.470 -14.651 1.00 75.75 458 SER A C 1
ATOM 3801 O O . SER A 1 458 ? 25.922 21.998 -14.748 1.00 75.75 458 SER A O 1
ATOM 3803 N N . THR A 1 459 ? 24.616 20.462 -13.793 1.00 81.75 459 THR A N 1
ATOM 3804 C CA . THR A 1 459 ? 25.655 19.899 -12.909 1.00 81.75 459 THR A CA 1
ATOM 3805 C C . THR A 1 459 ? 26.497 18.825 -13.605 1.00 81.75 459 THR A C 1
ATOM 3807 O O . THR A 1 459 ? 26.065 18.186 -14.567 1.00 81.75 459 THR A O 1
ATOM 3810 N N . ASN A 1 460 ? 27.713 18.579 -13.098 1.00 79.00 460 ASN A N 1
ATOM 3811 C CA . ASN A 1 460 ? 28.586 17.517 -13.619 1.00 79.00 460 ASN A CA 1
ATOM 3812 C C . ASN A 1 460 ? 27.977 16.111 -13.440 1.00 79.00 460 ASN A C 1
ATOM 3814 O O . ASN A 1 460 ? 28.069 15.303 -14.359 1.00 79.00 460 ASN A O 1
ATOM 3818 N N . ASP A 1 461 ? 27.287 15.846 -12.322 1.00 77.50 461 ASP A N 1
ATOM 3819 C CA . ASP A 1 461 ? 26.576 14.574 -12.085 1.00 77.50 461 ASP A CA 1
ATOM 3820 C C . ASP A 1 461 ? 25.448 14.358 -13.110 1.00 77.50 461 ASP A C 1
ATOM 3822 O O . ASP A 1 461 ? 25.303 13.273 -13.673 1.00 77.50 461 ASP A O 1
ATOM 3826 N N . ALA A 1 462 ? 24.696 15.412 -13.453 1.00 77.75 462 ALA A N 1
ATOM 3827 C CA . ALA A 1 462 ? 23.651 15.307 -14.467 1.00 77.75 462 ALA A CA 1
ATOM 3828 C C . ALA A 1 462 ? 24.212 14.980 -15.860 1.00 77.75 462 ALA A C 1
ATOM 3830 O O . ALA A 1 462 ? 23.643 14.152 -16.575 1.00 77.75 462 ALA A O 1
ATOM 3831 N N . LYS A 1 463 ? 25.364 15.558 -16.226 1.00 80.75 463 LYS A N 1
ATOM 3832 C CA . LYS A 1 463 ? 26.061 15.250 -17.487 1.00 80.75 463 LYS A CA 1
ATOM 3833 C C . LYS A 1 463 ? 26.590 13.815 -17.525 1.00 80.75 463 LYS A C 1
ATOM 3835 O O . LYS A 1 463 ? 26.443 13.143 -18.545 1.00 80.75 463 LYS A O 1
ATOM 3840 N N . GLU A 1 464 ? 27.157 13.324 -16.426 1.00 82.62 464 GLU A N 1
ATOM 3841 C CA . GLU A 1 464 ? 27.661 11.949 -16.329 1.00 82.62 464 GLU A CA 1
ATOM 3842 C C . GLU A 1 464 ? 26.523 10.921 -16.425 1.00 82.62 464 GLU A C 1
ATOM 3844 O O . GLU A 1 464 ? 26.581 9.974 -17.218 1.00 82.62 464 GLU A O 1
ATOM 3849 N N . ARG A 1 465 ? 25.428 11.142 -15.686 1.00 80.25 465 ARG A N 1
ATOM 3850 C CA . ARG A 1 465 ? 24.237 10.286 -15.760 1.00 80.25 465 ARG A CA 1
ATOM 3851 C C . ARG A 1 465 ? 23.585 10.334 -17.138 1.00 80.25 465 ARG A C 1
ATOM 3853 O O . ARG A 1 465 ? 23.174 9.288 -17.638 1.00 80.25 465 ARG A O 1
ATOM 3860 N N . LEU A 1 466 ? 23.547 11.498 -17.789 1.00 83.62 466 LEU A N 1
ATOM 3861 C CA . LEU A 1 466 ? 23.081 11.625 -19.168 1.00 83.62 466 LEU A CA 1
ATOM 3862 C C . LEU A 1 466 ? 23.944 10.816 -20.138 1.00 83.62 466 LEU A C 1
ATOM 3864 O O . LEU A 1 466 ? 23.394 10.096 -20.969 1.00 83.62 466 LEU A O 1
ATOM 3868 N N . ALA A 1 467 ? 25.272 10.875 -20.017 1.00 79.56 467 ALA A N 1
ATOM 3869 C CA . ALA A 1 467 ? 26.174 10.081 -20.848 1.00 79.56 467 ALA A CA 1
ATOM 3870 C C . ALA A 1 467 ? 25.932 8.573 -20.658 1.00 79.56 467 ALA A C 1
ATOM 3872 O O . ALA A 1 467 ? 25.848 7.823 -21.635 1.00 79.56 467 ALA A O 1
ATOM 3873 N N . LYS A 1 468 ? 25.727 8.129 -19.411 1.00 83.12 468 LYS A N 1
ATOM 3874 C CA . LYS A 1 468 ? 25.414 6.731 -19.085 1.00 83.12 468 LYS A CA 1
ATOM 3875 C C . LYS A 1 468 ? 24.067 6.277 -19.657 1.00 83.12 468 LYS A C 1
ATOM 3877 O O . LYS A 1 468 ? 23.985 5.200 -20.257 1.00 83.12 468 LYS A O 1
ATOM 3882 N N . VAL A 1 469 ? 23.014 7.078 -19.486 1.00 81.50 469 VAL A N 1
ATOM 3883 C CA . VAL A 1 469 ? 21.675 6.781 -20.022 1.00 81.50 469 VAL A CA 1
ATOM 3884 C C . VAL A 1 469 ? 21.708 6.783 -21.549 1.00 81.50 469 VAL A C 1
ATOM 3886 O O . VAL A 1 469 ? 21.200 5.842 -22.152 1.00 81.50 469 VAL A O 1
ATOM 3889 N N . LYS A 1 470 ? 22.394 7.752 -22.172 1.00 79.25 470 LYS A N 1
ATOM 3890 C CA . LYS A 1 470 ? 22.596 7.812 -23.626 1.00 79.25 470 LYS A CA 1
ATOM 3891 C C . LYS A 1 470 ? 23.280 6.544 -24.138 1.00 79.25 470 LYS A C 1
ATOM 3893 O O . LYS A 1 470 ? 22.740 5.894 -25.022 1.00 79.25 470 LYS A O 1
ATOM 3898 N N . LYS A 1 471 ? 24.404 6.128 -23.542 1.00 76.44 471 LYS A N 1
ATOM 3899 C CA . LYS A 1 471 ? 25.100 4.885 -23.927 1.00 76.44 471 LYS A CA 1
ATOM 3900 C C . LYS A 1 471 ? 24.195 3.654 -23.808 1.00 76.44 471 LYS A C 1
ATOM 3902 O O . LYS A 1 471 ? 24.210 2.787 -24.676 1.00 76.44 471 LYS A O 1
ATOM 3907 N N . THR A 1 472 ? 23.395 3.583 -22.743 1.00 78.19 472 THR A N 1
ATOM 3908 C CA . THR A 1 472 ? 22.467 2.463 -22.517 1.00 78.19 472 THR A CA 1
ATOM 3909 C C . THR A 1 472 ? 21.346 2.442 -23.559 1.00 78.19 472 THR A C 1
ATOM 3911 O O . THR A 1 472 ? 21.054 1.381 -24.103 1.00 78.19 472 THR A O 1
ATOM 3914 N N . TYR A 1 473 ? 20.756 3.602 -23.857 1.00 79.25 473 TYR A N 1
ATOM 3915 C CA . TYR A 1 473 ? 19.728 3.767 -24.884 1.00 79.25 473 TYR A CA 1
ATOM 3916 C C . TYR A 1 473 ? 20.248 3.374 -26.270 1.00 79.25 473 TYR A C 1
ATOM 3918 O O . TYR A 1 473 ? 19.648 2.513 -26.911 1.00 79.25 473 TYR A O 1
ATOM 3926 N N . LEU A 1 474 ? 21.400 3.920 -26.680 1.00 70.25 474 LEU A N 1
ATOM 3927 C CA . LEU A 1 474 ? 22.019 3.618 -27.974 1.00 70.25 474 LEU A CA 1
ATOM 3928 C C . LEU A 1 474 ? 22.272 2.115 -28.125 1.00 70.25 474 LEU A C 1
ATOM 3930 O O . LEU A 1 474 ? 21.850 1.527 -29.112 1.00 70.25 474 LEU A O 1
ATOM 3934 N N . ARG A 1 475 ? 22.838 1.462 -27.101 1.00 76.88 475 ARG A N 1
ATOM 3935 C CA . ARG A 1 475 ? 23.045 0.006 -27.100 1.00 76.88 475 ARG A CA 1
ATOM 3936 C C . ARG A 1 475 ? 21.737 -0.769 -27.309 1.00 76.88 475 ARG A C 1
ATOM 3938 O O . ARG A 1 475 ? 21.715 -1.725 -28.076 1.00 76.88 475 ARG A O 1
ATOM 3945 N N . CYS A 1 476 ? 20.654 -0.392 -26.625 1.00 75.12 476 CYS A N 1
ATOM 3946 C CA . CYS A 1 476 ? 19.359 -1.066 -26.773 1.00 75.12 476 CYS A CA 1
ATOM 3947 C C . CYS A 1 476 ? 18.780 -0.892 -28.186 1.00 75.12 476 CYS A C 1
ATOM 3949 O O . CYS A 1 476 ? 18.253 -1.852 -28.743 1.00 75.12 476 CYS A O 1
ATOM 3951 N N . VAL A 1 477 ? 18.904 0.303 -28.771 1.00 70.06 477 VAL A N 1
ATOM 3952 C CA . VAL A 1 477 ? 18.483 0.580 -30.153 1.00 70.06 477 VAL A CA 1
ATOM 3953 C C . VAL A 1 477 ? 19.306 -0.244 -31.143 1.00 70.06 477 VAL A C 1
ATOM 3955 O O . VAL A 1 477 ? 18.724 -0.924 -31.983 1.00 70.06 477 VAL A O 1
ATOM 3958 N N . THR A 1 478 ? 20.636 -0.258 -31.002 1.00 68.62 478 THR A N 1
ATOM 3959 C CA . THR A 1 478 ? 21.551 -1.062 -31.826 1.00 68.62 478 THR A CA 1
ATOM 3960 C C . THR A 1 478 ? 21.152 -2.532 -31.833 1.00 68.62 478 THR A C 1
ATOM 3962 O O . THR A 1 478 ? 20.965 -3.121 -32.894 1.00 68.62 478 THR A O 1
ATOM 3965 N N . VAL A 1 479 ? 20.959 -3.122 -30.651 1.00 73.50 479 VAL A N 1
ATOM 3966 C CA . VAL A 1 479 ? 20.556 -4.528 -30.530 1.00 73.50 479 VAL A CA 1
ATOM 3967 C C . VAL A 1 479 ? 19.184 -4.770 -31.168 1.00 73.50 479 VAL A C 1
ATOM 3969 O O . VAL A 1 479 ? 18.998 -5.774 -31.853 1.00 73.50 479 VAL A O 1
ATOM 3972 N N . ASN A 1 480 ? 18.239 -3.839 -31.011 1.00 74.25 480 ASN A N 1
ATOM 3973 C CA . ASN A 1 480 ? 16.924 -3.957 -31.633 1.00 74.25 480 ASN A CA 1
ATOM 3974 C C . ASN A 1 480 ? 16.986 -3.956 -33.160 1.00 74.25 480 ASN A C 1
ATOM 3976 O O . ASN A 1 480 ? 16.325 -4.773 -33.794 1.00 74.25 480 ASN A O 1
ATOM 3980 N N . ILE A 1 481 ? 17.791 -3.062 -33.736 1.00 67.38 481 ILE A N 1
ATOM 3981 C CA . ILE A 1 481 ? 18.008 -2.967 -35.182 1.00 67.38 481 ILE A CA 1
ATOM 3982 C C . ILE A 1 481 ? 18.652 -4.257 -35.699 1.00 67.38 481 ILE A C 1
ATOM 3984 O O . ILE A 1 481 ? 18.162 -4.838 -36.664 1.00 67.38 481 ILE A O 1
ATOM 3988 N N . LEU A 1 482 ? 19.690 -4.763 -35.023 1.00 69.62 482 LEU A N 1
ATOM 3989 C CA . LEU A 1 482 ? 20.337 -6.024 -35.397 1.00 69.62 482 LEU A CA 1
ATOM 3990 C C . LEU A 1 482 ? 19.334 -7.186 -35.426 1.00 69.62 482 LEU A C 1
ATOM 3992 O O . LEU A 1 482 ? 19.291 -7.934 -36.399 1.00 69.62 482 LEU A O 1
ATOM 3996 N N . HIS A 1 483 ? 18.474 -7.311 -34.413 1.00 71.75 483 HIS A N 1
ATOM 3997 C CA . HIS A 1 483 ? 17.432 -8.341 -34.406 1.00 71.75 483 HIS A CA 1
ATOM 3998 C C . HIS A 1 483 ? 16.344 -8.117 -35.466 1.00 71.75 483 HIS A C 1
ATOM 4000 O O . HIS A 1 483 ? 15.883 -9.091 -36.057 1.00 71.75 483 HIS A O 1
ATOM 4006 N N . GLN A 1 484 ? 15.955 -6.868 -35.742 1.00 66.69 484 GLN A N 1
ATOM 4007 C CA . GLN A 1 484 ? 14.954 -6.531 -36.761 1.00 66.69 484 GLN A CA 1
ATOM 4008 C C . GLN A 1 484 ? 15.377 -6.986 -38.163 1.00 66.69 484 GLN A C 1
ATOM 4010 O O . GLN A 1 484 ? 14.536 -7.431 -38.941 1.00 66.69 484 GLN A O 1
ATOM 4015 N N . TYR A 1 485 ? 16.674 -6.910 -38.466 1.00 64.88 485 TYR A N 1
ATOM 4016 C CA . TYR A 1 485 ? 17.237 -7.312 -39.756 1.00 64.88 485 TYR A CA 1
ATOM 4017 C C . TYR A 1 485 ? 17.826 -8.732 -39.764 1.00 64.88 485 TYR A C 1
ATOM 4019 O O . TYR A 1 485 ? 18.495 -9.114 -40.718 1.00 64.88 485 TYR A O 1
ATOM 4027 N N . GLY A 1 486 ? 17.591 -9.531 -38.716 1.00 64.62 486 GLY A N 1
ATOM 4028 C CA . GLY A 1 486 ? 18.084 -10.913 -38.637 1.00 64.62 486 GLY A CA 1
ATOM 4029 C C . GLY A 1 486 ? 19.585 -11.053 -38.342 1.00 64.62 486 GLY A C 1
ATOM 4030 O O . GLY A 1 486 ? 20.099 -12.166 -38.318 1.00 64.62 486 GLY A O 1
ATOM 4031 N N . LEU A 1 487 ? 20.280 -9.953 -38.038 1.00 69.44 487 LEU A N 1
ATOM 4032 C CA . LEU A 1 487 ? 21.701 -9.880 -37.670 1.00 69.44 487 LEU A CA 1
ATOM 4033 C C . LEU A 1 487 ? 21.925 -10.025 -36.150 1.00 69.44 487 LEU A C 1
ATOM 4035 O O . LEU A 1 487 ? 22.902 -9.527 -35.596 1.00 69.44 487 LEU A O 1
ATOM 4039 N N . GLY A 1 488 ? 21.030 -10.711 -35.437 1.00 67.50 488 GLY A N 1
ATOM 4040 C CA . GLY A 1 488 ? 21.106 -10.945 -33.985 1.00 67.50 488 GLY A CA 1
ATOM 4041 C C . GLY A 1 488 ? 22.160 -11.980 -33.559 1.00 67.50 488 GLY A C 1
ATOM 4042 O O . GLY A 1 488 ? 21.892 -12.805 -32.688 1.00 67.50 488 GLY A O 1
ATOM 4043 N N . VAL A 1 489 ? 23.328 -11.992 -34.204 1.00 74.56 489 VAL A N 1
ATOM 4044 C CA . VAL A 1 489 ? 24.414 -12.960 -33.981 1.00 74.56 489 VAL A CA 1
ATOM 4045 C C . VAL A 1 489 ? 25.252 -12.524 -32.767 1.00 74.56 489 VAL A C 1
ATOM 4047 O O . VAL A 1 489 ? 25.551 -11.334 -32.635 1.00 74.56 489 VAL A O 1
ATOM 4050 N N . PRO A 1 490 ? 25.694 -13.444 -31.882 1.00 72.75 490 PRO A N 1
ATOM 4051 C CA . PRO A 1 490 ? 26.439 -13.094 -30.667 1.00 72.75 490 PRO A CA 1
ATOM 4052 C C . PRO A 1 490 ? 27.706 -12.260 -30.915 1.00 72.75 490 PRO A C 1
ATOM 4054 O O . PRO A 1 490 ? 28.063 -11.466 -30.049 1.00 72.75 490 PRO A O 1
ATOM 4057 N N . GLY A 1 491 ? 28.349 -12.390 -32.083 1.00 73.12 491 GLY A N 1
ATOM 4058 C CA . GLY A 1 491 ? 29.503 -11.568 -32.469 1.00 73.12 491 GLY A CA 1
ATOM 4059 C C . GLY A 1 491 ? 29.166 -10.078 -32.583 1.00 73.12 491 GLY A C 1
ATOM 4060 O O . GLY A 1 491 ? 29.830 -9.249 -31.969 1.00 73.12 491 GLY A O 1
ATOM 4061 N N . TYR A 1 492 ? 28.076 -9.731 -33.271 1.00 70.88 492 TYR A N 1
ATOM 4062 C CA . TYR A 1 492 ? 27.642 -8.336 -33.413 1.00 70.88 492 TYR A CA 1
ATOM 4063 C C . TYR A 1 492 ? 27.023 -7.778 -32.130 1.00 70.88 492 TYR A C 1
ATOM 4065 O O . TYR A 1 492 ? 27.203 -6.607 -31.797 1.00 70.88 492 TYR A O 1
ATOM 4073 N N . LEU A 1 493 ? 26.328 -8.619 -31.358 1.00 72.00 493 LEU A N 1
ATOM 4074 C CA . LEU A 1 493 ? 25.715 -8.208 -30.092 1.00 72.00 493 LEU A CA 1
ATOM 4075 C C . LEU A 1 493 ? 26.754 -7.768 -29.046 1.00 72.00 493 LEU A C 1
ATOM 4077 O O . LEU A 1 493 ? 26.472 -6.872 -28.248 1.00 72.00 493 LEU A O 1
ATOM 4081 N N . GLN A 1 494 ? 27.958 -8.352 -29.056 1.00 75.56 494 GLN A N 1
ATOM 4082 C CA . GLN A 1 494 ? 29.067 -7.931 -28.188 1.00 75.56 494 GLN A CA 1
ATOM 4083 C C . GLN A 1 494 ? 29.598 -6.540 -28.562 1.00 75.56 494 GLN A C 1
ATOM 4085 O O . GLN A 1 494 ? 29.950 -5.754 -27.680 1.00 75.56 494 GLN A O 1
ATOM 4090 N N . LEU A 1 495 ? 29.566 -6.204 -29.853 1.00 69.81 495 LEU A N 1
ATOM 4091 C CA . LEU A 1 495 ? 30.017 -4.923 -30.395 1.00 69.81 495 LEU A CA 1
ATOM 4092 C C . LEU A 1 495 ? 28.951 -3.818 -30.307 1.00 69.81 495 LEU A C 1
ATOM 4094 O O . LEU A 1 495 ? 29.237 -2.659 -30.580 1.00 69.81 495 LEU A O 1
ATOM 4098 N N . ALA A 1 496 ? 27.744 -4.110 -29.810 1.00 66.69 496 ALA A N 1
ATOM 4099 C CA . ALA A 1 496 ? 26.670 -3.120 -29.652 1.00 66.69 496 ALA A CA 1
ATOM 4100 C C . ALA A 1 496 ? 27.014 -1.930 -28.726 1.00 66.69 496 ALA A C 1
ATOM 4102 O O . ALA A 1 496 ? 26.275 -0.948 -28.674 1.00 66.69 496 ALA A O 1
ATOM 4103 N N . SER A 1 497 ? 28.107 -2.016 -27.958 1.00 65.12 497 SER A N 1
ATOM 4104 C CA . SER A 1 497 ? 28.612 -0.924 -27.108 1.00 65.12 497 SER A CA 1
ATOM 4105 C C . SER A 1 497 ? 29.745 -0.108 -27.750 1.00 65.12 497 SER A C 1
ATOM 4107 O O . SER A 1 497 ? 30.129 0.913 -27.174 1.00 65.12 497 SER A O 1
ATOM 4109 N N . ALA A 1 498 ? 30.267 -0.561 -28.895 1.00 67.19 498 ALA A N 1
ATOM 4110 C CA . ALA A 1 498 ? 31.373 0.013 -29.655 1.00 67.19 498 ALA A CA 1
ATOM 4111 C C . ALA A 1 498 ? 30.917 0.217 -31.115 1.00 67.19 498 ALA A C 1
ATOM 4113 O O . ALA A 1 498 ? 31.090 -0.663 -31.956 1.00 67.19 498 ALA A O 1
ATOM 4114 N N . PRO A 1 499 ? 30.273 1.356 -31.421 1.00 64.50 499 PRO A N 1
ATOM 4115 C CA . PRO A 1 499 ? 29.631 1.557 -32.714 1.00 64.50 499 PRO A CA 1
ATOM 4116 C C . PRO A 1 499 ? 30.623 1.542 -33.882 1.00 64.50 499 PRO A C 1
ATOM 4118 O O . PRO A 1 499 ? 30.283 1.004 -34.923 1.00 64.50 499 PRO A O 1
ATOM 4121 N N . GLU A 1 500 ? 31.839 2.063 -33.714 1.00 61.19 500 GLU A N 1
ATOM 4122 C CA . GLU A 1 500 ? 32.868 2.097 -34.767 1.00 61.19 500 GLU A CA 1
ATOM 4123 C C . GLU A 1 500 ? 33.348 0.687 -35.151 1.00 61.19 500 GLU A C 1
ATOM 4125 O O . GLU A 1 500 ? 33.363 0.326 -36.324 1.00 61.19 500 GLU A O 1
ATOM 4130 N N . GLU A 1 501 ? 33.649 -0.156 -34.161 1.00 66.00 501 GLU A N 1
ATOM 4131 C CA . GLU A 1 501 ? 34.054 -1.552 -34.380 1.00 66.00 501 GLU A CA 1
ATOM 4132 C C . GLU A 1 501 ? 32.904 -2.400 -34.942 1.00 66.00 501 GLU A C 1
ATOM 4134 O O . GLU A 1 501 ? 33.113 -3.246 -35.814 1.00 66.00 501 GLU A O 1
ATOM 4139 N N . LEU A 1 502 ? 31.667 -2.153 -34.490 1.00 68.50 502 LEU A N 1
ATOM 4140 C CA . LEU A 1 502 ? 30.485 -2.793 -35.066 1.00 68.50 502 LEU A CA 1
ATOM 4141 C C . LEU A 1 502 ? 30.310 -2.406 -36.539 1.00 68.50 502 LEU A C 1
ATOM 4143 O O . LEU A 1 502 ? 29.997 -3.261 -37.357 1.00 68.50 502 LEU A O 1
ATOM 4147 N N . MET A 1 503 ? 30.538 -1.141 -36.893 1.00 63.03 503 MET A N 1
ATOM 4148 C CA . MET A 1 503 ? 30.458 -0.696 -38.284 1.00 63.03 503 MET A CA 1
ATOM 4149 C C . MET A 1 503 ? 31.503 -1.401 -39.145 1.00 63.03 503 MET A C 1
ATOM 4151 O O . MET A 1 503 ? 31.143 -1.968 -40.172 1.00 63.03 503 MET A O 1
ATOM 4155 N N . VAL A 1 504 ? 32.770 -1.423 -38.722 1.00 62.97 504 VAL A N 1
ATOM 4156 C CA . VAL A 1 504 ? 33.849 -2.097 -39.468 1.00 62.97 504 VAL A CA 1
ATOM 4157 C C . VAL A 1 504 ? 33.541 -3.583 -39.658 1.00 62.97 504 VAL A C 1
ATOM 4159 O O . VAL A 1 504 ? 33.591 -4.083 -40.778 1.00 62.97 504 VAL A O 1
ATOM 4162 N N . THR A 1 505 ? 33.125 -4.277 -38.599 1.00 66.56 505 THR A N 1
ATOM 4163 C CA . THR A 1 505 ? 32.806 -5.713 -38.674 1.00 66.56 505 THR A CA 1
ATOM 4164 C C . THR A 1 505 ? 31.571 -6.021 -39.521 1.00 66.56 505 THR A C 1
ATOM 4166 O O . THR A 1 505 ? 31.578 -7.010 -40.251 1.00 66.56 505 THR A O 1
ATOM 4169 N N . LEU A 1 506 ? 30.536 -5.173 -39.494 1.00 66.25 506 LEU A N 1
ATOM 4170 C CA . LEU A 1 506 ? 29.395 -5.281 -40.412 1.00 66.25 506 LEU A CA 1
ATOM 4171 C C . LEU A 1 506 ? 29.816 -5.026 -41.863 1.00 66.25 506 LEU A C 1
ATOM 4173 O O . LEU A 1 506 ? 29.322 -5.690 -42.771 1.00 66.25 506 LEU A O 1
ATOM 4177 N N . TYR A 1 507 ? 30.739 -4.089 -42.095 1.00 59.34 507 TYR A N 1
ATOM 4178 C CA . TYR A 1 507 ? 31.272 -3.840 -43.428 1.00 59.34 507 TYR A CA 1
ATOM 4179 C C . TYR A 1 507 ? 32.155 -4.981 -43.935 1.00 59.34 507 TYR A C 1
ATOM 4181 O O . TYR A 1 507 ? 32.237 -5.148 -45.146 1.00 59.34 507 TYR A O 1
ATOM 4189 N N . GLU A 1 508 ? 32.823 -5.746 -43.078 1.00 61.44 508 GLU A N 1
ATOM 4190 C CA . GLU A 1 508 ? 33.723 -6.835 -43.480 1.00 61.44 508 GLU A CA 1
ATOM 4191 C C . GLU A 1 508 ? 33.013 -8.184 -43.703 1.00 61.44 508 GLU A C 1
ATOM 4193 O O . GLU A 1 508 ? 33.597 -9.068 -44.331 1.00 61.44 508 GLU A O 1
ATOM 4198 N N . ASP A 1 509 ? 31.767 -8.359 -43.245 1.00 63.12 509 ASP A N 1
ATOM 4199 C CA . ASP A 1 509 ? 31.096 -9.664 -43.282 1.00 63.12 509 ASP A CA 1
ATOM 4200 C C . ASP A 1 509 ? 30.578 -10.060 -44.686 1.00 63.12 509 ASP A C 1
ATOM 4202 O O . ASP A 1 509 ? 29.667 -9.420 -45.223 1.00 63.12 509 ASP A O 1
ATOM 4206 N N . PRO A 1 510 ? 31.075 -11.163 -45.281 1.00 53.47 510 PRO A N 1
ATOM 4207 C CA . PRO A 1 510 ? 30.671 -11.619 -46.613 1.00 53.47 510 PRO A CA 1
ATOM 4208 C C . PRO A 1 510 ? 29.244 -12.188 -46.698 1.00 53.47 510 PRO A C 1
ATOM 4210 O O . PRO A 1 510 ? 28.685 -12.296 -47.792 1.00 53.47 510 PRO A O 1
ATOM 4213 N N . SER A 1 511 ? 28.631 -12.542 -45.570 1.00 53.53 511 SER A N 1
ATOM 4214 C CA . SER A 1 511 ? 27.252 -13.050 -45.495 1.00 53.53 511 SER A CA 1
ATOM 4215 C C . SER A 1 511 ? 26.235 -11.949 -45.788 1.00 53.53 511 SER A C 1
ATOM 4217 O O . SER A 1 511 ? 25.179 -12.213 -46.356 1.00 53.53 511 SER A O 1
ATOM 4219 N N . ILE A 1 512 ? 26.577 -10.707 -45.434 1.00 54.50 512 ILE A N 1
ATOM 4220 C CA . ILE A 1 512 ? 25.792 -9.525 -45.787 1.00 54.50 512 ILE A CA 1
ATOM 4221 C C . ILE A 1 512 ? 25.944 -9.274 -47.290 1.00 54.50 512 ILE A C 1
ATOM 4223 O O . ILE A 1 512 ? 24.928 -9.187 -47.957 1.00 54.50 512 ILE A O 1
ATOM 4227 N N . ILE A 1 513 ? 27.172 -9.355 -47.827 1.00 46.94 513 ILE A N 1
ATOM 4228 C CA . ILE A 1 513 ? 27.537 -9.122 -49.247 1.00 46.94 513 ILE A CA 1
ATOM 4229 C C . ILE A 1 513 ? 26.804 -10.048 -50.246 1.00 46.94 513 ILE A C 1
ATOM 4231 O O . ILE A 1 513 ? 26.718 -9.753 -51.438 1.00 46.94 513 ILE A O 1
ATOM 4235 N N . THR A 1 514 ? 26.307 -11.206 -49.802 1.00 38.97 514 THR A N 1
ATOM 4236 C CA . THR A 1 514 ? 25.661 -12.212 -50.670 1.00 38.97 514 THR A CA 1
ATOM 4237 C C . THR A 1 514 ? 24.131 -12.145 -50.680 1.00 38.97 514 THR A C 1
ATOM 4239 O O . THR A 1 514 ? 23.504 -12.860 -51.466 1.00 38.97 514 THR A O 1
ATOM 4242 N N . MET A 1 515 ? 23.508 -11.279 -49.870 1.00 43.50 515 MET A N 1
ATOM 4243 C CA . MET A 1 515 ? 22.044 -11.145 -49.810 1.00 43.50 515 MET A CA 1
ATOM 4244 C C . MET A 1 515 ? 21.435 -10.387 -51.006 1.00 43.50 515 MET A C 1
ATOM 4246 O O . MET A 1 515 ? 20.213 -10.372 -51.168 1.00 43.50 515 MET A O 1
ATOM 4250 N N . ASP A 1 516 ? 22.268 -9.838 -51.893 1.00 38.31 516 ASP A N 1
ATOM 4251 C CA . ASP A 1 516 ? 21.896 -8.981 -53.027 1.00 38.31 516 ASP A CA 1
ATOM 4252 C C . ASP A 1 516 ? 21.030 -9.632 -54.136 1.00 38.31 516 ASP A C 1
ATOM 4254 O O . ASP A 1 516 ? 20.690 -8.988 -55.124 1.00 38.31 516 ASP A O 1
ATOM 4258 N N . ARG A 1 517 ? 20.624 -10.908 -54.060 1.00 32.94 517 ARG A N 1
ATOM 4259 C CA . ARG A 1 517 ? 19.883 -11.539 -55.178 1.00 32.94 517 ARG A CA 1
ATOM 4260 C C . ARG A 1 517 ? 18.758 -12.477 -54.749 1.00 32.94 517 ARG A C 1
ATOM 4262 O O . ARG A 1 517 ? 18.810 -13.674 -55.009 1.00 32.94 517 ARG A O 1
ATOM 4269 N N . GLY A 1 518 ? 17.679 -11.915 -54.195 1.00 30.45 518 GLY A N 1
ATOM 4270 C CA . GLY A 1 518 ? 16.341 -12.450 -54.503 1.00 30.45 518 GLY A CA 1
ATOM 4271 C C . GLY A 1 518 ? 15.363 -12.756 -53.369 1.00 30.45 518 GLY A C 1
ATOM 4272 O O . GLY A 1 518 ? 14.353 -13.388 -53.657 1.00 30.45 518 GLY A O 1
ATOM 4273 N N . SER A 1 519 ? 15.585 -12.339 -52.117 1.00 29.56 519 SER A N 1
ATOM 4274 C CA . SER A 1 519 ? 14.697 -12.776 -51.017 1.00 29.56 519 SER A CA 1
ATOM 4275 C C . SER A 1 519 ? 14.362 -11.700 -49.981 1.00 29.56 519 SER A C 1
ATOM 4277 O O . SER A 1 519 ? 14.509 -11.932 -48.789 1.00 29.56 519 SER A O 1
ATOM 4279 N N . LEU A 1 520 ? 13.865 -10.536 -50.401 1.00 33.47 520 LEU A N 1
ATOM 4280 C CA . LEU A 1 520 ? 13.150 -9.626 -49.494 1.00 33.47 520 LEU A CA 1
ATOM 4281 C C . LEU A 1 520 ? 11.823 -9.212 -50.135 1.00 33.47 520 LEU A C 1
ATOM 4283 O O . LEU A 1 520 ? 11.653 -8.107 -50.643 1.00 33.47 520 LEU A O 1
ATOM 4287 N N . GLN A 1 521 ? 10.863 -10.141 -50.126 1.00 26.95 521 GLN A N 1
ATOM 4288 C CA . GLN A 1 521 ? 9.456 -9.770 -50.232 1.00 26.95 521 GLN A CA 1
ATOM 4289 C C . GLN A 1 521 ? 9.116 -8.877 -49.035 1.00 26.95 521 GLN A C 1
ATOM 4291 O O . GLN A 1 521 ? 9.167 -9.336 -47.901 1.00 26.95 521 GLN A O 1
ATOM 4296 N N . TYR A 1 522 ? 8.792 -7.613 -49.321 1.00 30.80 522 TYR A N 1
ATOM 4297 C CA . TYR A 1 522 ? 7.912 -6.744 -48.536 1.00 30.80 522 TYR A CA 1
ATOM 4298 C C . TYR A 1 522 ? 7.912 -6.992 -47.014 1.00 30.80 522 TYR A C 1
ATOM 4300 O O . TYR A 1 522 ? 7.051 -7.694 -46.487 1.00 30.80 522 TYR A O 1
ATOM 4308 N N . CYS A 1 523 ? 8.801 -6.316 -46.286 1.00 24.58 523 CYS A N 1
ATOM 4309 C CA . CYS A 1 523 ? 8.550 -6.025 -44.876 1.00 24.58 523 CYS A CA 1
ATOM 4310 C C . CYS A 1 523 ? 7.965 -4.608 -44.785 1.00 24.58 523 CYS A C 1
ATOM 4312 O O . CYS A 1 523 ? 8.660 -3.648 -45.123 1.00 24.58 523 CYS A O 1
ATOM 4314 N N . PRO A 1 524 ? 6.691 -4.442 -44.382 1.00 25.06 524 PRO A N 1
ATOM 4315 C CA . PRO A 1 524 ? 6.105 -3.123 -44.234 1.00 25.06 524 PRO A CA 1
ATOM 4316 C C . PRO A 1 524 ? 6.838 -2.383 -43.116 1.00 25.06 524 PRO A C 1
ATOM 4318 O O . PRO A 1 524 ? 7.049 -2.922 -42.029 1.00 25.06 524 PRO A O 1
ATOM 4321 N N . VAL A 1 525 ? 7.215 -1.140 -43.411 1.00 27.84 525 VAL A N 1
ATOM 4322 C CA . VAL A 1 525 ? 7.731 -0.151 -42.466 1.00 27.84 525 VAL A CA 1
ATOM 4323 C C . VAL A 1 525 ? 6.693 0.034 -41.356 1.00 27.84 525 VAL A C 1
ATOM 4325 O O . VAL A 1 525 ? 5.795 0.867 -41.444 1.00 27.84 525 VAL A O 1
ATOM 4328 N N . LEU A 1 526 ? 6.777 -0.777 -40.304 1.00 25.77 526 LEU A N 1
ATOM 4329 C CA . LEU A 1 526 ? 6.164 -0.462 -39.025 1.00 25.77 526 LEU A CA 1
ATOM 4330 C C . LEU A 1 526 ? 7.056 0.601 -38.396 1.00 25.77 526 LEU A C 1
ATOM 4332 O O . LEU A 1 526 ? 8.123 0.300 -37.870 1.00 25.77 526 LEU A O 1
ATOM 4336 N N . SER A 1 527 ? 6.614 1.846 -38.563 1.00 30.50 527 SER A N 1
ATOM 4337 C CA . SER A 1 527 ? 7.008 3.049 -37.831 1.00 30.50 527 SER A CA 1
ATOM 4338 C C . SER A 1 527 ? 7.900 2.765 -36.619 1.00 30.50 527 SER A C 1
ATOM 4340 O O . SER A 1 527 ? 7.435 2.220 -35.610 1.00 30.50 527 SER A O 1
ATOM 4342 N N . LEU A 1 528 ? 9.167 3.187 -36.722 1.00 35.78 528 LEU A N 1
ATOM 4343 C CA . LEU A 1 528 ? 10.024 3.415 -35.562 1.00 35.78 528 LEU A CA 1
ATOM 4344 C C . LEU A 1 528 ? 9.260 4.243 -34.508 1.00 35.78 528 LEU A C 1
ATOM 4346 O O . LEU A 1 528 ? 8.358 5.007 -34.872 1.00 35.78 528 LEU A O 1
ATOM 4350 N N . PRO A 1 529 ? 9.584 4.099 -33.208 1.00 28.08 529 PRO A N 1
ATOM 4351 C CA . PRO A 1 529 ? 8.927 4.840 -32.139 1.00 28.08 529 PRO A CA 1
ATOM 4352 C C . PRO A 1 529 ? 8.870 6.335 -32.469 1.00 28.08 529 PRO A C 1
ATOM 4354 O O . PRO A 1 529 ? 9.877 6.977 -32.761 1.00 28.08 529 PRO A O 1
ATOM 4357 N N . SER A 1 530 ? 7.645 6.848 -32.492 1.00 28.86 530 SER A N 1
ATOM 4358 C CA . SER A 1 530 ? 7.271 8.215 -32.832 1.00 28.86 530 SER A CA 1
ATOM 4359 C C . SER A 1 530 ? 7.994 9.222 -31.933 1.00 28.86 530 SER A C 1
ATOM 4361 O O . SER A 1 530 ? 7.629 9.419 -30.774 1.00 28.86 530 SER A O 1
ATOM 4363 N N . GLY A 1 531 ? 9.030 9.828 -32.506 1.00 31.00 531 GLY A N 1
ATOM 4364 C CA . GLY A 1 531 ? 9.934 10.810 -31.902 1.00 31.00 531 GLY A CA 1
ATOM 4365 C C . GLY A 1 531 ? 11.010 11.295 -32.883 1.00 31.00 531 GLY A C 1
ATOM 4366 O O . GLY A 1 531 ? 11.589 12.358 -32.685 1.00 31.00 531 GLY A O 1
ATOM 4367 N N . LEU A 1 532 ? 11.228 10.552 -33.972 1.00 31.81 532 LEU A N 1
ATOM 4368 C CA . LEU A 1 532 ? 12.014 10.964 -35.128 1.00 31.81 532 LEU A CA 1
ATOM 4369 C C . LEU A 1 532 ? 11.055 11.215 -36.302 1.00 31.81 532 LEU A C 1
ATOM 4371 O O . LEU A 1 532 ? 10.755 10.306 -37.073 1.00 31.81 532 LEU A O 1
ATOM 4375 N N . GLU A 1 533 ? 10.519 12.433 -36.407 1.00 23.44 533 GLU A N 1
ATOM 4376 C CA . GLU A 1 533 ? 9.959 12.911 -37.676 1.00 23.44 533 GLU A CA 1
ATOM 4377 C C . GLU A 1 533 ? 11.127 13.029 -38.664 1.00 23.44 533 GLU A C 1
ATOM 4379 O O . GLU A 1 533 ? 11.833 14.032 -38.687 1.00 23.44 533 GLU A O 1
ATOM 4384 N N . PHE A 1 534 ? 11.387 11.967 -39.427 1.00 31.09 534 PHE A N 1
ATOM 4385 C CA . PHE A 1 534 ? 12.273 12.038 -40.582 1.00 31.09 534 PHE A CA 1
ATOM 4386 C C . PHE A 1 534 ? 11.422 12.253 -41.825 1.00 31.09 534 PHE A C 1
ATOM 4388 O O . PHE A 1 534 ? 10.609 11.403 -42.200 1.00 31.09 534 PHE A O 1
ATOM 4395 N N . GLU A 1 535 ? 11.619 13.412 -42.448 1.00 23.19 535 GLU A N 1
ATOM 4396 C CA . GLU A 1 535 ? 11.187 13.669 -43.813 1.00 23.19 535 GLU A CA 1
ATOM 4397 C C . GLU A 1 535 ? 11.674 12.537 -44.726 1.00 23.19 535 GLU A C 1
ATOM 4399 O O . GLU A 1 535 ? 12.759 11.977 -44.565 1.00 23.19 535 GLU A O 1
ATOM 4404 N N . SER A 1 536 ? 10.795 12.155 -45.646 1.00 26.19 536 SER A N 1
ATOM 4405 C CA . SER A 1 536 ? 10.891 10.984 -46.509 1.00 26.19 536 SER A CA 1
ATOM 4406 C C . SER A 1 536 ? 12.298 10.745 -47.070 1.00 26.19 536 SER A C 1
ATOM 4408 O O . SER A 1 536 ? 12.746 11.467 -47.963 1.00 26.19 536 SER A O 1
ATOM 4410 N N . CYS A 1 537 ? 12.958 9.673 -46.630 1.00 29.09 537 CYS A N 1
ATOM 4411 C CA . CYS A 1 537 ? 14.105 9.139 -47.355 1.00 29.09 537 CYS A CA 1
ATOM 4412 C C . CYS A 1 537 ? 13.639 8.717 -48.756 1.00 29.09 537 CYS A C 1
ATOM 4414 O O . CYS A 1 537 ? 12.787 7.837 -48.905 1.00 29.09 537 CYS A O 1
ATOM 4416 N N . ARG A 1 538 ? 14.197 9.358 -49.788 1.00 31.06 538 ARG A N 1
ATOM 4417 C CA . ARG A 1 538 ? 14.067 8.961 -51.195 1.00 31.06 538 ARG A CA 1
ATOM 4418 C C . ARG A 1 538 ? 14.848 7.663 -51.434 1.00 31.06 538 ARG A C 1
ATOM 4420 O O . ARG A 1 538 ? 15.890 7.675 -52.070 1.00 31.06 538 ARG A O 1
ATOM 4427 N N . ALA A 1 539 ? 14.371 6.541 -50.906 1.00 30.05 539 ALA A N 1
ATOM 4428 C CA . ALA A 1 539 ? 14.973 5.232 -51.145 1.00 30.05 539 ALA A CA 1
ATOM 4429 C C . ALA A 1 539 ? 14.127 4.447 -52.156 1.00 30.05 539 ALA A C 1
ATOM 4431 O O . ALA A 1 539 ? 13.411 3.510 -51.810 1.00 30.05 539 ALA A O 1
ATOM 4432 N N . THR A 1 540 ? 14.178 4.857 -53.423 1.00 29.84 540 THR A N 1
ATOM 4433 C CA . THR A 1 540 ? 13.805 3.980 -54.538 1.00 29.84 540 THR A CA 1
ATOM 4434 C C . THR A 1 540 ? 15.014 3.113 -54.877 1.00 29.84 540 THR A C 1
ATOM 4436 O O . THR A 1 540 ? 16.038 3.634 -55.304 1.00 29.84 540 THR A O 1
ATOM 4439 N N . GLU A 1 541 ? 14.877 1.803 -54.663 1.00 36.44 541 GLU A N 1
ATOM 4440 C CA . GLU A 1 541 ? 15.747 0.751 -55.216 1.00 36.44 541 GLU A CA 1
ATOM 4441 C C . GLU A 1 541 ? 17.248 0.831 -54.861 1.00 36.44 541 GLU A C 1
ATOM 4443 O O . GLU A 1 541 ? 18.104 0.644 -55.723 1.00 36.44 541 GLU A O 1
ATOM 4448 N N . LEU A 1 542 ? 17.595 1.030 -53.582 1.00 35.34 542 LEU A N 1
ATOM 4449 C CA . LEU A 1 542 ? 18.940 0.702 -53.085 1.00 35.34 542 LEU A CA 1
ATOM 4450 C C . LEU A 1 542 ? 18.946 -0.590 -52.256 1.00 35.34 542 LEU A C 1
ATOM 4452 O O . LEU A 1 542 ? 18.037 -0.850 -51.466 1.00 35.34 542 LEU A O 1
ATOM 4456 N N . ILE A 1 543 ? 20.005 -1.372 -52.480 1.00 44.94 543 ILE A N 1
ATOM 4457 C CA . ILE A 1 543 ? 20.353 -2.676 -51.900 1.00 44.94 543 ILE A CA 1
ATOM 4458 C C . ILE A 1 543 ? 20.024 -2.704 -50.401 1.00 44.94 543 ILE A C 1
ATOM 4460 O O . ILE A 1 543 ? 20.416 -1.808 -49.654 1.00 44.94 543 ILE A O 1
ATOM 4464 N N . ALA A 1 544 ? 19.312 -3.741 -49.952 1.00 43.16 544 ALA A N 1
ATOM 4465 C CA . ALA A 1 544 ? 18.834 -3.874 -48.572 1.00 43.16 544 ALA A CA 1
ATOM 4466 C C . ALA A 1 544 ? 19.941 -3.690 -47.512 1.00 43.16 544 ALA A C 1
ATOM 4468 O O . ALA A 1 544 ? 19.675 -3.163 -46.435 1.00 43.16 544 ALA A O 1
ATOM 4469 N N . GLU A 1 545 ? 21.181 -4.049 -47.849 1.00 45.66 545 GLU A N 1
ATOM 4470 C CA . GLU A 1 545 ? 22.391 -3.902 -47.032 1.00 45.66 545 GLU A CA 1
ATOM 4471 C C . GLU A 1 545 ? 22.716 -2.435 -46.687 1.00 45.66 545 GLU A C 1
ATOM 4473 O O . GLU A 1 545 ? 23.038 -2.121 -45.540 1.00 45.66 545 GLU A O 1
ATOM 4478 N N . VAL A 1 546 ? 22.565 -1.517 -47.652 1.00 47.72 546 VAL A N 1
ATOM 4479 C CA . VAL A 1 546 ? 22.821 -0.075 -47.476 1.00 47.72 546 VAL A CA 1
ATOM 4480 C C . VAL A 1 546 ? 21.746 0.560 -46.591 1.00 47.72 546 VAL A C 1
ATOM 4482 O O . VAL A 1 546 ? 22.047 1.443 -45.792 1.00 47.72 546 VAL A O 1
ATOM 4485 N N . ASN A 1 547 ? 20.506 0.064 -46.658 1.00 49.53 547 ASN A N 1
ATOM 4486 C CA . ASN A 1 547 ? 19.387 0.598 -45.879 1.00 49.53 547 ASN A CA 1
ATOM 4487 C C . ASN A 1 547 ? 19.498 0.271 -44.382 1.00 49.53 547 ASN A C 1
ATOM 4489 O O . ASN A 1 547 ? 19.236 1.142 -43.558 1.00 49.53 547 ASN A O 1
ATOM 4493 N N . VAL A 1 548 ? 19.935 -0.938 -44.003 1.00 49.69 548 VAL A N 1
ATOM 4494 C CA . VAL A 1 548 ? 20.151 -1.297 -42.582 1.00 49.69 548 VAL A CA 1
ATOM 4495 C C . VAL A 1 548 ? 21.204 -0.396 -41.943 1.00 49.69 548 VAL A C 1
ATOM 4497 O O . VAL A 1 548 ? 21.034 0.088 -40.822 1.00 49.69 548 VAL A O 1
ATOM 4500 N N . LEU A 1 549 ? 22.280 -0.150 -42.686 1.00 54.41 549 LEU A N 1
ATOM 4501 C CA . LEU A 1 549 ? 23.452 0.579 -42.230 1.00 54.41 549 LEU A CA 1
ATOM 4502 C C . LEU A 1 549 ? 23.221 2.094 -42.211 1.00 54.41 549 LEU A C 1
ATOM 4504 O O . LEU A 1 549 ? 23.586 2.766 -41.248 1.00 54.41 549 LEU A O 1
ATOM 4508 N N . ALA A 1 550 ? 22.517 2.618 -43.216 1.00 50.97 550 ALA A N 1
ATOM 4509 C CA . ALA A 1 550 ? 22.002 3.981 -43.228 1.00 50.97 550 ALA A CA 1
ATOM 4510 C C . ALA A 1 550 ? 21.029 4.225 -42.063 1.00 50.97 550 ALA A C 1
ATOM 4512 O O . ALA A 1 550 ? 21.172 5.214 -41.349 1.00 50.97 550 ALA A O 1
ATOM 4513 N N . CYS A 1 551 ? 20.089 3.307 -41.798 1.00 49.38 551 CYS A N 1
ATOM 4514 C CA . CYS A 1 551 ? 19.177 3.411 -40.654 1.00 49.38 551 CYS A CA 1
ATOM 4515 C C . CYS A 1 551 ? 19.911 3.357 -39.303 1.00 49.38 551 CYS A C 1
ATOM 4517 O O . CYS A 1 551 ? 19.525 4.064 -38.372 1.00 49.38 551 CYS A O 1
ATOM 4519 N N . TYR A 1 552 ? 20.974 2.555 -39.191 1.00 55.84 552 TYR A N 1
ATOM 4520 C CA . TYR A 1 552 ? 21.828 2.495 -38.004 1.00 55.84 552 TYR A CA 1
ATOM 4521 C C . TYR A 1 552 ? 22.574 3.821 -37.761 1.00 55.84 552 TYR A C 1
ATOM 4523 O O . TYR A 1 552 ? 22.564 4.347 -36.647 1.00 55.84 552 TYR A O 1
ATOM 4531 N N . MET A 1 553 ? 23.156 4.403 -38.814 1.00 52.62 553 MET A N 1
ATOM 4532 C CA . MET A 1 553 ? 23.928 5.650 -38.740 1.00 52.62 553 MET A CA 1
ATOM 4533 C C . MET A 1 553 ? 23.057 6.900 -38.558 1.00 52.62 553 MET A C 1
ATOM 4535 O O . MET A 1 553 ? 23.436 7.800 -37.809 1.00 52.62 553 MET A O 1
ATOM 4539 N N . LEU A 1 554 ? 21.884 6.953 -39.199 1.00 49.06 554 LEU A N 1
ATOM 4540 C CA . LEU A 1 554 ? 20.926 8.060 -39.074 1.00 49.06 554 LEU A CA 1
ATOM 4541 C C . LEU A 1 554 ? 20.140 8.022 -37.751 1.00 49.06 554 LEU A C 1
ATOM 4543 O O . LEU A 1 554 ? 19.653 9.054 -37.296 1.00 49.06 554 LEU A O 1
ATOM 4547 N N . GLY A 1 555 ? 20.008 6.848 -37.122 1.00 50.50 555 GLY A N 1
ATOM 4548 C CA . GLY A 1 555 ? 19.266 6.680 -35.868 1.00 50.50 555 GLY A CA 1
ATOM 4549 C C . GLY A 1 555 ? 20.064 6.959 -34.585 1.00 50.50 555 GLY A C 1
ATOM 4550 O O . GLY A 1 555 ? 19.458 7.245 -33.551 1.00 50.50 555 GLY A O 1
ATOM 4551 N N . LEU A 1 556 ? 21.400 6.858 -34.614 1.00 49.09 556 LEU A N 1
ATOM 4552 C CA . LEU A 1 556 ? 22.248 6.860 -33.404 1.00 49.09 556 LEU A CA 1
ATOM 4553 C C . LEU A 1 556 ? 23.168 8.083 -33.266 1.00 49.09 556 LEU A C 1
ATOM 4555 O O . LEU A 1 556 ? 23.573 8.422 -32.148 1.00 49.09 556 LEU A O 1
ATOM 4559 N N . PHE A 1 557 ? 23.474 8.755 -34.373 1.00 52.50 557 PHE A N 1
ATOM 4560 C CA . PHE A 1 557 ? 24.430 9.858 -34.448 1.00 52.50 557 PHE A CA 1
ATOM 4561 C C . PHE A 1 557 ? 23.811 11.065 -35.158 1.00 52.50 557 PHE A C 1
ATOM 4563 O O . PHE A 1 557 ? 22.857 10.938 -35.922 1.00 52.50 557 PHE A O 1
ATOM 4570 N N . ASP A 1 558 ? 24.340 12.257 -34.897 1.00 55.97 558 ASP A N 1
ATOM 4571 C CA . ASP A 1 558 ? 24.018 13.430 -35.703 1.00 55.97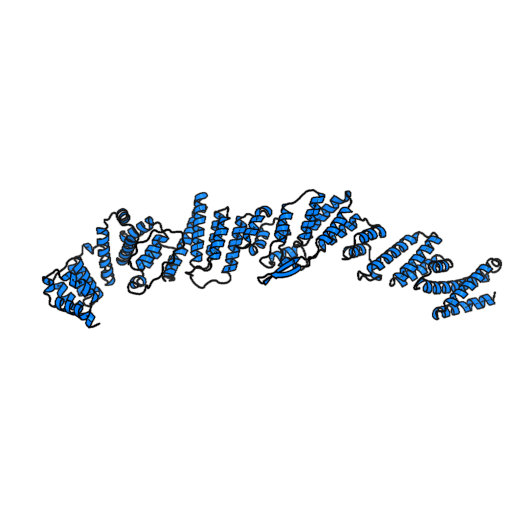 558 ASP A CA 1
ATOM 4572 C C . ASP A 1 558 ? 24.524 13.232 -37.138 1.00 55.97 558 ASP A C 1
ATOM 4574 O O . ASP A 1 558 ? 25.626 12.723 -37.357 1.00 55.97 558 ASP A O 1
ATOM 4578 N N . SER A 1 559 ? 23.719 13.668 -38.113 1.00 56.84 559 SER A N 1
ATOM 4579 C CA . SER A 1 559 ? 24.009 13.526 -39.549 1.00 56.84 559 SER A CA 1
ATOM 4580 C C . SER A 1 559 ? 25.434 13.983 -39.910 1.00 56.84 559 SER A C 1
ATOM 4582 O O . SER A 1 559 ? 26.114 13.345 -40.707 1.00 56.84 559 SER A O 1
ATOM 4584 N N . HIS A 1 560 ? 25.941 15.018 -39.233 1.00 60.75 560 HIS A N 1
ATOM 4585 C CA . HIS A 1 560 ? 27.250 15.612 -39.493 1.00 60.75 560 HIS A CA 1
ATOM 4586 C C . HIS A 1 560 ? 28.435 14.781 -38.967 1.00 60.75 560 HIS A C 1
ATOM 4588 O O . HIS A 1 560 ? 29.444 14.649 -39.660 1.00 60.75 560 HIS A O 1
ATOM 4594 N N . THR A 1 561 ? 28.337 14.203 -37.765 1.00 62.91 561 THR A N 1
ATOM 4595 C CA . THR A 1 561 ? 29.387 13.324 -37.216 1.00 62.91 561 THR A CA 1
ATOM 4596 C C . THR A 1 561 ? 29.412 11.981 -37.941 1.00 62.91 561 THR A C 1
ATOM 4598 O O . THR A 1 561 ? 30.493 11.489 -38.261 1.00 62.91 561 THR A O 1
ATOM 4601 N N . SER A 1 562 ? 28.241 11.432 -38.284 1.00 62.53 562 SER A N 1
ATOM 4602 C CA . SER A 1 562 ? 28.129 10.243 -39.142 1.00 62.53 562 SER A CA 1
ATOM 4603 C C . SER A 1 562 ? 28.776 10.459 -40.502 1.00 62.53 562 SER A C 1
ATOM 4605 O O . SER A 1 562 ? 29.547 9.617 -40.961 1.00 62.53 562 SER A O 1
ATOM 4607 N N . ALA A 1 563 ? 28.488 11.603 -41.127 1.00 64.56 563 ALA A N 1
ATOM 4608 C CA . ALA A 1 563 ? 29.069 11.981 -42.405 1.00 64.56 563 ALA A CA 1
ATOM 4609 C C . ALA A 1 563 ? 30.592 12.081 -42.317 1.00 64.56 563 ALA A C 1
ATOM 4611 O O . ALA A 1 563 ? 31.288 11.481 -43.128 1.00 64.56 563 ALA A O 1
ATOM 4612 N N . ASN A 1 564 ? 31.115 12.776 -41.304 1.00 68.94 564 ASN A N 1
ATOM 4613 C CA . ASN A 1 564 ? 32.555 12.940 -41.123 1.00 68.94 564 ASN A CA 1
ATOM 4614 C C . ASN A 1 564 ? 33.265 11.599 -40.896 1.00 68.94 564 ASN A C 1
ATOM 4616 O O . ASN A 1 564 ? 34.298 11.360 -41.509 1.00 68.94 564 ASN A O 1
ATOM 4620 N N . TYR A 1 565 ? 32.693 10.704 -40.086 1.00 68.50 565 TYR A N 1
ATOM 4621 C CA . TYR A 1 565 ? 33.252 9.367 -39.872 1.00 68.50 565 TYR A CA 1
ATOM 4622 C C . TYR A 1 565 ? 33.285 8.539 -41.166 1.00 68.50 565 TYR A C 1
ATOM 4624 O O . TYR A 1 565 ? 34.301 7.926 -41.485 1.00 68.50 565 TYR A O 1
ATOM 4632 N N . LEU A 1 566 ? 32.201 8.556 -41.951 1.00 69.00 566 LEU A N 1
ATOM 4633 C CA . LEU A 1 566 ? 32.153 7.876 -43.250 1.00 69.00 566 LEU A CA 1
ATOM 4634 C C . LEU A 1 566 ? 33.129 8.494 -44.258 1.00 69.00 566 LEU A C 1
ATOM 4636 O O . LEU A 1 566 ? 33.764 7.764 -45.010 1.00 69.00 566 LEU A O 1
ATOM 4640 N N . ILE A 1 567 ? 33.295 9.817 -44.258 1.00 71.69 567 ILE A N 1
ATOM 4641 C CA . ILE A 1 567 ? 34.274 10.516 -45.101 1.00 71.69 567 ILE A CA 1
ATOM 4642 C C . ILE A 1 567 ? 35.694 10.092 -44.730 1.00 71.69 567 ILE A C 1
ATOM 4644 O O . ILE A 1 567 ? 36.471 9.774 -45.627 1.00 71.69 567 ILE A O 1
ATOM 4648 N N . THR A 1 568 ? 36.022 10.014 -43.439 1.00 71.75 568 THR A N 1
ATOM 4649 C CA . THR A 1 568 ? 37.302 9.464 -42.976 1.00 71.75 568 THR A CA 1
ATOM 4650 C C . THR A 1 568 ? 37.468 8.018 -43.445 1.00 71.75 568 THR A C 1
ATOM 4652 O O . THR A 1 568 ? 38.492 7.669 -44.011 1.00 71.75 568 THR A O 1
ATOM 4655 N N . LEU A 1 569 ? 36.438 7.183 -43.324 1.00 70.00 569 LEU A N 1
ATOM 4656 C CA . LEU A 1 569 ? 36.516 5.775 -43.720 1.00 70.00 569 LEU A CA 1
ATOM 4657 C C . LEU A 1 569 ? 36.661 5.570 -45.244 1.00 70.00 569 LEU A C 1
ATOM 4659 O O . LEU A 1 569 ? 37.250 4.584 -45.686 1.00 70.00 569 LEU A O 1
ATOM 4663 N N . VAL A 1 570 ? 36.135 6.493 -46.053 1.00 69.19 570 VAL A N 1
ATOM 4664 C CA . VAL A 1 570 ? 36.206 6.449 -47.523 1.00 69.19 570 VAL A CA 1
ATOM 4665 C C . VAL A 1 570 ? 37.499 7.068 -48.061 1.00 69.19 570 VAL A C 1
ATOM 4667 O O . VAL A 1 570 ? 38.071 6.530 -49.010 1.00 69.19 570 VAL A O 1
ATOM 4670 N N . PHE A 1 571 ? 37.938 8.198 -47.499 1.00 70.38 571 PHE A N 1
ATOM 4671 C CA . PHE A 1 571 ? 38.986 9.047 -48.078 1.00 70.38 571 PHE A CA 1
ATOM 4672 C C . PHE A 1 571 ? 40.268 9.153 -47.242 1.00 70.38 571 PHE A C 1
ATOM 4674 O O . PHE A 1 571 ? 41.258 9.669 -47.763 1.00 70.38 571 PHE A O 1
ATOM 4681 N N . ASP A 1 572 ? 40.279 8.716 -45.980 1.00 64.25 572 ASP A N 1
ATOM 4682 C CA . ASP A 1 572 ? 41.488 8.721 -45.157 1.00 64.25 572 ASP A CA 1
ATOM 4683 C C . ASP A 1 572 ? 42.322 7.460 -45.436 1.00 64.25 572 ASP A C 1
ATOM 4685 O O . ASP A 1 572 ? 41.884 6.322 -45.262 1.00 64.25 572 ASP A O 1
ATOM 4689 N N . ASN A 1 573 ? 43.544 7.685 -45.913 1.00 52.84 573 ASN A N 1
ATOM 4690 C CA . ASN A 1 573 ? 44.480 6.651 -46.354 1.00 52.84 573 ASN A CA 1
ATOM 4691 C C . ASN A 1 573 ? 45.448 6.209 -45.246 1.00 52.84 573 ASN A C 1
ATOM 4693 O O . ASN A 1 573 ? 46.394 5.469 -45.509 1.00 52.84 573 ASN A O 1
ATOM 4697 N N . SER A 1 574 ? 45.252 6.686 -44.016 1.00 49.16 574 SER A N 1
ATOM 4698 C CA . SER A 1 574 ? 46.183 6.471 -42.904 1.00 49.16 574 SER A CA 1
ATOM 4699 C C . SER A 1 574 ? 46.229 5.030 -42.374 1.00 49.16 574 SER A C 1
ATOM 4701 O O . SER A 1 574 ? 47.211 4.664 -41.728 1.00 49.16 574 SER A O 1
ATOM 4703 N N . GLU A 1 575 ? 45.252 4.178 -42.703 1.00 43.62 575 GLU A N 1
ATOM 4704 C CA . GLU A 1 575 ? 45.293 2.749 -42.384 1.00 43.62 575 GLU A CA 1
ATOM 4705 C C . GLU A 1 575 ? 45.231 1.878 -43.652 1.00 43.62 575 GLU A C 1
ATOM 4707 O O . GLU A 1 575 ? 44.184 1.730 -44.283 1.00 43.62 575 GLU A O 1
ATOM 4712 N N . GLU A 1 576 ? 46.332 1.188 -43.971 1.00 49.16 576 GLU A N 1
ATOM 4713 C CA . GLU A 1 576 ? 46.430 0.096 -44.967 1.00 49.16 576 GLU A CA 1
ATOM 4714 C C . GLU A 1 576 ? 45.498 -1.111 -44.675 1.00 49.16 576 GLU A C 1
ATOM 4716 O O . GLU A 1 576 ? 45.633 -2.174 -45.277 1.00 49.16 576 GLU A O 1
ATOM 4721 N N . ARG A 1 577 ? 44.558 -0.990 -43.730 1.00 49.38 577 ARG A N 1
ATOM 4722 C CA . ARG A 1 577 ? 43.733 -2.091 -43.217 1.00 49.38 577 ARG A CA 1
ATOM 4723 C C . ARG A 1 577 ? 42.412 -2.293 -43.957 1.00 49.38 577 ARG A C 1
ATOM 4725 O O . ARG A 1 577 ? 41.892 -3.402 -43.935 1.00 49.38 577 ARG A O 1
ATOM 4732 N N . LEU A 1 578 ? 41.862 -1.264 -44.603 1.00 58.78 578 LEU A N 1
ATOM 4733 C CA . LEU A 1 578 ? 40.496 -1.316 -45.141 1.00 58.78 578 LEU A CA 1
ATOM 4734 C C . LEU A 1 578 ? 40.477 -1.692 -46.629 1.00 58.78 578 LEU A C 1
ATOM 4736 O O . LEU A 1 578 ? 40.976 -0.948 -47.474 1.00 58.78 578 LEU A O 1
ATOM 4740 N N . GLY A 1 579 ? 39.855 -2.832 -46.951 1.00 65.19 579 GLY A N 1
ATOM 4741 C CA . GLY A 1 579 ? 39.694 -3.318 -48.326 1.00 65.19 579 GLY A CA 1
ATOM 4742 C C . GLY A 1 579 ? 38.817 -2.406 -49.196 1.00 65.19 579 GLY A C 1
ATOM 4743 O O . GLY A 1 579 ? 37.918 -1.718 -48.703 1.00 65.19 579 GLY A O 1
ATOM 4744 N N . SER A 1 580 ? 39.034 -2.425 -50.514 1.00 66.38 580 SER A N 1
ATOM 4745 C CA . SER A 1 580 ? 38.337 -1.537 -51.460 1.00 66.38 580 SER A CA 1
ATOM 4746 C C . SER A 1 580 ? 36.807 -1.701 -51.449 1.00 66.38 580 SER A C 1
ATOM 4748 O O . SER A 1 580 ? 36.073 -0.724 -51.608 1.00 66.38 580 SER A O 1
ATOM 4750 N N . GLY A 1 581 ? 36.312 -2.908 -51.154 1.00 63.72 581 GLY A N 1
ATOM 4751 C CA . GLY A 1 581 ? 34.883 -3.181 -50.984 1.00 63.72 581 GLY A CA 1
ATOM 4752 C C . GLY A 1 581 ? 34.253 -2.486 -49.770 1.00 63.72 581 GLY A C 1
ATOM 4753 O O . GLY A 1 581 ? 33.098 -2.070 -49.841 1.00 63.72 581 GLY A O 1
ATOM 4754 N N . VAL A 1 582 ? 35.001 -2.305 -48.675 1.00 65.88 582 VAL A N 1
ATOM 4755 C CA . VAL A 1 582 ? 34.523 -1.583 -47.481 1.00 65.88 582 VAL A CA 1
ATOM 4756 C C . VAL A 1 582 ? 34.380 -0.093 -47.796 1.00 65.88 582 VAL A C 1
ATOM 4758 O O . VAL A 1 582 ? 33.333 0.496 -47.526 1.00 65.88 582 VAL A O 1
ATOM 4761 N N . ARG A 1 583 ? 35.379 0.491 -48.474 1.00 70.94 583 ARG A N 1
ATOM 4762 C CA . ARG A 1 583 ? 35.338 1.888 -48.942 1.00 70.94 583 ARG A CA 1
ATOM 4763 C C . ARG A 1 583 ? 34.186 2.126 -49.924 1.00 70.94 583 ARG A C 1
ATOM 4765 O O . ARG A 1 583 ? 33.505 3.143 -49.832 1.00 70.94 583 ARG A O 1
ATOM 4772 N N . LEU A 1 584 ? 33.921 1.174 -50.825 1.00 68.50 584 LEU A N 1
ATOM 4773 C CA . LEU A 1 584 ? 32.796 1.247 -51.761 1.00 68.50 584 LEU A CA 1
ATOM 4774 C C . LEU A 1 584 ? 31.444 1.302 -51.040 1.00 68.50 584 LEU A C 1
ATOM 4776 O O . LEU A 1 584 ? 30.621 2.164 -51.350 1.00 68.50 584 LEU A O 1
ATOM 4780 N N . ARG A 1 585 ? 31.216 0.401 -50.078 1.00 66.12 585 ARG A N 1
ATOM 4781 C CA . ARG A 1 585 ? 29.961 0.344 -49.314 1.00 66.12 585 ARG A CA 1
ATOM 4782 C C . ARG A 1 585 ? 29.764 1.590 -48.456 1.00 66.12 585 ARG A C 1
ATOM 4784 O O . ARG A 1 585 ? 28.665 2.138 -48.419 1.00 66.12 585 ARG A O 1
ATOM 4791 N N . ALA A 1 586 ? 30.827 2.066 -47.813 1.00 67.94 586 ALA A N 1
ATOM 4792 C CA . ALA A 1 586 ? 30.792 3.292 -47.027 1.00 67.94 586 ALA A CA 1
ATOM 4793 C C . ALA A 1 586 ? 30.459 4.515 -47.889 1.00 67.94 586 ALA A C 1
ATOM 4795 O O . ALA A 1 586 ? 29.636 5.340 -47.494 1.00 67.94 586 ALA A O 1
ATOM 4796 N N . LEU A 1 587 ? 31.012 4.585 -49.104 1.00 70.06 587 LEU A N 1
ATOM 4797 C CA . LEU A 1 587 ? 30.694 5.637 -50.063 1.00 70.06 587 LEU A CA 1
ATOM 4798 C C . LEU A 1 587 ? 29.249 5.537 -50.576 1.00 70.06 587 LEU A C 1
ATOM 4800 O O . LEU A 1 587 ? 28.568 6.551 -50.683 1.00 70.06 587 LEU A O 1
ATOM 4804 N N . GLN A 1 588 ? 28.750 4.329 -50.849 1.00 67.75 588 GLN A N 1
ATOM 4805 C CA . GLN A 1 588 ? 27.346 4.114 -51.217 1.00 67.75 588 GLN A CA 1
ATOM 4806 C C . GLN A 1 588 ? 26.388 4.546 -50.097 1.00 67.75 588 GLN A C 1
ATOM 4808 O O . GLN A 1 588 ? 25.381 5.190 -50.381 1.00 67.75 588 GLN A O 1
ATOM 4813 N N . CYS A 1 589 ? 26.720 4.263 -48.833 1.00 65.50 589 CYS A N 1
ATOM 4814 C CA . CYS A 1 589 ? 25.954 4.735 -47.678 1.00 65.50 589 CYS A CA 1
ATOM 4815 C C . CYS A 1 589 ? 26.002 6.261 -47.551 1.00 65.50 589 CYS A C 1
ATOM 4817 O O . CYS A 1 589 ? 24.969 6.883 -47.323 1.00 65.50 589 CYS A O 1
ATOM 4819 N N . LEU A 1 590 ? 27.173 6.874 -47.735 1.00 67.44 590 LEU A N 1
ATOM 4820 C CA . LEU A 1 590 ? 27.353 8.327 -47.689 1.00 67.44 590 LEU A CA 1
ATOM 4821 C C . LEU A 1 590 ? 26.495 9.039 -48.750 1.00 67.44 590 LEU A C 1
ATOM 4823 O O . LEU A 1 590 ? 25.782 9.985 -48.429 1.00 67.44 590 LEU A O 1
ATOM 4827 N N . VAL A 1 591 ? 26.507 8.541 -49.991 1.00 66.12 591 VAL A N 1
ATOM 4828 C CA . VAL A 1 591 ? 25.715 9.094 -51.107 1.00 66.12 591 VAL A CA 1
ATOM 4829 C C . VAL A 1 591 ? 24.212 8.885 -50.895 1.00 66.12 591 VAL A C 1
ATOM 4831 O O . VAL A 1 591 ? 23.415 9.732 -51.278 1.00 66.12 591 VAL A O 1
ATOM 4834 N N . ALA A 1 592 ? 23.806 7.779 -50.267 1.00 62.03 592 ALA A N 1
ATOM 4835 C CA . ALA A 1 592 ? 22.396 7.497 -49.999 1.00 62.03 592 ALA A CA 1
ATOM 4836 C C . ALA A 1 592 ? 21.809 8.296 -48.819 1.00 62.03 592 ALA A C 1
ATOM 4838 O O . ALA A 1 592 ? 20.590 8.433 -48.725 1.00 62.03 592 ALA A O 1
ATOM 4839 N N . THR A 1 593 ? 22.649 8.781 -47.898 1.00 58.19 593 THR A N 1
ATOM 4840 C CA . THR A 1 593 ? 22.208 9.393 -46.631 1.00 58.19 593 THR A CA 1
ATOM 4841 C C . THR A 1 593 ? 22.295 10.916 -46.603 1.00 58.19 593 THR A C 1
ATOM 4843 O O . THR A 1 593 ? 21.619 11.535 -45.782 1.00 58.19 593 THR A O 1
ATOM 4846 N N . ILE A 1 594 ? 23.104 11.527 -47.472 1.00 64.50 594 ILE A N 1
ATOM 4847 C CA . ILE A 1 594 ? 23.418 12.961 -47.444 1.00 64.50 594 ILE A CA 1
ATOM 4848 C C . ILE A 1 594 ? 22.940 13.627 -48.735 1.00 64.50 594 ILE A C 1
ATOM 4850 O O . ILE A 1 594 ? 23.120 13.087 -49.823 1.00 64.50 594 ILE A O 1
ATOM 4854 N N . GLU A 1 595 ? 22.355 14.822 -48.619 1.00 66.50 595 GLU A N 1
ATOM 4855 C CA . GLU A 1 595 ? 21.989 15.640 -49.778 1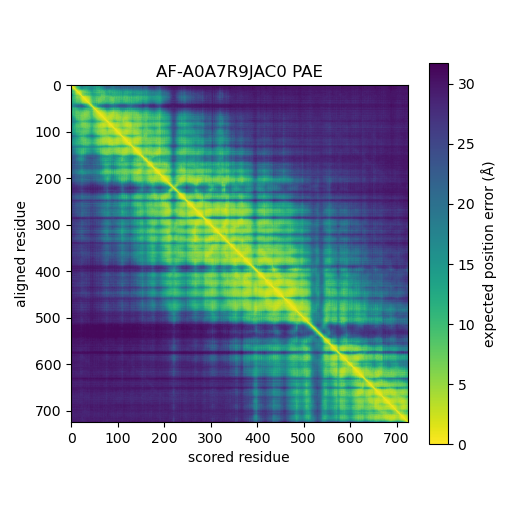.00 66.50 595 GLU A CA 1
ATOM 4856 C C . GLU A 1 595 ? 23.223 16.033 -50.604 1.00 66.50 595 GLU A C 1
ATOM 4858 O O . GLU A 1 595 ? 24.266 16.389 -50.052 1.00 66.50 595 GLU A O 1
ATOM 4863 N N . GLU A 1 596 ? 23.081 16.025 -51.929 1.00 65.31 596 GLU A N 1
ATOM 4864 C CA . GLU A 1 596 ? 24.144 16.324 -52.899 1.00 65.31 596 GLU A CA 1
ATOM 4865 C C . GLU A 1 596 ? 24.918 17.622 -52.567 1.00 65.31 596 GLU A C 1
ATOM 4867 O O . GLU A 1 596 ? 26.149 17.615 -52.518 1.00 65.31 596 GLU A O 1
ATOM 4872 N N . ASP A 1 597 ? 24.212 18.698 -52.199 1.00 61.91 597 ASP A N 1
ATOM 4873 C CA . ASP A 1 597 ? 24.802 20.000 -51.844 1.00 61.91 597 ASP A CA 1
ATOM 4874 C C . ASP A 1 597 ? 25.643 19.978 -50.554 1.00 61.91 597 ASP A C 1
ATOM 4876 O O . ASP A 1 597 ? 26.572 20.776 -50.381 1.00 61.91 597 ASP A O 1
ATOM 4880 N N . LEU A 1 598 ? 25.288 19.118 -49.596 1.00 64.56 598 LEU A N 1
ATOM 4881 C CA . LEU A 1 598 ? 26.021 18.959 -48.340 1.00 64.56 598 LEU A CA 1
ATOM 4882 C C . LEU A 1 598 ? 27.209 18.008 -48.532 1.00 64.56 598 LEU A C 1
ATOM 4884 O O . LEU A 1 598 ? 28.266 18.222 -47.942 1.00 64.56 598 LEU A O 1
ATOM 4888 N N . LEU A 1 599 ? 27.069 17.012 -49.408 1.00 69.31 599 LEU A N 1
ATOM 4889 C CA . LEU A 1 599 ? 28.129 16.073 -49.756 1.00 69.31 599 LEU A CA 1
ATOM 4890 C C . LEU A 1 599 ? 29.328 16.778 -50.408 1.00 69.31 599 LEU A C 1
ATOM 4892 O O . LEU A 1 599 ? 30.467 16.540 -49.998 1.00 69.31 599 LEU A O 1
ATOM 4896 N N . GLU A 1 600 ? 29.094 17.690 -51.357 1.00 72.88 600 GLU A N 1
ATOM 4897 C CA . GLU A 1 600 ? 30.170 18.477 -51.986 1.00 72.88 600 GLU A CA 1
ATOM 4898 C C . GLU A 1 600 ? 30.891 19.377 -50.972 1.00 72.88 600 GLU A C 1
ATOM 4900 O O . GLU A 1 600 ? 32.119 19.491 -50.988 1.00 72.88 600 GLU A O 1
ATOM 4905 N N . LYS A 1 601 ? 30.143 19.971 -50.032 1.00 68.19 601 LYS A N 1
ATOM 4906 C CA . LYS A 1 601 ? 30.703 20.831 -48.976 1.00 68.19 601 LYS A CA 1
ATOM 4907 C C . LYS A 1 601 ? 31.564 20.064 -47.977 1.00 68.19 601 LYS A C 1
ATOM 4909 O O . LYS A 1 601 ? 32.570 20.601 -47.527 1.00 68.19 601 LYS A O 1
ATOM 4914 N N . LEU A 1 602 ? 31.167 18.846 -47.608 1.00 65.81 602 LEU A N 1
ATOM 4915 C CA . LEU A 1 602 ? 31.882 18.044 -46.610 1.00 65.81 602 LEU A CA 1
ATOM 4916 C C . LEU A 1 602 ? 33.101 17.322 -47.188 1.00 65.81 602 LEU A C 1
ATOM 4918 O O . LEU A 1 602 ? 34.098 17.150 -46.494 1.00 65.81 602 LEU A O 1
ATOM 4922 N N . THR A 1 603 ? 33.030 16.903 -48.451 1.00 66.31 603 THR A N 1
ATOM 4923 C CA . THR A 1 603 ? 34.118 16.165 -49.113 1.00 66.31 603 THR A CA 1
ATOM 4924 C C . THR A 1 603 ? 35.104 17.070 -49.848 1.00 66.31 603 THR A C 1
ATOM 4926 O O . THR A 1 603 ? 36.197 16.615 -50.189 1.00 66.31 603 THR A O 1
ATOM 4929 N N . CYS A 1 604 ? 34.738 18.334 -50.103 1.00 67.19 604 CYS A N 1
ATOM 4930 C CA . CYS A 1 604 ? 35.483 19.270 -50.951 1.00 67.19 604 CYS A CA 1
ATOM 4931 C C . CYS A 1 604 ? 35.769 18.717 -52.365 1.00 67.19 604 CYS A C 1
ATOM 4933 O O . CYS A 1 604 ? 36.772 19.081 -52.981 1.00 67.19 604 CYS A O 1
ATOM 4935 N N . ARG A 1 605 ? 34.916 17.817 -52.875 1.00 71.50 605 ARG A N 1
ATOM 4936 C CA . ARG A 1 605 ? 35.016 17.181 -54.200 1.00 71.50 605 ARG A CA 1
ATOM 4937 C C . ARG A 1 605 ? 33.704 17.369 -54.958 1.00 71.50 605 ARG A C 1
ATOM 4939 O O . ARG A 1 605 ? 32.653 17.465 -54.331 1.00 71.50 605 ARG A O 1
ATOM 4946 N N . SER A 1 606 ? 33.757 17.408 -56.291 1.00 71.25 606 SER A N 1
ATOM 4947 C CA . SER A 1 606 ? 32.531 17.479 -57.094 1.00 71.25 606 SER A CA 1
ATOM 4948 C C . SER A 1 606 ? 31.798 16.136 -57.092 1.00 71.25 606 SER A C 1
ATOM 4950 O O . SER A 1 606 ? 32.432 15.079 -57.004 1.00 71.25 606 SER A O 1
ATOM 4952 N N . ILE A 1 607 ? 30.472 1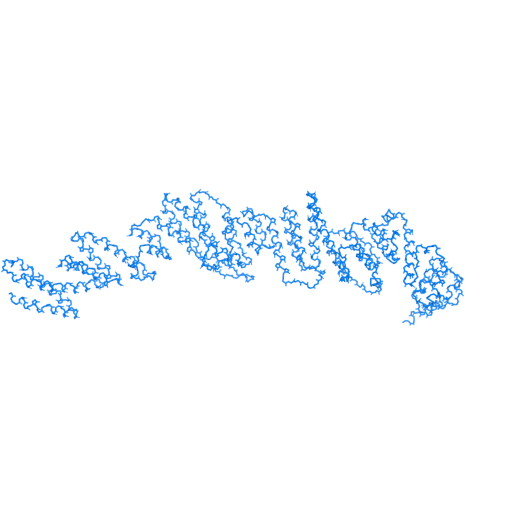6.143 -57.254 1.00 67.25 607 ILE A N 1
ATOM 4953 C CA . ILE A 1 607 ? 29.685 14.902 -57.401 1.00 67.25 607 ILE A CA 1
ATOM 4954 C C . ILE A 1 607 ? 30.225 14.034 -58.549 1.00 67.25 607 ILE A C 1
ATOM 4956 O O . ILE A 1 607 ? 30.269 12.810 -58.430 1.00 67.25 607 ILE A O 1
ATOM 4960 N N . ALA A 1 608 ? 30.705 14.648 -59.636 1.00 67.00 608 ALA A N 1
ATOM 4961 C CA . ALA A 1 608 ? 31.310 13.933 -60.758 1.00 67.00 608 ALA A CA 1
ATOM 4962 C C . ALA A 1 608 ? 32.564 13.144 -60.336 1.00 67.00 608 ALA A C 1
ATOM 4964 O O . ALA A 1 608 ? 32.668 11.957 -60.655 1.00 67.00 608 ALA A O 1
ATOM 4965 N N . ASP A 1 609 ? 33.455 13.763 -59.556 1.00 71.88 609 ASP A N 1
ATOM 4966 C CA . ASP A 1 609 ? 34.670 13.118 -59.042 1.00 71.88 609 ASP A CA 1
ATOM 4967 C C . ASP A 1 609 ? 34.333 12.002 -58.045 1.00 71.88 609 ASP A C 1
ATOM 4969 O O . ASP A 1 609 ? 34.975 10.951 -58.026 1.00 71.88 609 ASP A O 1
ATOM 4973 N N . ILE A 1 610 ? 33.297 12.203 -57.224 1.00 71.00 610 ILE A N 1
ATOM 4974 C CA . ILE A 1 610 ? 32.817 11.204 -56.262 1.00 71.00 610 ILE A CA 1
ATOM 4975 C C . ILE A 1 610 ? 32.247 9.984 -56.995 1.00 71.00 610 ILE A C 1
ATOM 4977 O O . ILE A 1 610 ? 32.568 8.848 -56.642 1.00 71.00 610 ILE A O 1
ATOM 4981 N N . MET A 1 611 ? 31.451 10.190 -58.047 1.00 68.06 611 MET A N 1
ATOM 4982 C CA . MET A 1 611 ? 30.913 9.104 -58.873 1.00 68.06 611 MET A CA 1
ATOM 4983 C C . MET A 1 611 ? 32.003 8.381 -59.674 1.00 68.06 611 MET A C 1
ATOM 4985 O O . MET A 1 611 ? 31.908 7.174 -59.904 1.00 68.06 611 MET A O 1
ATOM 4989 N N . GLU A 1 612 ? 33.037 9.089 -60.126 1.00 70.62 612 GLU A N 1
ATOM 4990 C CA . GLU A 1 612 ? 34.194 8.477 -60.782 1.00 70.62 612 GLU A CA 1
ATOM 4991 C C . GLU A 1 612 ? 35.018 7.639 -59.797 1.00 70.62 612 GLU A C 1
ATOM 4993 O O . GLU A 1 612 ? 35.370 6.492 -60.095 1.00 70.62 612 GLU A O 1
ATOM 4998 N N . TYR A 1 613 ? 35.238 8.153 -58.588 1.00 73.38 613 TYR A N 1
ATOM 4999 C CA . TYR A 1 613 ? 35.883 7.417 -57.507 1.00 73.38 613 TYR A CA 1
ATOM 5000 C C . TYR A 1 613 ? 35.075 6.180 -57.093 1.00 73.38 613 TYR A C 1
ATOM 5002 O O . TYR A 1 613 ? 35.638 5.095 -56.950 1.00 73.38 613 TYR A O 1
ATOM 5010 N N . GLN A 1 614 ? 33.746 6.293 -57.014 1.00 70.19 614 GLN A N 1
ATOM 5011 C CA . GLN A 1 614 ? 32.851 5.164 -56.765 1.00 70.19 614 GLN A CA 1
ATOM 5012 C C . GLN A 1 614 ? 33.012 4.068 -57.826 1.00 70.19 614 GLN A C 1
ATOM 5014 O O . GLN A 1 614 ? 33.123 2.895 -57.484 1.00 70.19 614 GLN A O 1
ATOM 5019 N N . LYS A 1 615 ? 33.080 4.427 -59.114 1.00 69.88 615 LYS A N 1
ATOM 5020 C CA . LYS A 1 615 ? 33.315 3.458 -60.200 1.00 69.88 615 LYS A CA 1
ATOM 5021 C C . LYS A 1 615 ? 34.688 2.800 -60.096 1.00 69.88 615 LYS A C 1
ATOM 5023 O O . LYS A 1 615 ? 34.792 1.594 -60.302 1.00 69.88 615 LYS A O 1
ATOM 5028 N N . CYS A 1 616 ? 35.720 3.559 -59.732 1.00 72.88 616 CYS A N 1
ATOM 5029 C CA . CYS A 1 616 ? 37.046 3.001 -59.469 1.00 72.88 616 CYS A CA 1
ATOM 5030 C C . CYS A 1 616 ? 37.000 1.972 -58.330 1.00 72.88 616 CYS A C 1
ATOM 5032 O O . CYS A 1 616 ? 37.545 0.883 -58.486 1.00 72.88 616 CYS A O 1
ATOM 5034 N N . LEU A 1 617 ? 36.288 2.278 -57.240 1.00 68.62 617 LEU A N 1
ATOM 5035 C CA . LEU A 1 617 ? 36.096 1.374 -56.105 1.00 68.62 617 LEU A CA 1
ATOM 5036 C C . LEU A 1 617 ? 35.285 0.112 -56.454 1.00 68.62 617 LEU A C 1
ATOM 5038 O O . LEU A 1 617 ? 35.568 -0.960 -55.926 1.00 68.62 617 LEU A O 1
ATOM 5042 N N . ILE A 1 618 ? 34.310 0.202 -57.369 1.00 68.75 618 ILE A N 1
ATOM 5043 C CA . ILE A 1 618 ? 33.588 -0.973 -57.897 1.00 68.75 618 ILE A CA 1
ATOM 5044 C C . ILE A 1 618 ? 34.566 -1.924 -58.587 1.00 68.75 618 ILE A C 1
ATOM 5046 O O . ILE A 1 618 ? 34.573 -3.122 -58.299 1.00 68.75 618 ILE A O 1
ATOM 5050 N N . PHE A 1 619 ? 35.410 -1.397 -59.476 1.00 70.00 619 PHE A N 1
ATOM 5051 C CA . PHE A 1 619 ? 36.365 -2.222 -60.208 1.00 70.00 619 PHE A CA 1
ATOM 5052 C C . PHE A 1 619 ? 37.443 -2.807 -59.297 1.00 70.00 619 PHE A C 1
ATOM 5054 O O . PHE A 1 619 ? 37.739 -3.994 -59.416 1.00 70.00 619 PHE A O 1
ATOM 5061 N N . THR A 1 620 ? 37.998 -2.034 -58.362 1.00 70.69 620 THR A N 1
ATOM 5062 C CA . THR A 1 620 ? 38.992 -2.557 -57.412 1.00 70.69 620 THR A CA 1
ATOM 5063 C C . THR A 1 620 ? 38.391 -3.600 -56.474 1.00 70.69 620 THR A C 1
ATOM 5065 O O . THR A 1 620 ? 39.008 -4.640 -56.276 1.00 70.69 620 THR A O 1
ATOM 5068 N N . SER A 1 621 ? 37.147 -3.428 -56.013 1.00 68.62 621 SER A N 1
ATOM 5069 C CA . SER A 1 621 ? 36.463 -4.443 -55.199 1.00 68.62 621 SER A CA 1
ATOM 5070 C C . SER A 1 621 ? 36.225 -5.750 -55.954 1.00 68.62 621 SER A C 1
ATOM 5072 O O . SER A 1 621 ? 36.306 -6.826 -55.361 1.00 68.62 621 SER A O 1
ATOM 5074 N N . GLN A 1 622 ? 35.915 -5.682 -57.249 1.00 68.00 622 GLN A N 1
ATOM 5075 C CA . GLN A 1 622 ? 35.739 -6.870 -58.087 1.00 68.00 622 GLN A CA 1
ATOM 5076 C C . GLN A 1 622 ? 37.080 -7.547 -58.416 1.00 68.00 622 GLN A C 1
ATOM 5078 O O . GLN A 1 622 ? 37.135 -8.771 -58.523 1.00 68.00 622 GLN A O 1
ATOM 5083 N N . LEU A 1 623 ? 38.166 -6.776 -58.538 1.00 70.19 623 LEU A N 1
ATOM 5084 C CA . LEU A 1 623 ? 39.529 -7.296 -58.688 1.00 70.19 623 LEU A CA 1
ATOM 5085 C C . LEU A 1 623 ? 40.025 -7.981 -57.408 1.00 70.19 623 LEU A C 1
ATOM 5087 O O . LEU A 1 623 ? 40.559 -9.091 -57.484 1.00 70.19 623 LEU A O 1
ATOM 5091 N N . ASP A 1 624 ? 39.771 -7.380 -56.243 1.00 70.81 624 ASP A N 1
ATOM 5092 C CA . ASP A 1 624 ? 40.091 -7.954 -54.933 1.00 70.81 624 ASP A CA 1
ATOM 5093 C C . ASP A 1 624 ? 39.377 -9.303 -54.743 1.00 70.81 624 ASP A C 1
ATOM 5095 O O . ASP A 1 624 ? 39.993 -10.280 -54.316 1.00 70.81 624 ASP A O 1
ATOM 5099 N N . ALA A 1 625 ? 38.105 -9.406 -55.156 1.00 65.12 625 ALA A N 1
ATOM 5100 C CA . ALA A 1 625 ? 37.341 -10.658 -55.132 1.00 65.12 625 ALA A CA 1
ATOM 5101 C C . ALA A 1 625 ? 37.926 -11.755 -56.047 1.00 65.12 625 ALA A C 1
ATOM 5103 O O . ALA A 1 625 ? 37.719 -12.945 -55.809 1.00 65.12 625 ALA A O 1
ATOM 5104 N N . LEU A 1 626 ? 38.684 -11.371 -57.078 1.00 67.44 626 LEU A N 1
ATOM 5105 C CA . LEU A 1 626 ? 39.425 -12.275 -57.964 1.00 67.44 626 LEU A CA 1
ATOM 5106 C C . LEU A 1 626 ? 40.865 -12.538 -57.478 1.00 67.44 626 LEU A C 1
ATOM 5108 O O . LEU A 1 626 ? 41.644 -13.186 -58.184 1.00 67.44 626 LEU A O 1
ATOM 5112 N N . GLY A 1 627 ? 41.234 -12.055 -56.287 1.00 62.66 627 GLY A N 1
ATOM 5113 C CA . GLY A 1 627 ? 42.565 -12.212 -55.697 1.00 62.66 627 GLY A CA 1
ATOM 5114 C C . GLY A 1 627 ? 43.639 -11.329 -56.341 1.00 62.66 627 GLY A C 1
ATOM 5115 O O . GLY A 1 627 ? 44.825 -11.673 -56.304 1.00 62.66 627 GLY A O 1
ATOM 5116 N N . ILE A 1 628 ? 43.241 -10.228 -56.983 1.00 67.69 628 ILE A N 1
ATOM 5117 C CA . ILE A 1 628 ? 44.138 -9.265 -57.624 1.00 67.69 628 ILE A CA 1
ATOM 5118 C C . ILE A 1 628 ? 44.002 -7.926 -56.900 1.00 67.69 628 ILE A C 1
ATOM 5120 O O . ILE A 1 628 ? 43.101 -7.147 -57.184 1.00 67.69 628 ILE A O 1
ATOM 5124 N N . PHE A 1 629 ? 44.931 -7.660 -55.989 1.00 62.94 629 PHE A N 1
ATOM 5125 C CA . PHE A 1 629 ? 44.907 -6.460 -55.161 1.00 62.94 629 PHE A CA 1
ATOM 5126 C C . PHE A 1 629 ? 45.622 -5.305 -55.862 1.00 62.94 629 PHE A C 1
ATOM 5128 O O . PHE A 1 629 ? 46.825 -5.376 -56.117 1.00 62.94 629 PHE A O 1
ATOM 5135 N N . TYR A 1 630 ? 44.883 -4.238 -56.156 1.00 63.16 630 TYR A N 1
ATOM 5136 C CA . TYR A 1 630 ? 45.441 -2.953 -56.576 1.00 63.16 630 TYR A CA 1
ATOM 5137 C C . TYR A 1 630 ? 45.161 -1.925 -55.481 1.00 63.16 630 TYR A C 1
ATOM 5139 O O . TYR A 1 630 ? 44.003 -1.655 -55.171 1.00 63.16 630 TYR A O 1
ATOM 5147 N N . SER A 1 631 ? 46.212 -1.326 -54.914 1.00 57.66 631 SER A N 1
ATOM 5148 C CA . SER A 1 631 ? 46.065 -0.089 -54.140 1.00 57.66 631 SER A CA 1
ATOM 5149 C C . SER A 1 631 ? 45.798 1.094 -55.087 1.00 57.66 631 SER A C 1
ATOM 5151 O O . SER A 1 631 ? 45.607 0.895 -56.288 1.00 57.66 631 SER A O 1
ATOM 5153 N N . GLU A 1 632 ? 45.764 2.323 -54.562 1.00 54.28 632 GLU A N 1
ATOM 5154 C CA . GLU A 1 632 ? 45.410 3.615 -55.204 1.00 54.28 632 GLU A CA 1
ATOM 5155 C C . GLU A 1 632 ? 45.944 3.880 -56.631 1.00 54.28 632 GLU A C 1
ATOM 5157 O O . GLU A 1 632 ? 45.458 4.762 -57.330 1.00 54.28 632 GLU A O 1
ATOM 5162 N N . GLN A 1 633 ? 46.867 3.056 -57.117 1.00 58.84 633 GLN A N 1
ATOM 5163 C CA . GLN A 1 633 ? 47.385 3.008 -58.480 1.00 58.84 633 GLN A CA 1
ATOM 5164 C C . GLN A 1 633 ? 46.402 2.461 -59.530 1.00 58.84 633 GLN A C 1
ATOM 5166 O O . GLN A 1 633 ? 46.759 2.411 -60.707 1.00 58.84 633 GLN A O 1
ATOM 5171 N N . PHE A 1 634 ? 45.174 2.045 -59.179 1.00 65.75 634 PHE A N 1
ATOM 5172 C CA . PHE A 1 634 ? 44.220 1.576 -60.197 1.00 65.75 634 PHE A CA 1
ATOM 5173 C C . PHE A 1 634 ? 43.968 2.637 -61.272 1.00 65.75 634 PHE A C 1
ATOM 5175 O O . PHE A 1 634 ? 43.932 2.281 -62.446 1.00 65.75 634 PHE A O 1
ATOM 5182 N N . GLN A 1 635 ? 43.857 3.922 -60.915 1.00 62.28 635 GLN A N 1
ATOM 5183 C CA . GLN A 1 635 ? 43.653 5.009 -61.883 1.00 62.28 635 GLN A CA 1
ATOM 5184 C C . GLN A 1 635 ? 44.842 5.147 -62.850 1.00 62.28 635 GLN A C 1
ATOM 5186 O O . GLN A 1 635 ? 44.627 5.210 -64.061 1.00 62.28 635 GLN A O 1
ATOM 5191 N N . GLU A 1 636 ? 46.072 5.056 -62.339 1.00 62.81 636 GLU A N 1
ATOM 5192 C CA . GLU A 1 636 ? 47.331 5.202 -63.090 1.00 62.81 636 GLU A CA 1
ATOM 5193 C C . GLU A 1 636 ? 47.770 3.924 -63.832 1.00 62.81 636 GLU A C 1
ATOM 5195 O O . GLU A 1 636 ? 48.610 3.970 -64.732 1.00 62.81 636 GLU A O 1
ATOM 5200 N N . CYS A 1 637 ? 47.199 2.767 -63.487 1.00 67.06 637 CYS A N 1
ATOM 5201 C CA . CYS A 1 637 ? 47.568 1.484 -64.076 1.00 67.06 637 CYS A CA 1
ATOM 5202 C C . CYS A 1 637 ? 47.175 1.387 -65.561 1.00 67.06 637 CYS A C 1
ATOM 5204 O O . CYS A 1 637 ? 46.071 1.780 -65.966 1.00 67.06 637 CYS A O 1
ATOM 5206 N N . ASN A 1 638 ? 48.050 0.769 -66.365 1.00 69.75 638 ASN A N 1
ATOM 5207 C CA . ASN A 1 638 ? 47.740 0.407 -67.743 1.00 69.75 638 ASN A CA 1
ATOM 5208 C C . ASN A 1 638 ? 46.640 -0.667 -67.780 1.00 69.75 638 ASN A C 1
ATOM 5210 O O . ASN A 1 638 ? 46.869 -1.846 -67.503 1.00 69.75 638 ASN A O 1
ATOM 5214 N N . LYS A 1 639 ? 45.433 -0.251 -68.172 1.00 74.94 639 LYS A N 1
ATOM 5215 C CA . LYS A 1 639 ? 44.238 -1.105 -68.217 1.00 74.94 639 LYS A CA 1
ATOM 5216 C C . LYS A 1 639 ? 44.379 -2.276 -69.197 1.00 74.94 639 LYS A C 1
ATOM 5218 O O . LYS A 1 639 ? 43.775 -3.323 -68.980 1.00 74.94 639 LYS A O 1
ATOM 5223 N N . VAL A 1 640 ? 45.212 -2.139 -70.232 1.00 66.81 640 VAL A N 1
ATOM 5224 C CA . VAL A 1 640 ? 45.488 -3.216 -71.198 1.00 66.81 640 VAL A CA 1
ATOM 5225 C C . VAL A 1 640 ? 46.320 -4.327 -70.555 1.00 66.81 640 VAL A C 1
ATOM 5227 O O . VAL A 1 640 ? 46.043 -5.508 -70.762 1.00 66.81 640 VAL A O 1
ATOM 5230 N N . ASP A 1 641 ? 47.307 -3.967 -69.735 1.00 69.50 641 ASP A N 1
ATOM 5231 C CA . ASP A 1 641 ? 48.135 -4.945 -69.027 1.00 69.50 641 ASP A CA 1
ATOM 5232 C C . ASP A 1 641 ? 47.344 -5.624 -67.903 1.00 69.50 641 ASP A C 1
ATOM 5234 O O . ASP A 1 641 ? 47.457 -6.834 -67.719 1.00 69.50 641 ASP A O 1
ATOM 5238 N N . LEU A 1 642 ? 46.447 -4.887 -67.238 1.00 74.56 642 LEU A N 1
ATOM 5239 C CA . LEU A 1 642 ? 45.486 -5.449 -66.286 1.00 74.56 642 LEU A CA 1
ATOM 5240 C C . LEU A 1 642 ? 44.591 -6.518 -66.932 1.00 74.56 642 LEU A C 1
ATOM 5242 O O . LEU A 1 642 ? 44.411 -7.594 -66.364 1.00 74.56 642 LEU A O 1
ATOM 5246 N N . ILE A 1 643 ? 44.058 -6.254 -68.129 1.00 71.69 643 ILE A N 1
ATOM 5247 C CA . ILE A 1 643 ? 43.242 -7.233 -68.860 1.00 71.69 643 ILE A CA 1
ATOM 5248 C C . ILE A 1 643 ? 44.061 -8.476 -69.206 1.00 71.69 643 ILE A C 1
ATOM 5250 O O . ILE A 1 643 ? 43.562 -9.584 -69.046 1.00 71.69 643 ILE A O 1
ATOM 5254 N N . LYS A 1 644 ? 45.328 -8.328 -69.609 1.00 71.69 644 LYS A N 1
ATOM 5255 C CA . LYS A 1 644 ? 46.220 -9.474 -69.864 1.00 71.69 644 LYS A CA 1
ATOM 5256 C C . LYS A 1 644 ? 46.503 -10.287 -68.594 1.00 71.69 644 LYS A C 1
ATOM 5258 O O . LYS A 1 644 ? 46.536 -11.518 -68.641 1.00 71.69 644 LYS A O 1
ATOM 5263 N N . VAL A 1 645 ? 46.676 -9.627 -67.448 1.00 74.12 645 VAL A N 1
ATOM 5264 C CA . VAL A 1 645 ? 46.830 -10.295 -66.142 1.00 74.12 645 VAL A CA 1
ATOM 5265 C C . VAL A 1 645 ? 45.550 -11.039 -65.747 1.00 74.12 645 VAL A C 1
ATOM 5267 O O . VAL A 1 645 ? 45.625 -12.190 -65.321 1.00 74.12 645 VAL A O 1
ATOM 5270 N N . LEU A 1 646 ? 44.377 -10.434 -65.946 1.00 71.62 646 LEU A N 1
ATOM 5271 C CA . LEU A 1 646 ? 43.085 -11.092 -65.723 1.00 71.62 646 LEU A CA 1
ATOM 5272 C C . LEU A 1 646 ? 42.902 -12.306 -66.639 1.00 71.62 646 LEU A C 1
ATOM 5274 O O . LEU A 1 646 ? 42.488 -13.366 -66.175 1.00 71.62 646 LEU A O 1
ATOM 5278 N N . TRP A 1 647 ? 43.276 -12.167 -67.911 1.00 73.00 647 TRP A N 1
ATOM 5279 C CA . TRP A 1 647 ? 43.194 -13.231 -68.908 1.00 73.00 647 TRP A CA 1
ATOM 5280 C C . TRP A 1 647 ? 44.092 -14.418 -68.555 1.00 73.00 647 TRP A C 1
ATOM 5282 O O . TRP A 1 647 ? 43.659 -15.562 -68.612 1.00 73.00 647 TRP A O 1
ATOM 5292 N N . SER A 1 648 ? 45.333 -14.153 -68.138 1.00 69.50 648 SER A N 1
ATOM 5293 C CA . SER A 1 648 ? 46.303 -15.201 -67.787 1.00 69.50 648 SER A CA 1
ATOM 5294 C C . SER A 1 648 ? 45.996 -15.915 -66.468 1.00 69.50 648 SER A C 1
ATOM 5296 O O . SER A 1 648 ? 46.290 -17.101 -66.339 1.00 69.50 648 SER A O 1
ATOM 5298 N N . ARG A 1 649 ? 45.406 -15.222 -65.483 1.00 64.56 649 ARG A N 1
ATOM 5299 C CA . ARG A 1 649 ? 45.079 -15.808 -64.171 1.00 64.56 649 ARG A CA 1
ATOM 5300 C C . ARG A 1 649 ? 43.716 -16.496 -64.129 1.00 64.56 649 ARG A C 1
ATOM 5302 O O . ARG A 1 649 ? 43.566 -17.474 -63.405 1.00 64.56 649 ARG A O 1
ATOM 5309 N N . HIS A 1 650 ? 42.742 -16.001 -64.893 1.00 62.34 650 HIS A N 1
ATOM 5310 C CA . HIS A 1 650 ? 41.335 -16.409 -64.810 1.00 62.34 650 HIS A CA 1
ATOM 5311 C C . HIS A 1 650 ? 40.712 -16.643 -66.191 1.00 62.34 650 HIS A C 1
ATOM 5313 O O . HIS A 1 650 ? 39.556 -16.293 -66.420 1.00 62.34 650 HIS A O 1
ATOM 5319 N N . GLU A 1 651 ? 41.451 -17.287 -67.099 1.00 58.00 651 GLU A N 1
ATOM 5320 C CA . GLU A 1 651 ? 41.086 -17.515 -68.513 1.00 58.00 651 GLU A CA 1
ATOM 5321 C C . GLU A 1 651 ? 39.734 -18.228 -68.736 1.00 58.00 651 GLU A C 1
ATOM 5323 O O . GLU A 1 651 ? 39.279 -18.376 -69.864 1.00 58.00 651 GLU A O 1
ATOM 5328 N N . ARG A 1 652 ? 39.099 -18.743 -67.676 1.00 60.69 652 ARG A N 1
ATOM 5329 C CA . ARG A 1 652 ? 37.829 -19.488 -67.715 1.00 60.69 652 ARG A CA 1
ATOM 5330 C C . ARG A 1 652 ? 36.856 -19.104 -66.594 1.00 60.69 652 ARG A C 1
ATOM 5332 O O . ARG A 1 652 ? 35.886 -19.818 -66.353 1.00 60.69 652 ARG A O 1
ATOM 5339 N N . GLY A 1 653 ? 37.123 -18.018 -65.870 1.00 67.00 653 GLY A N 1
ATOM 5340 C CA . GLY A 1 653 ? 36.285 -17.580 -64.756 1.00 67.00 653 GLY A CA 1
ATOM 5341 C C . GLY A 1 653 ? 35.130 -16.694 -65.223 1.00 67.00 653 GLY A C 1
ATOM 5342 O O . GLY A 1 653 ? 35.370 -15.598 -65.720 1.00 67.00 653 GLY A O 1
ATOM 5343 N N . TYR A 1 654 ? 33.880 -17.112 -64.992 1.00 69.94 654 TYR A N 1
ATOM 5344 C CA . TYR A 1 654 ? 32.684 -16.298 -65.277 1.00 69.94 654 TYR A CA 1
ATOM 5345 C C . TYR A 1 654 ? 32.777 -14.854 -64.727 1.00 69.94 654 TYR A C 1
ATOM 5347 O O . TYR A 1 654 ? 32.536 -13.916 -65.492 1.00 69.94 654 TYR A O 1
ATOM 5355 N N . PRO A 1 655 ? 33.186 -14.617 -63.459 1.00 66.69 655 PRO A N 1
ATOM 5356 C CA . PRO A 1 655 ? 33.249 -13.257 -62.915 1.00 66.69 655 PRO A CA 1
ATOM 5357 C C . PRO A 1 655 ? 34.376 -12.422 -63.536 1.00 66.69 655 PRO A C 1
ATOM 5359 O O . PRO A 1 655 ? 34.219 -11.217 -63.719 1.00 66.69 655 PRO A O 1
ATOM 5362 N N . ALA A 1 656 ? 35.483 -13.061 -63.927 1.00 72.38 656 ALA A N 1
ATOM 5363 C CA . ALA A 1 656 ? 36.596 -12.395 -64.596 1.00 72.38 656 ALA A CA 1
ATOM 5364 C C . ALA A 1 656 ? 36.213 -11.932 -66.010 1.00 72.38 656 ALA A C 1
ATOM 5366 O O . ALA A 1 656 ? 36.529 -10.808 -66.386 1.00 72.38 656 ALA A O 1
ATOM 5367 N N . LEU A 1 657 ? 35.467 -12.743 -66.770 1.00 74.81 657 LEU A N 1
ATOM 5368 C CA . LEU A 1 657 ? 34.991 -12.368 -68.109 1.00 74.81 657 LEU A CA 1
ATOM 5369 C C . LEU A 1 657 ? 33.980 -11.217 -68.064 1.00 74.81 657 LEU A C 1
ATOM 5371 O O . LEU A 1 657 ? 34.075 -10.284 -68.864 1.00 74.81 657 LEU A O 1
ATOM 5375 N N . SER A 1 658 ? 33.063 -11.232 -67.091 1.00 74.56 658 SER A N 1
ATOM 5376 C CA . SER A 1 658 ? 32.153 -10.105 -66.852 1.00 74.56 658 SER A CA 1
ATOM 5377 C C . SER A 1 658 ? 32.921 -8.825 -66.501 1.00 74.56 658 SER A C 1
ATOM 5379 O O . SER A 1 658 ? 32.621 -7.761 -67.041 1.00 74.56 658 SER A O 1
ATOM 5381 N N . LEU A 1 659 ? 33.933 -8.919 -65.632 1.00 75.06 659 LEU A N 1
ATOM 5382 C CA . LEU A 1 659 ? 34.760 -7.779 -65.236 1.00 75.06 659 LEU A CA 1
ATOM 5383 C C . LEU A 1 659 ? 35.558 -7.204 -66.415 1.00 75.06 659 LEU A C 1
ATOM 5385 O O . LEU A 1 659 ? 35.580 -5.990 -66.609 1.00 75.06 659 LEU A O 1
ATOM 5389 N N . ILE A 1 660 ? 36.170 -8.061 -67.240 1.00 75.62 660 ILE A N 1
ATOM 5390 C CA . ILE A 1 660 ? 36.907 -7.639 -68.440 1.00 75.62 660 ILE A CA 1
ATOM 5391 C C . ILE A 1 660 ? 35.969 -6.902 -69.406 1.00 75.62 660 ILE A C 1
ATOM 5393 O O . ILE A 1 660 ? 36.317 -5.825 -69.888 1.00 75.62 660 ILE A O 1
ATOM 5397 N N . ALA A 1 661 ? 34.761 -7.423 -69.650 1.00 74.81 661 ALA A N 1
ATOM 5398 C CA . ALA A 1 661 ? 33.780 -6.763 -70.512 1.00 74.81 661 ALA A CA 1
ATOM 5399 C C . ALA A 1 661 ? 33.375 -5.377 -69.976 1.00 74.81 661 ALA A C 1
ATOM 5401 O O . ALA A 1 661 ? 33.308 -4.410 -70.739 1.00 74.81 661 ALA A O 1
ATOM 5402 N N . GLN A 1 662 ? 33.158 -5.253 -68.663 1.00 73.69 662 GLN A N 1
ATOM 5403 C CA . GLN A 1 662 ? 32.813 -3.981 -68.021 1.00 73.69 662 GLN A CA 1
ATOM 5404 C C . GLN A 1 662 ? 33.966 -2.965 -68.075 1.00 73.69 662 GLN A C 1
ATOM 5406 O O . GLN A 1 662 ? 33.726 -1.801 -68.402 1.00 73.69 662 GLN A O 1
ATOM 5411 N N . LEU A 1 663 ? 35.212 -3.396 -67.840 1.00 75.94 663 LEU A N 1
ATOM 5412 C CA . LEU A 1 663 ? 36.409 -2.553 -67.963 1.00 75.94 663 LEU A CA 1
ATOM 5413 C C . LEU A 1 663 ? 36.611 -2.059 -69.402 1.00 75.94 663 LEU A C 1
ATOM 5415 O O . LEU A 1 663 ? 36.865 -0.872 -69.615 1.00 75.94 663 LEU A O 1
ATOM 5419 N N . CYS A 1 664 ? 36.456 -2.941 -70.394 1.00 76.31 664 CYS A N 1
ATOM 5420 C CA . CYS A 1 664 ? 36.582 -2.587 -71.807 1.00 76.31 664 CYS A CA 1
ATOM 5421 C C . CYS A 1 664 ? 35.541 -1.555 -72.245 1.00 76.31 664 CYS A C 1
ATOM 5423 O O . CYS A 1 664 ? 35.884 -0.597 -72.937 1.00 76.31 664 CYS A O 1
ATOM 5425 N N . LEU A 1 665 ? 34.286 -1.712 -71.816 1.00 74.94 665 LEU A N 1
ATOM 5426 C CA . LEU A 1 665 ? 33.227 -0.748 -72.115 1.00 74.94 665 LEU A CA 1
ATOM 5427 C C . LEU A 1 665 ? 33.450 0.594 -71.406 1.00 74.94 665 LEU A C 1
ATOM 5429 O O . LEU A 1 665 ? 33.243 1.642 -72.014 1.00 74.94 665 LEU A O 1
ATOM 5433 N N . HIS A 1 666 ? 33.878 0.575 -70.141 1.00 74.69 666 HIS A N 1
ATOM 5434 C CA . HIS A 1 666 ? 34.057 1.791 -69.348 1.00 74.69 666 HIS A CA 1
ATOM 5435 C C . HIS A 1 666 ? 35.218 2.659 -69.854 1.00 74.69 666 HIS A C 1
ATOM 5437 O O . HIS A 1 666 ? 35.039 3.856 -70.070 1.00 74.69 666 HIS A O 1
ATOM 5443 N N . TYR A 1 667 ? 36.379 2.054 -70.126 1.00 74.56 667 TYR A N 1
ATOM 5444 C CA . TYR A 1 667 ? 37.562 2.761 -70.634 1.00 74.56 667 TYR A CA 1
ATOM 5445 C C . TYR A 1 667 ? 37.617 2.850 -72.169 1.00 74.56 667 TYR A C 1
ATOM 5447 O O . TYR A 1 667 ? 38.645 3.229 -72.726 1.00 74.56 667 TYR A O 1
ATOM 5455 N N . LYS A 1 668 ? 36.518 2.512 -72.864 1.00 72.38 668 LYS A N 1
ATOM 5456 C CA . LYS A 1 668 ? 36.391 2.568 -74.334 1.00 72.38 668 LYS A CA 1
ATOM 5457 C C . LYS A 1 668 ? 37.505 1.808 -75.074 1.00 72.38 668 LYS A C 1
ATOM 5459 O O . LYS A 1 668 ? 38.028 2.265 -76.090 1.00 72.38 668 LYS A O 1
ATOM 5464 N N . MET A 1 669 ? 37.876 0.634 -74.568 1.00 73.50 669 MET A N 1
ATOM 5465 C CA . MET A 1 669 ? 38.891 -0.229 -75.173 1.00 73.50 669 MET A CA 1
ATOM 5466 C C . MET A 1 669 ? 38.229 -1.169 -76.181 1.00 73.50 669 MET A C 1
ATOM 5468 O O . MET A 1 669 ? 37.631 -2.178 -75.814 1.00 73.50 669 MET A O 1
ATOM 5472 N N . PHE A 1 670 ? 38.344 -0.843 -77.468 1.00 73.69 670 PHE A N 1
ATOM 5473 C CA . PHE A 1 670 ? 37.684 -1.565 -78.564 1.00 73.69 670 PHE A CA 1
ATOM 5474 C C . PHE A 1 670 ? 38.664 -2.354 -79.454 1.00 73.69 670 PHE A C 1
ATOM 5476 O O . PHE A 1 670 ? 38.472 -2.521 -80.653 1.00 73.69 670 PHE A O 1
ATOM 5483 N N . GLN A 1 671 ? 39.753 -2.865 -78.881 1.00 77.19 671 GLN A N 1
ATOM 5484 C CA . GLN A 1 671 ? 40.738 -3.638 -79.643 1.00 77.19 671 GLN A CA 1
ATOM 5485 C C . GLN A 1 671 ? 40.184 -5.023 -80.018 1.00 77.19 671 GLN A C 1
ATOM 5487 O O . GLN A 1 671 ? 39.675 -5.749 -79.160 1.00 77.19 671 GLN A O 1
ATOM 5492 N N . ARG A 1 672 ? 40.319 -5.410 -81.296 1.00 71.56 672 ARG A N 1
ATOM 5493 C CA . ARG A 1 672 ? 39.870 -6.722 -81.810 1.00 71.56 672 ARG A CA 1
ATOM 5494 C C . ARG A 1 672 ? 40.484 -7.893 -81.042 1.00 71.56 672 ARG A C 1
ATOM 5496 O O . ARG A 1 672 ? 39.778 -8.840 -80.721 1.00 71.56 672 ARG A O 1
ATOM 5503 N N . GLU A 1 673 ? 41.759 -7.767 -80.687 1.00 72.56 673 GLU A N 1
ATOM 5504 C CA . GLU A 1 673 ? 42.548 -8.771 -79.960 1.00 72.56 673 GLU A CA 1
ATOM 5505 C C . GLU A 1 673 ? 41.967 -9.130 -78.583 1.00 72.56 673 GLU A C 1
ATOM 5507 O O . GLU A 1 673 ? 42.203 -10.226 -78.089 1.00 72.56 673 GLU A O 1
ATOM 5512 N N . ILE A 1 674 ? 41.186 -8.229 -77.976 1.00 76.06 674 ILE A N 1
ATOM 5513 C CA . ILE A 1 674 ? 40.563 -8.429 -76.661 1.00 76.06 674 ILE A CA 1
ATOM 5514 C C . ILE A 1 674 ? 39.119 -8.924 -76.820 1.00 76.06 674 ILE A C 1
ATOM 5516 O O . ILE A 1 674 ? 38.706 -9.871 -76.154 1.00 76.06 674 ILE A O 1
ATOM 5520 N N . TRP A 1 675 ? 38.340 -8.310 -77.718 1.00 79.31 675 TRP A N 1
ATOM 5521 C CA . TRP A 1 675 ? 36.913 -8.618 -77.878 1.00 79.31 675 TRP A CA 1
ATOM 5522 C C . TRP A 1 675 ? 36.638 -9.945 -78.591 1.00 79.31 675 TRP A C 1
ATOM 5524 O O . TRP A 1 675 ? 35.662 -10.617 -78.258 1.00 79.31 675 TRP A O 1
ATOM 5534 N N . GLU A 1 676 ? 37.478 -10.355 -79.545 1.00 78.38 676 GLU A N 1
ATOM 5535 C CA . GLU A 1 676 ? 37.301 -11.620 -80.263 1.00 78.38 676 GLU A CA 1
ATOM 5536 C C . GLU A 1 676 ? 37.360 -12.853 -79.340 1.00 78.38 676 GLU A C 1
ATOM 5538 O O . GLU A 1 676 ? 36.398 -13.637 -79.351 1.00 78.38 676 GLU A O 1
ATOM 5543 N N . PRO A 1 677 ? 38.395 -13.024 -78.492 1.00 79.00 677 PRO A N 1
ATOM 5544 C CA . PRO A 1 677 ? 38.438 -14.137 -77.549 1.00 79.00 677 PRO A CA 1
ATOM 5545 C C . PRO A 1 677 ? 37.419 -13.976 -76.405 1.00 79.00 677 PRO A C 1
ATOM 5547 O O . PRO A 1 677 ? 36.837 -14.974 -75.977 1.00 79.00 677 PRO A O 1
ATOM 5550 N N . LEU A 1 678 ? 37.115 -12.746 -75.966 1.00 79.38 678 LEU A N 1
ATOM 5551 C CA . LEU A 1 678 ? 36.126 -12.464 -74.911 1.00 79.38 678 LEU A CA 1
ATOM 5552 C C . LEU A 1 678 ? 34.715 -12.883 -75.302 1.00 79.38 678 LEU A C 1
ATOM 5554 O O . LEU A 1 678 ? 34.083 -13.650 -74.578 1.00 79.38 678 LEU A O 1
ATOM 5558 N N . LEU A 1 679 ? 34.235 -12.455 -76.470 1.00 79.38 679 LEU A N 1
ATOM 5559 C CA . LEU A 1 679 ? 32.903 -12.826 -76.948 1.00 79.38 679 LEU A CA 1
ATOM 5560 C C . LEU A 1 679 ? 32.804 -14.334 -77.197 1.00 79.38 679 LEU A C 1
ATOM 5562 O O . LEU A 1 679 ? 31.796 -14.942 -76.847 1.00 79.38 679 LEU A O 1
ATOM 5566 N N . THR A 1 680 ? 33.864 -14.958 -77.719 1.00 81.75 680 THR A N 1
ATOM 5567 C CA . THR A 1 680 ? 33.907 -16.414 -77.931 1.00 81.75 680 THR A CA 1
ATOM 5568 C C . THR A 1 680 ? 33.746 -17.180 -76.616 1.00 81.75 680 THR A C 1
ATOM 5570 O O . THR A 1 680 ? 32.973 -18.137 -76.546 1.00 81.75 680 THR A O 1
ATOM 5573 N N . GLN A 1 681 ? 34.420 -16.742 -75.550 1.00 79.75 681 GLN A N 1
ATOM 5574 C CA . GLN A 1 681 ? 34.300 -17.375 -74.239 1.00 79.75 681 GLN A CA 1
ATOM 5575 C C . GLN A 1 681 ? 32.969 -17.070 -73.542 1.00 79.75 681 GLN A C 1
ATOM 5577 O O . GLN A 1 681 ? 32.355 -17.993 -73.013 1.00 79.75 681 GLN A O 1
ATOM 5582 N N . MET A 1 682 ? 32.467 -15.831 -73.586 1.00 76.88 682 MET A N 1
ATOM 5583 C CA . MET A 1 682 ? 31.151 -15.483 -73.022 1.00 76.88 682 MET A CA 1
ATOM 5584 C C . MET A 1 682 ? 30.019 -16.285 -73.684 1.00 76.88 682 MET A C 1
ATOM 5586 O O . MET A 1 682 ? 29.106 -16.769 -73.009 1.00 76.88 682 MET A O 1
ATOM 5590 N N . VAL A 1 683 ? 30.117 -16.500 -75.001 1.00 80.31 683 VAL A N 1
ATOM 5591 C CA . VAL A 1 683 ? 29.252 -17.421 -75.750 1.00 80.31 683 VAL A CA 1
ATOM 5592 C C . VAL A 1 683 ? 29.441 -18.853 -75.256 1.00 80.31 683 VAL A C 1
ATOM 5594 O O . VAL A 1 683 ? 28.448 -19.528 -74.993 1.00 80.31 683 VAL A O 1
ATOM 5597 N N . GLY A 1 684 ? 30.679 -19.323 -75.083 1.00 77.75 684 GLY A N 1
ATOM 5598 C CA . GLY A 1 684 ? 30.984 -20.657 -74.550 1.00 77.75 684 GLY A CA 1
ATOM 5599 C C . GLY A 1 684 ? 30.376 -20.931 -73.167 1.00 77.75 684 GLY A C 1
ATOM 5600 O O . GLY A 1 684 ? 29.817 -22.003 -72.955 1.00 77.75 684 GLY A O 1
ATOM 5601 N N . PHE A 1 685 ? 30.393 -19.943 -72.267 1.00 75.50 685 PHE A N 1
ATOM 5602 C CA . PHE A 1 685 ? 29.845 -20.030 -70.904 1.00 75.50 685 PHE A CA 1
ATOM 5603 C C . PHE A 1 685 ? 28.346 -19.717 -70.787 1.00 75.50 685 PHE A C 1
ATOM 5605 O O . PHE A 1 685 ? 27.805 -19.734 -69.686 1.00 75.50 685 PHE A O 1
ATOM 5612 N N . ASN A 1 686 ? 27.658 -19.463 -71.905 1.00 75.25 686 ASN A N 1
ATOM 5613 C CA . ASN A 1 686 ? 26.223 -19.159 -71.933 1.00 75.25 686 ASN A CA 1
ATOM 5614 C C . ASN A 1 686 ? 25.826 -17.927 -71.088 1.00 75.25 686 ASN A C 1
ATOM 5616 O O . ASN A 1 686 ? 24.781 -17.919 -70.440 1.00 75.25 686 ASN A O 1
ATOM 5620 N N . MET A 1 687 ? 26.654 -16.878 -71.104 1.00 76.94 687 MET A N 1
ATOM 5621 C CA . MET A 1 687 ? 26.458 -15.641 -70.331 1.00 76.94 687 MET A CA 1
ATOM 5622 C C . MET A 1 687 ? 25.425 -14.704 -70.984 1.00 76.94 687 MET A C 1
ATOM 5624 O O . MET A 1 687 ? 25.753 -13.599 -71.412 1.00 76.94 687 MET A O 1
ATOM 5628 N N . VAL A 1 688 ? 24.180 -15.166 -71.145 1.00 75.88 688 VAL A N 1
ATOM 5629 C CA . VAL A 1 688 ? 23.145 -14.462 -71.929 1.00 75.88 688 VAL A CA 1
ATOM 5630 C C . VAL A 1 688 ? 22.842 -13.067 -71.368 1.00 75.88 688 VAL A C 1
ATOM 5632 O O . VAL A 1 688 ? 22.823 -12.105 -72.131 1.00 75.88 688 VAL A O 1
ATOM 5635 N N . LYS A 1 689 ? 22.678 -12.936 -70.045 1.00 73.19 689 LYS A N 1
ATOM 5636 C CA . LYS A 1 689 ? 22.324 -11.662 -69.392 1.00 73.19 689 LYS A CA 1
ATOM 5637 C C . LYS A 1 689 ? 23.418 -10.608 -69.553 1.00 73.19 689 LYS A C 1
ATOM 5639 O O . LYS A 1 689 ? 23.142 -9.446 -69.822 1.00 73.19 689 LYS A O 1
ATOM 5644 N N . GLU A 1 690 ? 24.677 -11.001 -69.416 1.00 72.62 690 GLU A N 1
ATOM 5645 C CA . GLU A 1 690 ? 25.814 -10.104 -69.591 1.00 72.62 690 GLU A CA 1
ATOM 5646 C C . GLU A 1 690 ? 25.971 -9.716 -71.065 1.00 72.62 690 GLU A C 1
ATOM 5648 O O . GLU A 1 690 ? 26.182 -8.542 -71.371 1.00 72.62 690 GLU A O 1
ATOM 5653 N N . LEU A 1 691 ? 25.794 -10.665 -71.990 1.00 77.50 691 LEU A N 1
ATOM 5654 C CA . LEU A 1 691 ? 25.831 -10.397 -73.430 1.00 77.50 691 LEU A CA 1
ATOM 5655 C C . LEU A 1 691 ? 24.727 -9.421 -73.871 1.00 77.50 691 LEU A C 1
ATOM 5657 O O . LEU A 1 691 ? 25.015 -8.517 -74.653 1.00 77.50 691 LEU A O 1
ATOM 5661 N N . GLU A 1 692 ? 23.511 -9.522 -73.326 1.00 76.81 692 GLU A N 1
ATOM 5662 C CA . GLU A 1 692 ? 22.422 -8.557 -73.560 1.00 76.81 692 GLU A CA 1
ATOM 5663 C C . GLU A 1 692 ? 22.806 -7.122 -73.176 1.00 76.81 692 GLU A C 1
ATOM 5665 O O . GLU A 1 692 ? 22.415 -6.175 -73.855 1.00 76.81 692 GLU A O 1
ATOM 5670 N N . THR A 1 693 ? 23.603 -6.940 -72.118 1.00 76.19 693 THR A N 1
ATOM 5671 C CA . THR A 1 693 ? 24.050 -5.602 -71.688 1.00 76.19 693 THR A CA 1
ATOM 5672 C C . THR A 1 693 ? 25.222 -5.063 -72.509 1.00 76.19 693 THR A C 1
ATOM 5674 O O . THR A 1 693 ? 25.347 -3.852 -72.710 1.00 76.19 693 THR A O 1
ATOM 5677 N N . VAL A 1 694 ? 26.092 -5.956 -72.983 1.00 77.44 694 VAL A N 1
ATOM 5678 C CA . VAL A 1 694 ? 27.356 -5.611 -73.640 1.00 77.44 694 VAL A CA 1
ATOM 5679 C C . VAL A 1 694 ? 27.157 -5.355 -75.134 1.00 77.44 694 VAL A C 1
ATOM 5681 O O . VAL A 1 694 ? 27.644 -4.351 -75.654 1.00 77.44 694 VAL A O 1
ATOM 5684 N N . LEU A 1 695 ? 26.418 -6.224 -75.829 1.00 77.81 695 LEU A N 1
ATOM 5685 C CA . LEU A 1 695 ? 26.279 -6.191 -77.288 1.00 77.81 695 LEU A CA 1
ATOM 5686 C C . LEU A 1 695 ? 25.666 -4.889 -77.846 1.00 77.81 695 LEU A C 1
ATOM 5688 O O . LEU A 1 695 ? 26.204 -4.379 -78.832 1.00 77.81 695 LEU A O 1
ATOM 5692 N N . PRO A 1 696 ? 24.629 -4.276 -77.235 1.00 78.25 696 PRO A N 1
ATOM 5693 C CA . PRO A 1 696 ? 24.088 -3.003 -77.715 1.00 78.25 696 PRO A CA 1
ATOM 5694 C C . PRO A 1 696 ? 25.119 -1.869 -77.690 1.00 78.25 696 PRO A C 1
ATOM 5696 O O . PRO A 1 696 ? 25.128 -1.024 -78.580 1.00 78.25 696 PRO A O 1
ATOM 5699 N N . ARG A 1 697 ? 26.029 -1.877 -76.707 1.00 74.00 697 ARG A N 1
ATOM 5700 C CA . ARG A 1 697 ? 27.083 -0.859 -76.549 1.00 74.00 697 ARG A CA 1
ATOM 5701 C C . ARG A 1 697 ? 28.244 -1.043 -77.529 1.00 74.00 697 ARG A C 1
ATOM 5703 O O . ARG A 1 697 ? 28.993 -0.103 -77.772 1.00 74.00 697 ARG A O 1
ATOM 5710 N N . LEU A 1 698 ? 28.387 -2.235 -78.109 1.00 72.94 698 LEU A N 1
ATOM 5711 C CA . LEU A 1 698 ? 29.365 -2.526 -79.163 1.00 72.94 698 LEU A CA 1
ATOM 5712 C C . LEU A 1 698 ? 28.862 -2.156 -80.564 1.00 72.94 698 LEU A C 1
ATOM 5714 O O . LEU A 1 698 ? 29.656 -2.112 -81.504 1.00 72.94 698 LEU A O 1
ATOM 5718 N N . ASN A 1 699 ? 27.565 -1.864 -80.710 1.00 70.38 699 ASN A N 1
ATOM 5719 C CA . ASN A 1 699 ? 26.937 -1.581 -82.001 1.00 70.38 699 ASN A CA 1
ATOM 5720 C C . ASN A 1 699 ? 27.451 -0.284 -82.656 1.00 70.38 699 ASN A C 1
ATOM 5722 O O . ASN A 1 699 ? 27.343 -0.101 -83.864 1.00 70.38 699 ASN A O 1
ATOM 5726 N N . GLU A 1 700 ? 28.068 0.601 -81.874 1.00 67.19 700 GLU A N 1
ATOM 5727 C CA . GLU A 1 700 ? 28.671 1.845 -82.362 1.00 67.19 700 GLU A CA 1
ATOM 5728 C C . GLU A 1 700 ? 30.047 1.632 -83.033 1.00 67.19 700 GLU A C 1
ATOM 5730 O O . GLU A 1 700 ? 30.600 2.564 -83.615 1.00 67.19 700 GLU A O 1
ATOM 5735 N N . GLN A 1 701 ? 30.621 0.419 -82.978 1.00 74.56 701 GLN A N 1
ATOM 5736 C CA . GLN A 1 701 ? 31.998 0.138 -83.405 1.00 74.56 701 GLN A CA 1
ATOM 5737 C C . GLN A 1 701 ? 32.068 -0.907 -84.538 1.00 74.56 701 GLN A C 1
ATOM 5739 O O . GLN A 1 701 ? 32.172 -2.116 -84.316 1.00 74.56 701 GLN A O 1
ATOM 5744 N N . PHE A 1 702 ? 32.104 -0.435 -85.792 1.00 63.62 702 PHE A N 1
ATOM 5745 C CA . PHE A 1 702 ? 32.112 -1.265 -87.017 1.00 63.62 702 PHE A CA 1
ATOM 5746 C C . PHE A 1 702 ? 33.222 -2.335 -87.078 1.00 63.62 702 PHE A C 1
ATOM 5748 O O . PHE A 1 702 ? 33.063 -3.398 -87.687 1.00 63.62 702 PHE A O 1
ATOM 5755 N N . HIS A 1 703 ? 34.364 -2.081 -86.441 1.00 67.31 703 HIS A N 1
ATOM 5756 C CA . HIS A 1 703 ? 35.502 -2.997 -86.444 1.00 67.31 703 HIS A CA 1
ATOM 5757 C C . HIS A 1 703 ? 35.317 -4.206 -85.509 1.00 67.31 703 HIS A C 1
ATOM 5759 O O . HIS A 1 703 ? 35.983 -5.214 -85.728 1.00 67.31 703 HIS A O 1
ATOM 5765 N N . ILE A 1 704 ? 34.412 -4.140 -84.526 1.00 71.62 704 ILE A N 1
ATOM 5766 C CA . ILE A 1 704 ? 34.051 -5.262 -83.638 1.00 71.62 704 ILE A CA 1
ATOM 5767 C C . ILE A 1 704 ? 32.853 -6.033 -84.197 1.00 71.62 704 ILE A C 1
ATOM 5769 O O . ILE A 1 704 ? 32.819 -7.258 -84.122 1.00 71.62 704 ILE A O 1
ATOM 5773 N N . LEU A 1 705 ? 31.901 -5.342 -84.831 1.00 68.06 705 LEU A N 1
ATOM 5774 C CA . LEU A 1 705 ? 30.743 -5.966 -85.490 1.00 68.06 705 LEU A CA 1
ATOM 5775 C C . LEU A 1 705 ? 31.129 -6.941 -86.614 1.00 68.06 705 LEU A C 1
ATOM 5777 O O . LEU A 1 705 ? 30.386 -7.872 -86.907 1.00 68.06 705 LEU A O 1
ATOM 5781 N N . SER A 1 706 ? 32.299 -6.743 -87.226 1.00 69.00 706 SER A N 1
ATOM 5782 C CA . SER A 1 706 ? 32.847 -7.629 -88.263 1.00 69.00 706 SER A CA 1
ATOM 5783 C C . SER A 1 706 ? 33.467 -8.925 -87.720 1.00 69.00 706 SER A C 1
ATOM 5785 O O . SER A 1 706 ? 33.858 -9.780 -88.512 1.00 69.00 706 SER A O 1
ATOM 5787 N N . LEU A 1 707 ? 33.565 -9.094 -86.396 1.00 76.50 707 LEU A N 1
ATOM 5788 C CA . LEU A 1 707 ? 34.096 -10.310 -85.781 1.00 76.50 707 LEU A CA 1
ATOM 5789 C C . LEU A 1 707 ? 33.072 -11.445 -85.849 1.00 76.50 707 LEU A C 1
ATOM 5791 O O . LEU A 1 707 ? 31.903 -11.275 -85.495 1.00 76.50 707 LEU A O 1
ATOM 5795 N N . SER A 1 708 ? 33.535 -12.640 -86.224 1.00 73.50 708 SER A N 1
ATOM 5796 C CA . SER A 1 708 ? 32.692 -13.838 -86.260 1.00 73.50 708 SER A CA 1
ATOM 5797 C C . SER A 1 708 ? 32.083 -14.129 -84.883 1.00 73.50 708 SER A C 1
ATOM 5799 O O . SER A 1 708 ? 30.899 -14.444 -84.785 1.00 73.50 708 SER A O 1
ATOM 5801 N N . SER A 1 709 ? 32.842 -13.939 -83.803 1.00 75.81 709 SER A N 1
ATOM 5802 C CA . SER A 1 709 ? 32.392 -14.142 -82.422 1.00 75.81 709 SER A CA 1
ATOM 5803 C C . SER A 1 709 ? 31.259 -13.202 -81.989 1.00 75.81 709 SER A C 1
ATOM 5805 O O . SER A 1 709 ? 30.394 -13.616 -81.219 1.00 75.81 709 SER A O 1
ATOM 5807 N N . CYS A 1 710 ? 31.190 -11.983 -82.534 1.00 77.44 710 CYS A N 1
ATOM 5808 C CA . CYS A 1 710 ? 30.103 -11.034 -82.272 1.00 77.44 710 CYS A CA 1
ATOM 5809 C C . CYS A 1 710 ? 28.774 -11.507 -82.884 1.00 77.44 710 CYS A C 1
ATOM 5811 O O . CYS A 1 710 ? 27.732 -11.468 -82.229 1.00 77.44 710 CYS A O 1
ATOM 5813 N N . VAL A 1 711 ? 28.818 -12.054 -84.103 1.00 78.88 711 VAL A N 1
ATOM 5814 C CA . VAL A 1 711 ? 27.647 -12.661 -84.759 1.00 78.88 711 VAL A CA 1
ATOM 5815 C C . VAL A 1 711 ? 27.145 -13.873 -83.966 1.00 78.88 711 VAL A C 1
ATOM 5817 O O . VAL A 1 711 ? 25.943 -14.017 -83.745 1.00 78.88 711 VAL A O 1
ATOM 5820 N N . HIS A 1 712 ? 28.055 -14.721 -83.476 1.00 78.25 712 HIS A N 1
ATOM 5821 C CA . HIS A 1 712 ? 27.690 -15.858 -82.624 1.00 78.25 712 HIS A CA 1
ATOM 5822 C C . HIS A 1 712 ? 27.074 -15.413 -81.288 1.00 78.25 712 HIS A C 1
ATOM 5824 O O . HIS A 1 712 ? 26.132 -16.049 -80.816 1.00 78.25 712 HIS A O 1
ATOM 5830 N N . ALA A 1 713 ? 27.557 -14.315 -80.701 1.00 79.44 713 ALA A N 1
ATOM 5831 C CA . ALA A 1 713 ? 27.007 -13.748 -79.473 1.00 79.44 713 ALA A CA 1
ATOM 5832 C C . ALA A 1 713 ? 25.586 -13.198 -79.653 1.00 79.44 713 ALA A C 1
ATOM 5834 O O . ALA A 1 713 ? 24.705 -13.547 -78.867 1.00 79.44 713 ALA A O 1
ATOM 5835 N N . TRP A 1 714 ? 25.332 -12.430 -80.719 1.00 81.44 714 TRP A N 1
ATOM 5836 C CA . TRP A 1 714 ? 23.983 -11.967 -81.064 1.00 81.44 714 TRP A CA 1
ATOM 5837 C C . TRP A 1 714 ? 23.029 -13.128 -81.335 1.00 81.44 714 TRP A C 1
ATOM 5839 O O . TRP A 1 714 ? 21.936 -13.153 -80.777 1.00 81.44 714 TRP A O 1
ATOM 5849 N N . ASN A 1 715 ? 23.453 -14.124 -82.120 1.00 81.62 715 ASN A N 1
ATOM 5850 C CA . ASN A 1 715 ? 22.643 -15.317 -82.369 1.00 81.62 715 ASN A CA 1
ATOM 5851 C C . ASN A 1 715 ? 22.298 -16.042 -81.064 1.00 81.62 715 ASN A C 1
ATOM 5853 O O . ASN A 1 715 ? 21.171 -16.492 -80.894 1.00 81.62 715 ASN A O 1
ATOM 5857 N N . LYS A 1 716 ? 23.239 -16.127 -80.119 1.00 80.38 716 LYS A N 1
ATOM 5858 C CA . LYS A 1 716 ? 23.006 -16.792 -78.836 1.00 80.38 716 LYS A CA 1
ATOM 5859 C C . LYS A 1 716 ? 22.027 -16.032 -77.940 1.00 80.38 716 LYS A C 1
ATOM 5861 O O . LYS A 1 716 ? 21.163 -16.669 -77.354 1.00 80.38 716 LYS A O 1
ATOM 5866 N N . VAL A 1 717 ? 22.114 -14.702 -77.878 1.00 79.75 717 VAL A N 1
ATOM 5867 C CA . VAL A 1 717 ? 21.150 -13.861 -77.144 1.00 79.75 717 VAL A CA 1
ATOM 5868 C C . VAL A 1 717 ? 19.761 -13.914 -77.784 1.00 79.75 717 VAL A C 1
ATOM 5870 O O . VAL A 1 717 ? 18.773 -14.124 -77.091 1.00 79.75 717 VAL A O 1
ATOM 5873 N N . LEU A 1 718 ? 19.678 -13.806 -79.113 1.00 80.31 718 LEU A N 1
ATOM 5874 C CA . LEU A 1 718 ? 18.406 -13.848 -79.842 1.00 80.31 718 LEU A CA 1
ATOM 5875 C C . LEU A 1 718 ? 17.714 -15.217 -79.753 1.00 80.31 718 LEU A C 1
ATOM 5877 O O . LEU A 1 718 ? 16.487 -15.279 -79.761 1.00 80.31 718 LEU A O 1
ATOM 5881 N N . LEU A 1 719 ? 18.483 -16.307 -79.662 1.00 77.31 719 LEU A N 1
ATOM 5882 C CA . LEU A 1 719 ? 17.956 -17.668 -79.517 1.00 77.31 719 LEU A CA 1
ATOM 5883 C C . LEU A 1 719 ? 17.694 -18.073 -78.057 1.00 77.31 719 LEU A C 1
ATOM 5885 O O . LEU A 1 719 ? 16.938 -19.015 -77.830 1.00 77.31 719 LEU A O 1
ATOM 5889 N N . ALA A 1 720 ? 18.277 -17.384 -77.071 1.00 76.25 720 ALA A N 1
ATOM 5890 C CA . ALA A 1 720 ? 18.132 -17.707 -75.651 1.00 76.25 720 ALA A CA 1
ATOM 5891 C C . ALA A 1 720 ? 16.675 -17.814 -75.151 1.00 76.25 720 ALA A C 1
ATOM 5893 O O . ALA A 1 720 ? 16.377 -18.822 -74.513 1.00 76.25 720 ALA A O 1
ATOM 5894 N N . PRO A 1 721 ? 15.744 -16.886 -75.461 1.00 70.00 721 PRO A N 1
ATOM 5895 C CA . PRO A 1 721 ? 14.349 -17.000 -75.012 1.00 70.00 721 PRO A CA 1
ATOM 5896 C C . PRO A 1 721 ? 13.567 -18.148 -75.673 1.00 70.00 721 PRO A C 1
ATOM 5898 O O . PRO A 1 721 ? 12.470 -18.473 -75.230 1.00 70.00 721 PRO A O 1
ATOM 5901 N N . PHE A 1 722 ? 14.107 -18.766 -76.729 1.00 68.12 722 PHE A N 1
ATOM 5902 C CA . PHE A 1 722 ? 13.511 -19.929 -77.398 1.00 68.12 722 PHE A CA 1
ATOM 5903 C C . PHE A 1 722 ? 14.126 -21.265 -76.942 1.00 68.12 722 PHE A C 1
ATOM 5905 O O . PHE A 1 722 ? 13.639 -22.324 -77.335 1.00 68.12 722 PHE A O 1
ATOM 5912 N N . LEU A 1 723 ? 15.207 -21.219 -76.153 1.00 59.00 723 LEU A N 1
ATOM 5913 C CA . LEU A 1 723 ? 15.970 -22.376 -75.665 1.00 59.00 723 LEU A CA 1
ATOM 5914 C C . LEU A 1 723 ? 15.912 -22.539 -74.132 1.00 59.00 723 LEU A C 1
ATOM 5916 O O . LEU A 1 723 ? 16.465 -23.514 -73.621 1.00 59.00 723 LEU A O 1
ATOM 5920 N N . SER A 1 724 ? 15.296 -21.587 -73.419 1.00 46.66 724 SER A N 1
ATOM 5921 C CA . SER A 1 724 ? 15.131 -21.556 -71.957 1.00 46.66 724 SER A CA 1
ATOM 5922 C C . SER A 1 724 ? 13.897 -22.299 -71.467 1.00 46.66 724 SER A C 1
ATOM 5924 O O . SER A 1 724 ? 12.812 -22.011 -72.026 1.00 46.66 724 SER A O 1
#

Sequence (724 aa):
MAAILVSAFKISPLVNILQREEHYFTLLQVLLAYNTAMYHRQSLKQQNSFYKEKVEPELYSVLKNCVHALFLKVAWGRKPDIEFCVSLLLLLNTKEVFKYLNTAISRTQDNCRRLESVVKIGLMYNKINGLFENAPKLQMLLIKCKWSKRFKSFKISHKDLLNLDFTSFRHNLITSKHATLDLVKEFCYDFNVDLQECLMSYLEFLITSWDPHIVVSKDAKGKEEGTVTNSEETLLKKCNDIVDILKMDDIDSLKILLSKLWTSINFYYYEMYSYINQLRQQLDKCFDFKIKTMLSFLKTYHRVRQPDQLEKDIWLQAFPNSELPLVARFRLPFLPFVVQDKSKLWKLLAHELNLDTYNSWLTVSSIFGFEKDWICTIALKETVIARLGTVRPEGWCLHRLDSHLFRQIEQCMTQFDNLERAGASLYHIANHMPQGVDQVTIAELCYRYTKRWAEEVSTNDAKERLAKVKKTYLRCVTVNILHQYGLGVPGYLQLASAPEELMVTLYEDPSIITMDRGSLQYCPVLSLPSGLEFESCRATELIAEVNVLACYMLGLFDSHTSANYLITLVFDNSEERLGSGVRLRALQCLVATIEEDLLEKLTCRSIADIMEYQKCLIFTSQLDALGIFYSEQFQECNKVDLIKVLWSRHERGYPALSLIAQLCLHYKMFQREIWEPLLTQMVGFNMVKELETVLPRLNEQFHILSLSSCVHAWNKVLLAPFLS

Nearest PDB structures (foldseek):
  7qpg-assembly1_S  TM=4.050E-01  e=2.346E-22  Homo sapiens

Solvent-accessible surface area (backbone atoms only — not comparable to full-atom values): 41828 Å² total; per-residue (Å²): 106,69,69,58,50,56,47,49,67,54,43,45,63,46,50,56,49,34,59,73,70,68,44,58,69,60,45,50,51,52,50,50,53,48,51,52,54,54,60,68,34,74,84,62,77,85,76,62,72,67,47,65,72,56,49,48,58,52,50,49,50,40,51,51,52,45,41,52,53,49,40,56,54,41,44,63,38,100,74,49,54,52,68,60,45,33,56,52,47,68,77,50,57,73,72,56,44,53,54,49,51,55,55,49,45,68,75,18,52,85,36,57,72,41,30,43,45,50,39,52,30,51,49,52,46,26,63,78,69,70,47,64,88,61,42,62,64,44,50,51,53,43,50,46,38,57,50,49,63,70,37,57,86,69,80,60,55,58,56,56,61,69,70,52,51,71,70,58,50,53,48,56,49,56,75,36,93,81,62,45,73,67,57,52,52,52,47,22,63,77,69,74,44,66,58,63,66,52,51,52,55,38,49,55,43,58,64,63,68,60,75,80,50,62,49,75,44,67,46,100,84,69,48,79,43,63,47,72,73,59,68,61,65,64,54,52,48,56,51,49,59,49,56,74,68,53,57,85,88,48,51,67,60,49,51,54,49,56,56,55,45,68,74,70,45,67,46,71,49,57,66,55,55,51,47,52,52,52,52,42,30,73,75,68,66,62,67,60,64,50,61,55,52,51,49,55,47,54,74,70,47,77,59,74,58,70,78,48,71,70,55,52,52,54,45,43,72,76,38,73,96,57,79,85,57,79,62,48,59,44,41,70,70,48,55,62,74,73,70,66,52,58,73,62,47,51,62,66,41,35,76,54,30,22,86,84,46,40,69,65,52,57,77,45,19,79,68,74,71,48,61,59,50,58,52,50,46,38,10,53,54,42,40,50,49,68,66,44,72,80,60,72,75,90,64,76,34,87,60,77,91,54,77,64,58,54,53,53,50,56,58,51,58,72,64,46,84,51,45,64,60,49,20,53,42,33,50,55,47,32,74,66,43,60,58,32,49,57,21,34,54,36,26,50,54,19,37,54,39,31,48,54,34,27,69,76,67,68,42,71,66,39,51,51,51,36,52,52,43,46,54,54,32,50,26,44,46,47,48,46,53,29,46,74,74,71,53,66,43,73,74,53,59,70,26,39,83,39,65,67,63,35,48,54,52,62,57,68,40,66,74,64,72,65,61,84,78,84,84,78,82,81,78,80,86,73,74,71,79,93,82,72,91,69,77,81,78,88,74,80,91,66,61,71,68,48,53,57,52,40,51,53,45,64,71,71,42,56,70,68,61,44,48,52,52,40,47,43,62,51,70,54,77,88,57,96,78,73,53,48,52,42,30,35,52,41,45,53,32,50,62,75,71,44,57,72,78,56,47,32,68,75,67,75,44,54,69,68,56,51,54,50,49,48,52,51,26,52,52,40,28,54,32,43,76,72,75,46,83,66,63,93,55,61,82,78,47,62,64,70,59,51,48,52,51,49,46,74,76,38,74,82,37,71,70,51,54,54,49,50,54,52,52,28,62,72,72,67,56,80,54,60,86,57,51,47,60,47,36,44,47,42,50,73,71,65,43,47,74,61,45,64,66,48,54,70,72,44,70,84,38,72,78,51,64,72,35,70,33,47,54,54,37,52,52,49,48,73,44,41,83,80,75,108

Radius of gyration: 56.57 Å; Cα contacts (8 Å, |Δi|>4): 602; chains: 1; bounding box: 96×62×184 Å